Protein AF-0000000080329067 (afdb_homodimer)

pLDDT: mean 87.16, std 23.56, range [15.96, 98.93]

Solvent-accessible surface area (backbone atoms only — not comparable to full-atom values): 33516 Å² total; per-residue (Å²): 144,85,68,88,66,85,73,83,74,80,86,86,73,85,74,81,75,83,80,83,78,79,77,75,77,76,77,72,67,77,85,77,66,18,38,45,38,72,43,88,90,40,96,38,71,22,38,22,55,28,17,36,72,63,28,49,50,52,52,51,52,45,27,46,33,49,36,66,48,34,39,74,62,42,44,68,50,39,23,76,85,62,14,34,42,35,32,73,70,38,37,46,76,26,73,33,40,66,46,45,35,50,51,38,58,66,49,41,82,70,35,46,91,86,30,41,40,42,57,42,35,36,23,8,30,65,40,10,22,33,37,31,31,33,33,36,49,45,62,84,41,88,33,44,43,63,39,34,36,42,34,34,36,52,95,83,14,36,29,34,36,39,36,40,34,32,41,22,66,51,18,45,71,60,39,63,74,64,39,54,58,78,89,64,36,72,90,67,86,60,58,81,80,68,58,89,50,36,29,71,56,42,47,51,51,50,51,54,42,49,52,20,32,25,68,41,34,15,63,64,37,22,69,47,37,30,81,74,13,36,41,32,32,66,49,73,25,32,39,38,65,26,31,68,53,40,12,50,28,43,38,72,31,29,88,72,43,62,73,29,29,82,55,33,44,81,71,47,58,30,7,24,64,36,8,17,33,35,34,35,37,25,72,57,77,42,44,50,38,37,40,33,36,36,32,43,97,85,60,26,30,39,31,39,39,36,35,29,48,46,69,59,52,56,69,65,59,51,48,51,51,54,56,46,61,63,62,89,141,87,64,88,66,84,70,81,70,87,78,89,72,88,73,81,78,75,76,84,76,79,78,73,76,74,76,71,66,77,84,77,62,18,37,47,38,72,42,88,86,40,96,40,70,22,39,22,56,30,16,38,71,63,28,48,50,52,52,52,52,44,28,44,33,50,37,66,49,33,40,74,62,42,42,66,48,39,22,77,85,61,14,34,43,36,32,72,70,38,38,47,75,24,72,34,38,65,46,45,36,50,52,37,59,65,50,41,81,69,36,46,91,86,29,41,40,40,56,41,36,37,22,9,31,66,42,10,21,33,37,32,31,34,34,36,49,44,61,84,42,88,32,45,42,63,37,34,35,42,35,34,37,53,96,82,15,36,28,34,38,39,36,42,32,32,41,23,66,50,17,46,70,59,41,63,75,65,37,54,58,77,90,65,34,70,90,68,86,62,58,80,78,68,58,89,52,36,28,70,57,42,46,50,51,49,51,53,40,49,52,20,31,24,69,42,33,15,61,66,37,23,70,47,38,30,82,74,12,36,41,31,31,66,51,73,26,32,41,38,66,26,30,69,54,40,12,51,29,43,38,70,32,28,88,73,43,61,73,28,29,81,55,35,46,83,72,46,59,29,7,24,60,35,9,16,33,34,34,36,36,25,72,57,77,41,45,50,38,38,39,34,36,35,33,43,98,85,60,26,30,39,31,39,39,35,35,29,48,47,70,58,51,57,70,64,60,49,49,50,50,52,60,46,63,62,62,89

Structure (mmCIF, N/CA/C/O backbone):
data_AF-0000000080329067-model_v1
#
loop_
_entity.id
_entity.type
_entity.pdbx_description
1 polymer 'SnoaL-like domain-containing protein'
#
loop_
_atom_site.group_PDB
_atom_site.id
_atom_site.type_symbol
_atom_site.label_atom_id
_atom_site.label_alt_id
_atom_site.label_comp_id
_atom_site.label_asym_id
_atom_site.label_entity_id
_atom_site.label_seq_id
_atom_site.pdbx_PDB_ins_code
_atom_site.Cartn_x
_atom_site.Cartn_y
_atom_site.Cartn_z
_atom_site.occupancy
_atom_site.B_iso_or_equiv
_atom_site.auth_seq_id
_atom_site.auth_comp_id
_atom_site.auth_asym_id
_atom_site.auth_atom_id
_atom_site.pdbx_PDB_model_num
ATOM 1 N N . MET A 1 1 ? 22.169 -33.428 -78.594 1 17.37 1 MET A N 1
ATOM 2 C CA . MET A 1 1 ? 22.636 -32.328 -79.432 1 17.37 1 MET A CA 1
ATOM 3 C C . MET A 1 1 ? 22.24 -30.982 -78.834 1 17.37 1 MET A C 1
ATOM 5 O O . MET A 1 1 ? 21.07 -30.598 -78.88 1 17.37 1 MET A O 1
ATOM 9 N N . LEU A 1 2 ? 22.933 -30.459 -77.655 1 18.24 2 LEU A N 1
ATOM 10 C CA . LEU A 1 2 ? 23.012 -29.859 -76.327 1 18.24 2 LEU A CA 1
ATOM 11 C C . LEU A 1 2 ? 23.049 -28.338 -76.419 1 18.24 2 LEU A C 1
ATOM 13 O O . LEU A 1 2 ? 22.723 -27.645 -75.452 1 18.24 2 LEU A O 1
ATOM 17 N N . ARG A 1 3 ? 23.363 -27.703 -77.589 1 15.96 3 ARG A N 1
ATOM 18 C CA . ARG A 1 3 ? 24.445 -26.727 -77.516 1 15.96 3 ARG A CA 1
ATOM 19 C C . ARG A 1 3 ? 23.925 -25.366 -77.066 1 15.96 3 ARG A C 1
ATOM 21 O O . ARG A 1 3 ? 24.594 -24.659 -76.309 1 15.96 3 ARG A O 1
ATOM 28 N N . GLY A 1 4 ? 22.882 -24.909 -77.614 1 17.95 4 GLY A N 1
ATOM 29 C CA . GLY A 1 4 ? 23.086 -23.551 -78.091 1 17.95 4 GLY A CA 1
ATOM 30 C C . GLY A 1 4 ? 23.015 -22.513 -76.987 1 17.95 4 GLY A C 1
ATOM 31 O O . GLY A 1 4 ? 22.017 -22.431 -76.269 1 17.95 4 GLY A O 1
ATOM 32 N N . VAL A 1 5 ? 24.196 -22.023 -76.361 1 18.27 5 VAL A N 1
ATOM 33 C CA . VAL A 1 5 ? 24.868 -21.324 -75.271 1 18.27 5 VAL A CA 1
ATOM 34 C C . VAL A 1 5 ? 24.529 -19.836 -75.323 1 18.27 5 VAL A C 1
ATOM 36 O O . VAL A 1 5 ? 24.94 -19.068 -74.45 1 18.27 5 VAL A O 1
ATOM 39 N N . ALA A 1 6 ? 23.582 -19.466 -76.29 1 18.27 6 ALA A N 1
ATOM 40 C CA . ALA A 1 6 ? 23.974 -18.105 -76.648 1 18.27 6 ALA A CA 1
ATOM 41 C C . ALA A 1 6 ? 23.873 -17.171 -75.446 1 18.27 6 ALA A C 1
ATOM 43 O O . ALA A 1 6 ? 22.832 -17.105 -74.788 1 18.27 6 ALA A O 1
ATOM 44 N N . VAL A 1 7 ? 25.075 -16.652 -74.846 1 18.61 7 VAL A N 1
ATOM 45 C CA . VAL A 1 7 ? 25.769 -15.995 -73.744 1 18.61 7 VAL A CA 1
ATOM 46 C C . VAL A 1 7 ? 25.432 -14.506 -73.735 1 18.61 7 VAL A C 1
ATOM 48 O O . VAL A 1 7 ? 26.231 -13.679 -74.182 1 18.61 7 VAL A O 1
ATOM 51 N N . GLY A 1 8 ? 24.256 -14.161 -74.334 1 17.6 8 GLY A N 1
ATOM 52 C CA . GLY A 1 8 ? 24.378 -12.764 -74.722 1 17.6 8 GLY A CA 1
ATOM 53 C C . GLY A 1 8 ? 24.665 -11.843 -73.551 1 17.6 8 GLY A C 1
ATOM 54 O O . GLY A 1 8 ? 24.306 -12.148 -72.412 1 17.6 8 GLY A O 1
ATOM 55 N N . GLY A 1 9 ? 25.635 -10.855 -73.666 1 16.39 9 GLY A N 1
ATOM 56 C CA . GLY A 1 9 ? 26.606 -9.954 -73.066 1 16.39 9 GLY A CA 1
ATOM 57 C C . GLY A 1 9 ? 25.967 -8.835 -72.266 1 16.39 9 GLY A C 1
ATOM 58 O O . GLY A 1 9 ? 26.598 -8.262 -71.376 1 16.39 9 GLY A O 1
ATOM 59 N N . GLY A 1 10 ? 24.851 -8.306 -72.726 1 16.39 10 GLY A N 1
ATOM 60 C CA . GLY A 1 10 ? 25.073 -6.871 -72.807 1 16.39 10 GLY A CA 1
ATOM 61 C C . GLY A 1 10 ? 25.241 -6.216 -71.449 1 16.39 10 GLY A C 1
ATOM 62 O O . GLY A 1 10 ? 24.941 -6.824 -70.419 1 16.39 10 GLY 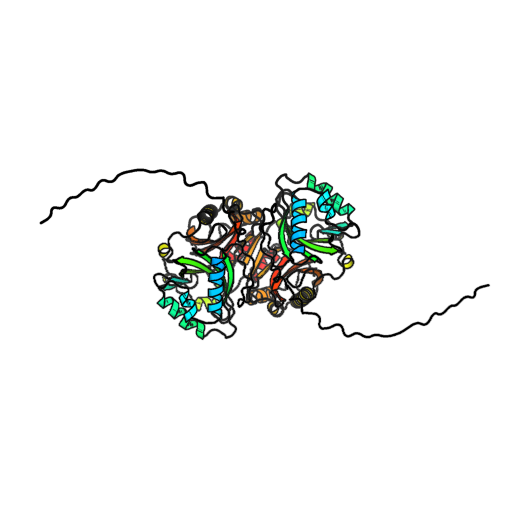A O 1
ATOM 63 N N . ALA A 1 11 ? 25.178 -4.86 -71.483 1 17.36 11 ALA A N 1
ATOM 64 C CA . ALA A 1 11 ? 25.817 -3.629 -71.025 1 17.36 11 ALA A CA 1
ATOM 65 C C . ALA A 1 11 ? 25.43 -3.313 -69.583 1 17.36 11 ALA A C 1
ATOM 67 O O . ALA A 1 11 ? 24.359 -3.714 -69.12 1 17.36 11 ALA A O 1
ATOM 68 N N . VAL A 1 12 ? 26.384 -2.713 -68.844 1 17.25 12 VAL A N 1
ATOM 69 C CA . VAL A 1 12 ? 26.952 -2.305 -67.564 1 17.25 12 VAL A CA 1
ATOM 70 C C . VAL A 1 12 ? 25.948 -1.44 -66.805 1 17.25 12 VAL A C 1
ATOM 72 O O . VAL A 1 12 ? 24.936 -1.015 -67.367 1 17.25 12 VAL A O 1
ATOM 75 N N . ALA A 1 13 ? 26.444 -0.242 -66.261 1 17.05 13 ALA A N 1
ATOM 76 C CA . ALA A 1 13 ? 26.821 0.227 -64.93 1 17.05 13 ALA A CA 1
ATOM 77 C C . ALA A 1 13 ? 25.85 1.294 -64.43 1 17.05 13 ALA A C 1
ATOM 79 O O . ALA A 1 13 ? 25.873 1.66 -63.252 1 17.05 13 ALA A O 1
ATOM 80 N N . ALA A 1 14 ? 24.949 1.93 -65.244 1 17.96 14 ALA A N 1
ATOM 81 C CA . ALA A 1 14 ? 25.028 3.335 -64.854 1 17.96 14 ALA A CA 1
ATOM 82 C C . ALA A 1 14 ? 24.488 3.543 -63.442 1 17.96 14 ALA A C 1
ATOM 84 O O . ALA A 1 14 ? 23.448 2.988 -63.08 1 17.96 14 ALA A O 1
ATOM 85 N N . ALA A 1 15 ? 25.291 4.192 -62.479 1 17.59 15 ALA A N 1
ATOM 86 C CA . ALA A 1 15 ? 25.407 4.527 -61.062 1 17.59 15 ALA A CA 1
ATOM 87 C C . ALA A 1 15 ? 24.321 5.513 -60.64 1 17.59 15 ALA A C 1
ATOM 89 O O . ALA A 1 15 ? 24.293 5.962 -59.492 1 17.59 15 ALA A O 1
ATOM 90 N N . ALA A 1 16 ? 23.283 5.897 -61.43 1 18.15 16 ALA A N 1
ATOM 91 C CA . ALA A 1 16 ? 23.031 7.292 -61.079 1 18.15 16 ALA A CA 1
ATOM 92 C C . ALA A 1 16 ? 22.614 7.423 -59.617 1 18.15 16 ALA A C 1
ATOM 94 O O . ALA A 1 16 ? 22.037 6.496 -59.044 1 18.15 16 ALA A O 1
ATOM 95 N N . LEU A 1 17 ? 22.854 8.67 -58.942 1 18.89 17 LEU A N 1
ATOM 96 C CA . LEU A 1 17 ? 23.033 9.46 -57.729 1 18.89 17 LEU A CA 1
ATOM 97 C C . LEU A 1 17 ? 21.691 9.74 -57.061 1 18.89 17 LEU A C 1
ATOM 99 O O . LEU A 1 17 ? 21.46 10.843 -56.559 1 18.89 17 LEU A O 1
ATOM 103 N N . LEU A 1 18 ? 20.62 8.913 -57.144 1 18.7 18 LEU A N 1
ATOM 104 C CA . LEU A 1 18 ? 19.453 9.704 -56.77 1 18.7 18 LEU A CA 1
ATOM 105 C C . LEU A 1 18 ? 19.578 10.215 -55.339 1 18.7 18 LEU A C 1
ATOM 107 O O . LEU A 1 18 ? 20.144 9.536 -54.48 1 18.7 18 LEU A O 1
ATOM 111 N N . PRO A 1 19 ? 19.177 11.551 -55.144 1 19.9 19 PRO A N 1
ATOM 112 C CA . PRO A 1 19 ? 19.362 12.49 -54.035 1 19.9 19 PRO A CA 1
ATOM 113 C C . PRO A 1 19 ? 18.762 11.982 -52.725 1 19.9 19 PRO A C 1
ATOM 115 O O . PRO A 1 19 ? 17.956 11.048 -52.733 1 19.9 19 PRO A O 1
ATOM 118 N N . ALA A 1 20 ? 18.996 12.831 -51.671 1 21.09 20 ALA A N 1
ATOM 119 C CA . ALA A 1 20 ? 18.968 12.922 -50.214 1 21.09 20 ALA A CA 1
ATOM 120 C C . ALA A 1 20 ? 17.553 12.721 -49.679 1 21.09 20 ALA A C 1
ATOM 122 O O . ALA A 1 20 ? 16.606 13.349 -50.159 1 21.09 20 ALA A O 1
ATOM 123 N N . GLY A 1 21 ? 17.293 11.639 -48.938 1 19.8 21 GLY A N 1
ATOM 124 C CA . GLY A 1 21 ? 16.133 11.103 -48.244 1 19.8 21 GLY A CA 1
ATOM 125 C C . GLY A 1 21 ? 15.553 12.063 -47.222 1 19.8 21 GLY A C 1
ATOM 126 O O . GLY A 1 21 ? 16.26 12.519 -46.321 1 19.8 21 GLY A O 1
ATOM 127 N N . ALA A 1 22 ? 14.666 12.938 -47.636 1 20.23 22 ALA A N 1
ATOM 128 C CA . ALA A 1 22 ? 14.002 13.812 -46.672 1 20.23 22 ALA A CA 1
ATOM 129 C C . ALA A 1 22 ? 13.557 13.03 -45.439 1 20.23 22 ALA A C 1
ATOM 131 O O . ALA A 1 22 ? 13.001 11.935 -45.558 1 20.23 22 ALA A O 1
ATOM 132 N N . ALA A 1 23 ? 14.039 13.486 -44.196 1 22.44 23 ALA A N 1
ATOM 133 C CA . ALA A 1 23 ? 13.972 13.113 -42.785 1 22.44 23 ALA A CA 1
ATOM 134 C C . ALA A 1 23 ? 12.524 13.021 -42.311 1 22.44 23 ALA A C 1
ATOM 136 O O . ALA A 1 23 ? 11.819 14.031 -42.251 1 22.44 23 ALA A O 1
ATOM 137 N N . HIS A 1 24 ? 11.804 12.019 -42.777 1 19.42 24 HIS A N 1
ATOM 138 C CA . HIS A 1 24 ? 10.486 11.914 -42.161 1 19.42 24 HIS A CA 1
ATOM 139 C C . HIS A 1 24 ? 10.578 12.021 -40.642 1 19.42 24 HIS A C 1
ATOM 141 O O . HIS A 1 24 ? 11.377 11.323 -40.014 1 19.42 24 HIS A O 1
ATOM 147 N N . ALA A 1 25 ? 10.089 13.141 -40.102 1 23.04 25 ALA A N 1
ATOM 148 C CA . ALA A 1 25 ? 9.908 13.52 -38.703 1 23.04 25 ALA A CA 1
ATOM 149 C C . ALA A 1 25 ? 9.254 12.392 -37.91 1 23.04 25 ALA A C 1
ATOM 151 O O . ALA A 1 25 ? 8.208 11.872 -38.305 1 23.04 25 ALA A O 1
ATOM 152 N N . ASP A 1 26 ? 10.077 11.597 -37.249 1 21.27 26 ASP A N 1
ATOM 153 C CA . ASP A 1 26 ? 9.824 10.503 -36.316 1 21.27 26 ASP A CA 1
ATOM 154 C C . ASP A 1 26 ? 8.682 10.847 -35.363 1 21.27 26 ASP A C 1
ATOM 156 O O . ASP A 1 26 ? 8.766 11.82 -34.61 1 21.27 26 ASP A O 1
ATOM 160 N N . ASP A 1 27 ? 7.452 10.678 -35.797 1 21.87 27 ASP A N 1
ATOM 161 C CA . ASP A 1 27 ? 6.252 10.734 -34.968 1 21.87 27 ASP A CA 1
ATOM 162 C C . ASP A 1 27 ? 6.439 9.942 -33.676 1 21.87 27 ASP A C 1
ATOM 164 O O . ASP A 1 27 ? 6.202 8.732 -33.644 1 21.87 27 ASP A O 1
ATOM 168 N N . ARG A 1 28 ? 7.59 10.023 -33.02 1 28.23 28 ARG A N 1
ATOM 169 C CA . ARG A 1 28 ? 7.762 9.451 -31.688 1 28.23 28 ARG A CA 1
ATOM 170 C C . ARG A 1 28 ? 6.517 9.665 -30.835 1 28.23 28 ARG A C 1
ATOM 172 O O . ARG A 1 28 ? 6.18 10.801 -30.493 1 28.23 28 ARG A O 1
ATOM 179 N N . GLY A 1 29 ? 5.47 8.882 -31.109 1 26.28 29 GLY A N 1
ATOM 180 C CA . GLY A 1 29 ? 4.28 8.87 -30.274 1 26.28 29 GLY A CA 1
ATOM 181 C C . GLY A 1 29 ? 4.592 8.919 -28.79 1 26.28 29 GLY A C 1
ATOM 182 O O . GLY A 1 29 ? 5.668 8.496 -28.362 1 26.28 29 GLY A O 1
ATOM 183 N N . PRO A 1 30 ? 3.939 9.73 -28.109 1 28.4 30 PRO A N 1
ATOM 184 C CA . PRO A 1 30 ? 4.244 10.045 -26.712 1 28.4 30 PRO A CA 1
ATOM 185 C C . PRO A 1 30 ? 4.43 8.796 -25.853 1 28.4 30 PRO A C 1
ATOM 187 O O . PRO A 1 30 ? 3.923 7.725 -26.196 1 28.4 30 PRO A O 1
ATOM 190 N N . ALA A 1 31 ? 5.516 8.594 -25.082 1 31.96 31 ALA A N 1
ATOM 191 C CA . ALA A 1 31 ? 5.876 7.641 -24.035 1 31.96 31 ALA A CA 1
ATOM 192 C C . ALA A 1 31 ? 4.642 7.183 -23.263 1 31.96 31 ALA A C 1
ATOM 194 O O . ALA A 1 31 ? 3.856 8.007 -22.79 1 31.96 31 ALA A O 1
ATOM 195 N N . GLY A 1 32 ? 3.952 5.958 -23.512 1 32.35 32 GLY A N 1
ATOM 196 C CA . GLY A 1 32 ? 2.85 5.144 -23.026 1 32.35 32 GLY A CA 1
ATOM 197 C C . GLY A 1 32 ? 2.755 5.111 -21.512 1 32.35 32 GLY A C 1
ATOM 198 O O . GLY A 1 32 ? 3.261 4.186 -20.873 1 32.35 32 GLY A O 1
ATOM 199 N N . GLY A 1 33 ? 2.838 6.11 -20.844 1 35.19 33 GLY A N 1
ATOM 200 C CA . GLY A 1 33 ? 2.64 6.043 -19.405 1 35.19 33 GLY A CA 1
ATOM 201 C C . GLY A 1 33 ? 1.333 5.38 -19.012 1 35.19 33 GLY A C 1
ATOM 202 O O . GLY A 1 33 ? 0.272 5.731 -19.533 1 35.19 33 GLY A O 1
ATOM 203 N N . GLY A 1 34 ? 1.253 4.14 -18.652 1 41.68 34 GLY A N 1
ATOM 204 C CA . GLY A 1 34 ? 0.152 3.344 -18.132 1 41.68 34 GLY A CA 1
ATOM 205 C C . GLY A 1 34 ? -0.693 4.088 -17.115 1 41.68 34 GLY A C 1
ATOM 206 O O . GLY A 1 34 ? -0.184 4.933 -16.376 1 41.68 34 GLY A O 1
ATOM 207 N N . THR A 1 35 ? -1.94 4.496 -17.41 1 51.06 35 THR A N 1
ATOM 208 C CA . THR A 1 35 ? -2.984 5.167 -16.644 1 51.06 35 THR A CA 1
ATOM 209 C C . THR A 1 35 ? -3.767 4.163 -15.802 1 51.06 35 THR A C 1
ATOM 211 O O . THR A 1 35 ? -3.766 2.966 -16.094 1 51.06 35 THR A O 1
ATOM 214 N N . VAL A 1 36 ? -3.955 4.424 -14.55 1 56.97 36 VAL A N 1
ATOM 215 C CA . VAL A 1 36 ? -5.029 3.757 -13.821 1 56.97 36 VAL A CA 1
ATOM 216 C C . VAL A 1 36 ? -6.329 3.849 -14.617 1 56.97 36 VAL A C 1
ATOM 218 O O . VAL A 1 36 ? -6.741 4.94 -15.02 1 56.97 36 VAL A O 1
ATOM 221 N N . ARG A 1 37 ? -6.799 2.722 -15.207 1 57.99 37 ARG A N 1
ATOM 222 C CA . ARG A 1 37 ? -7.933 2.672 -16.124 1 57.99 37 ARG A CA 1
ATOM 223 C C . ARG A 1 37 ? -9.084 1.869 -15.528 1 57.99 37 ARG A C 1
ATOM 225 O O . ARG A 1 37 ? -8.86 0.91 -14.786 1 57.99 37 ARG A O 1
ATOM 232 N N . GLN A 1 38 ? -10.15 2.489 -15.544 1 57.94 38 GLN A N 1
ATOM 233 C CA . GLN A 1 38 ? -11.308 1.615 -15.385 1 57.94 38 GLN A CA 1
ATOM 234 C C . GLN A 1 38 ? -11.584 0.829 -16.664 1 57.94 38 GLN A C 1
ATOM 236 O O . GLN A 1 38 ? -11.615 1.401 -17.755 1 57.94 38 GLN A O 1
ATOM 241 N N . VAL A 1 39 ? -11.371 -0.424 -16.587 1 52.31 39 VAL A N 1
ATOM 242 C CA . VAL A 1 39 ? -11.712 -1.284 -17.716 1 52.31 39 VAL A CA 1
ATOM 243 C C . VAL A 1 39 ? -13.207 -1.594 -17.696 1 52.31 39 VAL A C 1
ATOM 245 O O . VAL A 1 39 ? -13.734 -2.076 -16.69 1 52.31 39 VAL A O 1
ATOM 248 N N . PRO A 1 40 ? -13.843 -1.109 -18.671 1 53.44 40 PRO A N 1
ATOM 249 C CA . PRO A 1 40 ? -15.255 -1.495 -18.709 1 53.44 40 PRO A CA 1
ATOM 250 C C . PRO A 1 40 ? -15.47 -2.975 -18.403 1 53.44 40 PRO A C 1
ATOM 252 O O . PRO A 1 40 ? -14.733 -3.827 -18.905 1 53.44 40 PRO A O 1
ATOM 255 N N . GLY A 1 41 ? -16.392 -3.233 -17.565 1 55.57 41 GLY A N 1
ATOM 256 C CA . GLY A 1 41 ? -16.698 -4.596 -17.162 1 55.57 41 GLY A CA 1
ATOM 257 C C . GLY A 1 41 ? -15.861 -5.073 -15.99 1 55.57 41 GLY A C 1
ATOM 258 O O . GLY A 1 41 ? -16.1 -6.155 -15.45 1 55.57 41 GLY A O 1
ATOM 259 N N . VAL A 1 42 ? -14.78 -4.268 -15.818 1 57.23 42 VAL A N 1
ATOM 260 C CA . VAL A 1 42 ? -13.976 -4.557 -14.635 1 57.23 42 VAL A CA 1
ATOM 261 C C . VAL A 1 42 ? -14.327 -3.575 -13.519 1 57.23 42 VAL A C 1
ATOM 263 O O . VAL A 1 42 ? -14.272 -2.359 -13.714 1 57.23 4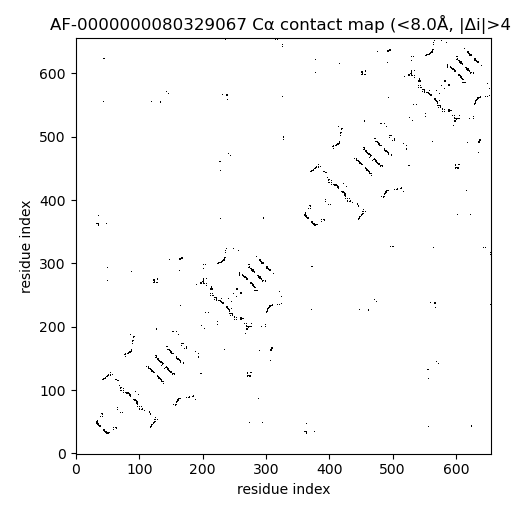2 VAL A O 1
ATOM 266 N N . HIS A 1 43 ? -14.915 -3.877 -12.594 1 61.88 43 HIS A N 1
ATOM 267 C CA . HIS A 1 43 ? -15.461 -3.062 -11.515 1 61.88 43 HIS A CA 1
ATOM 268 C C . HIS A 1 43 ? -14.352 -2.523 -10.617 1 61.88 43 HIS A C 1
ATOM 270 O O . HIS A 1 43 ? -14.619 -2.056 -9.507 1 61.88 43 HIS A O 1
ATOM 276 N N . THR A 1 44 ? -13.142 -2.734 -11.262 1 70 44 THR A N 1
ATOM 277 C CA . THR A 1 44 ? -12.051 -2.288 -10.403 1 70 44 THR A CA 1
ATOM 278 C C . THR A 1 44 ? -11.159 -1.29 -11.136 1 70 44 THR A C 1
ATOM 280 O O . THR A 1 44 ? -11.12 -1.272 -12.368 1 70 44 THR A O 1
ATOM 283 N N . VAL A 1 45 ? -10.635 -0.373 -10.38 1 75.76 45 VAL A N 1
ATOM 284 C CA . VAL A 1 45 ? -9.58 0.501 -10.884 1 75.76 45 VAL A CA 1
ATOM 285 C C . VAL A 1 45 ? -8.272 -0.278 -10.993 1 75.76 45 VAL A C 1
ATOM 287 O O . VAL A 1 45 ? -7.803 -0.858 -10.011 1 75.76 45 VAL A O 1
ATOM 290 N N . ILE A 1 46 ? -7.766 -0.348 -12.25 1 87.78 46 ILE A N 1
ATOM 291 C CA . ILE A 1 46 ? -6.568 -1.145 -12.49 1 87.78 46 ILE A CA 1
ATOM 292 C C . ILE A 1 46 ? -5.35 -0.229 -12.592 1 87.78 46 ILE A C 1
ATOM 294 O O . ILE A 1 46 ? -5.378 0.772 -13.312 1 87.78 46 ILE A O 1
ATOM 298 N N . ASP A 1 47 ? -4.365 -0.507 -11.838 1 91.44 47 ASP A N 1
ATOM 299 C CA . ASP A 1 47 ? -3.087 0.18 -11.989 1 91.44 47 ASP A CA 1
ATOM 300 C C . ASP A 1 47 ? -2.269 -0.426 -13.127 1 91.44 47 ASP A C 1
ATOM 302 O O . ASP A 1 47 ? -1.763 -1.544 -13.009 1 91.44 47 ASP A O 1
ATOM 306 N N . THR A 1 48 ? -2.048 0.278 -14.23 1 92.64 48 THR A N 1
ATOM 307 C CA . THR A 1 48 ? -1.28 -0.189 -15.379 1 92.64 48 THR A CA 1
ATOM 308 C C . THR A 1 48 ? -0.064 0.701 -15.615 1 92.64 48 THR A C 1
ATOM 310 O O . THR A 1 48 ? 0.501 0.713 -16.711 1 92.64 48 THR A O 1
ATOM 313 N N . SER A 1 49 ? 0.302 1.466 -14.602 1 90.46 49 SER A N 1
ATOM 314 C CA . SER A 1 49 ? 1.348 2.473 -14.744 1 90.46 49 SER A CA 1
ATOM 315 C C . SER A 1 49 ? 2.697 1.83 -15.049 1 90.46 49 SER A C 1
ATOM 317 O O . SER A 1 49 ? 3.601 2.488 -15.567 1 90.46 49 SER A O 1
ATOM 319 N N . HIS A 1 50 ? 2.829 0.585 -14.763 1 95.08 50 HIS A N 1
ATOM 320 C CA . HIS A 1 50 ? 4.095 -0.106 -14.981 1 95.08 50 HIS A CA 1
ATOM 321 C C . HIS A 1 50 ? 3.933 -1.249 -15.978 1 95.08 50 HIS A C 1
ATOM 323 O O . HIS A 1 50 ? 4.704 -2.212 -15.956 1 95.08 50 HIS A O 1
ATOM 329 N N . ALA A 1 51 ? 2.909 -1.162 -16.707 1 95.68 51 ALA A N 1
ATOM 330 C CA . ALA A 1 51 ? 2.649 -2.121 -17.777 1 95.68 51 ALA A CA 1
ATOM 331 C C . ALA A 1 51 ? 2.625 -1.431 -19.138 1 95.68 51 ALA A C 1
ATOM 333 O O . ALA A 1 51 ? 2.343 -0.234 -19.23 1 95.68 51 ALA A O 1
ATOM 334 N N . THR A 1 52 ? 2.954 -2.15 -20.231 1 95.23 52 THR A N 1
ATOM 335 C CA . THR A 1 52 ? 2.678 -1.651 -21.574 1 95.23 52 THR A CA 1
ATOM 336 C C . THR A 1 52 ? 1.182 -1.703 -21.873 1 95.23 52 THR A C 1
ATOM 338 O O . THR A 1 52 ? 0.45 -2.489 -21.269 1 95.23 52 THR A O 1
ATOM 341 N N . ASP A 1 53 ? 0.798 -0.93 -22.819 1 93.25 53 ASP A N 1
ATOM 342 C CA . ASP A 1 53 ? -0.6 -0.927 -23.238 1 93.25 53 ASP A CA 1
ATOM 343 C C . ASP A 1 53 ? -1.035 -2.312 -23.711 1 93.25 53 ASP A C 1
ATOM 345 O O . ASP A 1 53 ? -2.171 -2.728 -23.472 1 93.25 53 ASP A O 1
ATOM 349 N N . GLU A 1 54 ? -0.136 -2.962 -24.352 1 95.63 54 GLU A N 1
ATOM 350 C CA . GLU A 1 54 ? -0.453 -4.285 -24.882 1 95.63 54 GLU A CA 1
ATOM 351 C C . GLU A 1 54 ? -0.71 -5.283 -23.757 1 95.63 54 GLU A C 1
ATOM 353 O O . GLU A 1 54 ? -1.703 -6.013 -23.783 1 95.63 54 GLU A O 1
ATOM 358 N N . ALA A 1 55 ? 0.139 -5.3 -22.764 1 96.19 55 ALA A N 1
ATOM 359 C CA . ALA A 1 55 ? -0.066 -6.188 -21.623 1 96.19 55 ALA A CA 1
ATOM 360 C C . ALA A 1 55 ? -1.372 -5.864 -20.903 1 96.19 55 ALA A C 1
ATOM 362 O O . ALA A 1 55 ? -2.122 -6.768 -20.528 1 96.19 55 ALA A O 1
ATOM 363 N N . ALA A 1 56 ? -1.608 -4.579 -20.687 1 94.14 56 ALA A N 1
ATOM 364 C CA . ALA A 1 56 ? -2.843 -4.144 -20.038 1 94.14 56 ALA A CA 1
ATOM 365 C C . ALA A 1 56 ? -4.068 -4.638 -20.803 1 94.14 56 ALA A C 1
ATOM 367 O O . ALA A 1 56 ? -5.041 -5.096 -20.2 1 94.14 56 ALA A O 1
ATOM 368 N N . ARG A 1 57 ? -4.031 -4.571 -22.083 1 93.6 57 ARG A N 1
ATOM 369 C CA . ARG A 1 57 ? -5.146 -5.016 -22.913 1 93.6 57 ARG A CA 1
ATOM 370 C C . ARG A 1 57 ? -5.344 -6.524 -22.801 1 93.6 57 ARG A C 1
ATOM 372 O O . ARG A 1 57 ? -6.475 -6.999 -22.675 1 93.6 57 ARG A O 1
ATOM 379 N N . ILE A 1 58 ? -4.306 -7.256 -22.823 1 96.07 58 ILE A N 1
ATOM 380 C CA . ILE A 1 58 ? -4.385 -8.711 -22.751 1 96.07 58 ILE A CA 1
ATOM 381 C C . ILE A 1 58 ? -5.017 -9.129 -21.425 1 96.07 58 ILE A C 1
ATOM 383 O O . ILE A 1 58 ? -5.978 -9.901 -21.405 1 96.07 58 ILE A O 1
ATOM 387 N N . PHE A 1 59 ? -4.541 -8.598 -20.35 1 96.3 59 PHE A N 1
ATOM 388 C CA . PHE A 1 59 ? -5.041 -9.008 -19.043 1 96.3 59 PHE A CA 1
ATOM 389 C C . PHE A 1 59 ? -6.468 -8.516 -18.831 1 96.3 59 PHE A C 1
ATOM 391 O O . PHE A 1 59 ? -7.281 -9.203 -18.209 1 96.3 59 PHE A O 1
ATOM 398 N N . SER A 1 60 ? -6.745 -7.334 -19.299 1 93.67 60 SER A N 1
ATOM 399 C CA . SER A 1 60 ? -8.118 -6.85 -19.192 1 93.67 60 SER A CA 1
ATOM 400 C C . SER A 1 60 ? -9.09 -7.781 -19.908 1 93.67 60 SER A C 1
ATOM 402 O O . SER A 1 60 ? -10.152 -8.108 -19.374 1 93.67 60 SER A O 1
ATOM 404 N N . ALA A 1 61 ? -8.735 -8.184 -21.069 1 94.39 61 ALA A N 1
ATOM 405 C CA . ALA A 1 61 ? -9.576 -9.104 -21.83 1 94.39 61 ALA A CA 1
ATOM 406 C C . ALA A 1 61 ? -9.666 -10.462 -21.141 1 94.39 61 ALA A C 1
ATOM 408 O O . ALA A 1 61 ? -10.74 -11.064 -21.078 1 94.39 61 ALA A O 1
ATOM 409 N N . TYR A 1 62 ? -8.595 -10.946 -20.691 1 96.61 62 TYR A N 1
ATOM 410 C CA . TYR A 1 62 ? -8.546 -12.225 -19.99 1 96.61 62 TYR A CA 1
ATOM 411 C C . TYR A 1 62 ? -9.495 -12.23 -18.798 1 96.61 62 TYR A C 1
ATOM 413 O O . TYR A 1 62 ? -10.314 -13.14 -18.652 1 96.61 62 TYR A O 1
ATOM 421 N N . PHE A 1 63 ? -9.429 -11.232 -17.958 1 95.7 63 PHE A N 1
ATOM 422 C CA . PHE A 1 63 ? -10.197 -11.227 -16.719 1 95.7 63 PHE A CA 1
ATOM 423 C C . PHE A 1 63 ? -11.661 -10.904 -16.991 1 95.7 63 PHE A C 1
ATOM 425 O O . PHE A 1 63 ? -12.549 -11.372 -16.275 1 95.7 63 PHE A O 1
ATOM 432 N N . ARG A 1 64 ? -11.901 -10.105 -18.019 1 93.69 64 ARG A N 1
ATOM 433 C CA . ARG A 1 64 ? -13.287 -9.94 -18.443 1 93.69 64 ARG A CA 1
ATOM 434 C C . ARG A 1 64 ? -13.904 -11.28 -18.831 1 93.69 64 ARG A C 1
ATOM 436 O O . ARG A 1 64 ? -15.025 -11.593 -18.424 1 93.69 64 ARG A O 1
ATOM 443 N N . THR A 1 65 ? -13.186 -12.023 -19.624 1 95.65 65 THR A N 1
ATOM 444 C CA . THR A 1 65 ? -13.645 -13.336 -20.061 1 95.65 65 THR A CA 1
ATOM 445 C C . THR A 1 65 ? -13.798 -14.279 -18.871 1 95.65 65 THR A C 1
ATOM 447 O O . THR A 1 65 ? -14.766 -15.039 -18.795 1 95.65 65 THR A O 1
ATOM 450 N N . LYS A 1 66 ? -12.847 -14.238 -17.979 1 95.11 66 LYS A N 1
ATOM 451 C CA . LYS A 1 66 ? -12.897 -15.056 -16.771 1 95.11 66 LYS A CA 1
ATOM 452 C C . LYS A 1 66 ? -14.117 -14.709 -15.923 1 95.11 66 LYS A C 1
ATOM 454 O O . LYS A 1 66 ? -14.844 -15.6 -15.477 1 95.11 66 LYS A O 1
ATOM 459 N N . SER A 1 67 ? -14.4 -13.477 -15.677 1 93.07 67 SER A N 1
ATOM 460 C CA . SER A 1 67 ? -15.519 -13.022 -14.859 1 93.07 67 SER A CA 1
ATOM 461 C C . SER A 1 67 ? -16.855 -13.352 -15.517 1 93.07 67 SER A C 1
ATOM 463 O O . SER A 1 67 ? -17.873 -13.486 -14.834 1 93.07 67 SER A O 1
ATOM 465 N N . ALA A 1 68 ? -16.837 -13.467 -16.818 1 93.2 68 ALA A N 1
ATOM 466 C CA . ALA A 1 68 ? -18.027 -13.875 -17.559 1 93.2 68 ALA A CA 1
ATOM 467 C C . ALA A 1 68 ? -18.225 -15.387 -17.49 1 93.2 68 ALA A C 1
ATOM 469 O O . ALA A 1 68 ? -19.19 -15.919 -18.045 1 93.2 68 ALA A O 1
ATOM 470 N N . LYS A 1 69 ? -17.339 -16.089 -16.921 1 94.94 69 LYS A N 1
ATOM 471 C CA . LYS A 1 69 ? -17.381 -17.538 -16.75 1 94.94 69 LYS A CA 1
ATOM 472 C C . LYS A 1 69 ? -17.359 -18.252 -18.098 1 94.94 69 LYS A C 1
ATOM 474 O O . LYS A 1 69 ? -18.038 -19.265 -18.281 1 94.94 69 LYS A O 1
ATOM 479 N N . ASP A 1 70 ? -16.698 -17.627 -19.016 1 96.24 70 ASP A N 1
ATOM 480 C CA . ASP A 1 70 ? -16.528 -18.193 -20.35 1 96.24 70 ASP A CA 1
ATOM 481 C C . ASP A 1 70 ? -15.283 -19.074 -20.418 1 96.24 70 ASP A C 1
ATOM 483 O O . ASP A 1 70 ? -14.245 -18.653 -20.932 1 96.24 70 ASP A O 1
ATOM 487 N N . TYR A 1 71 ? -15.438 -20.324 -19.971 1 95.56 71 TYR A N 1
ATOM 488 C CA . TYR A 1 71 ? -14.274 -21.194 -19.853 1 95.56 71 TYR A CA 1
ATOM 489 C C . TYR A 1 71 ? -13.736 -21.574 -21.228 1 95.56 71 TYR A C 1
ATOM 491 O O . TYR A 1 71 ? -12.539 -21.828 -21.385 1 95.56 71 TYR A O 1
ATOM 499 N N . GLU A 1 72 ? -14.54 -21.57 -22.337 1 97.19 72 GLU A N 1
ATOM 500 C CA . GLU A 1 72 ? -14.028 -21.763 -23.69 1 97.19 72 GLU A CA 1
ATOM 501 C C . GLU A 1 72 ? -13.173 -20.578 -24.131 1 97.19 72 GLU A C 1
ATOM 503 O O . GLU A 1 72 ? -12.085 -20.761 -24.68 1 97.19 72 GLU A O 1
ATOM 508 N N . GLY A 1 73 ? -13.704 -19.412 -23.871 1 97.6 73 GLY A N 1
ATOM 509 C CA . GLY A 1 73 ? -13.007 -18.196 -24.257 1 97.6 73 GLY A CA 1
ATOM 510 C C . GLY A 1 73 ? -11.683 -18.013 -23.539 1 97.6 73 GLY A C 1
ATOM 511 O O . GLY A 1 73 ? -10.684 -17.636 -24.154 1 97.6 73 GLY A O 1
ATOM 512 N N . ILE A 1 74 ? -11.683 -18.248 -22.235 1 96.99 74 ILE A N 1
ATOM 513 C CA . ILE A 1 74 ? -10.485 -17.974 -21.45 1 96.99 74 ILE A CA 1
ATOM 514 C C . ILE A 1 74 ? -9.353 -18.897 -21.896 1 96.99 74 ILE A C 1
ATOM 516 O O . ILE A 1 74 ? -8.183 -18.508 -21.878 1 96.99 74 ILE A O 1
ATOM 520 N N . SER A 1 75 ? -9.667 -20.072 -22.308 1 95.96 75 SER A N 1
ATOM 521 C CA . SER A 1 75 ? -8.665 -21.041 -22.74 1 95.96 75 SER A CA 1
ATOM 522 C C . SER A 1 75 ? -7.942 -20.567 -23.996 1 95.96 75 SER A C 1
ATOM 524 O O . SER A 1 75 ? -6.817 -20.99 -24.268 1 95.96 75 SER A O 1
ATOM 526 N N . THR A 1 76 ? -8.59 -19.714 -24.767 1 96.73 76 THR A N 1
ATOM 527 C CA . THR A 1 76 ? -7.999 -19.247 -26.017 1 96.73 76 THR A CA 1
ATOM 528 C C . THR A 1 76 ? -6.832 -18.303 -25.743 1 96.73 76 THR A C 1
ATOM 530 O O . THR A 1 76 ? -6.042 -18.007 -26.643 1 96.73 76 THR A O 1
ATOM 533 N N . PHE A 1 77 ? -6.702 -17.807 -24.571 1 98.37 77 PHE A N 1
ATOM 534 C CA . PHE A 1 77 ? -5.585 -16.939 -24.218 1 98.37 77 PHE A CA 1
ATOM 535 C C . PHE A 1 77 ? -4.308 -17.75 -24.029 1 98.37 77 PHE A C 1
ATOM 537 O O . PHE A 1 77 ? -3.21 -17.19 -23.996 1 98.37 77 PHE A O 1
ATOM 544 N N . PHE A 1 78 ? -4.418 -19.073 -23.878 1 98.53 78 PHE A N 1
ATOM 545 C CA . PHE A 1 78 ? -3.274 -19.933 -23.598 1 98.53 78 PHE A CA 1
ATOM 546 C C . PHE A 1 78 ? -2.739 -20.557 -24.881 1 98.53 78 PHE A C 1
ATOM 548 O O . PHE A 1 78 ? -3.506 -20.86 -25.797 1 98.53 78 PHE A O 1
ATOM 555 N N . SER A 1 79 ? -1.438 -20.719 -24.872 1 97.3 79 SER A N 1
ATOM 556 C CA . SER A 1 79 ? -0.787 -21.379 -25.999 1 97.3 79 SER A CA 1
ATOM 557 C C . SER A 1 79 ? -1.215 -22.839 -26.107 1 97.3 79 SER A C 1
ATOM 559 O O . SER A 1 79 ? -1.076 -23.605 -25.15 1 97.3 79 SER A O 1
ATOM 561 N N . LYS A 1 80 ? -1.638 -23.255 -27.257 1 95.79 80 LYS A N 1
ATOM 562 C CA . LYS A 1 80 ? -2.008 -24.652 -27.463 1 95.79 80 LYS A CA 1
ATOM 563 C C . LYS A 1 80 ? -0.774 -25.549 -27.487 1 95.79 80 LYS A C 1
ATOM 565 O O . LYS A 1 80 ? -0.861 -26.742 -27.186 1 95.79 80 LYS A O 1
ATOM 570 N N . GLN A 1 81 ? 0.359 -25.008 -27.743 1 92.58 81 GLN A N 1
ATOM 571 C CA . GLN A 1 81 ? 1.586 -25.772 -27.945 1 92.58 81 GLN A CA 1
ATOM 572 C C . GLN A 1 81 ? 2.322 -25.989 -26.626 1 92.58 81 GLN A C 1
ATOM 574 O O . GLN A 1 81 ? 2.879 -27.063 -26.391 1 92.58 81 GLN A O 1
ATOM 579 N N . ASN A 1 82 ? 2.41 -25.039 -25.731 1 91.36 82 ASN A N 1
ATOM 580 C CA . ASN A 1 82 ? 3.319 -25.171 -24.597 1 91.36 82 ASN A CA 1
ATOM 581 C C . ASN A 1 82 ? 2.788 -24.442 -23.366 1 91.36 82 ASN A C 1
ATOM 583 O O . ASN A 1 82 ? 3.567 -23.945 -22.55 1 91.36 82 ASN A O 1
ATOM 587 N N . ALA A 1 83 ? 1.542 -24.405 -23.11 1 97.28 83 ALA A N 1
ATOM 588 C CA . ALA A 1 83 ? 1.04 -23.679 -21.947 1 97.28 83 ALA A CA 1
ATOM 589 C C . ALA A 1 83 ? 1.14 -24.53 -20.684 1 97.28 83 ALA A C 1
ATOM 591 O O . ALA A 1 83 ? 0.906 -25.74 -20.723 1 97.28 83 ALA A O 1
ATOM 592 N N . ASN A 1 84 ? 1.54 -23.984 -19.591 1 98.1 84 ASN A N 1
ATOM 593 C CA . ASN A 1 84 ? 1.557 -24.563 -18.252 1 98.1 84 ASN A CA 1
ATOM 594 C C . ASN A 1 84 ? 0.989 -23.597 -17.216 1 98.1 84 ASN A C 1
ATOM 596 O O . ASN A 1 84 ? 1.264 -22.397 -17.265 1 98.1 84 ASN A O 1
ATOM 600 N N . TYR A 1 85 ? 0.115 -24.087 -16.406 1 98.23 85 TYR A N 1
ATOM 601 C CA . TYR A 1 85 ? -0.499 -23.341 -15.314 1 98.23 85 TYR A CA 1
ATOM 602 C C . TYR A 1 85 ? -0.252 -24.028 -13.976 1 98.23 85 TYR A C 1
ATOM 604 O O . TYR A 1 85 ? -0.63 -25.187 -13.787 1 98.23 85 TYR A O 1
ATOM 612 N N . LEU A 1 86 ? 0.408 -23.317 -13.059 1 98.51 86 LEU A N 1
ATOM 613 C CA . LEU A 1 86 ? 0.749 -23.909 -11.77 1 98.51 86 LEU A CA 1
ATOM 614 C C . LEU A 1 86 ? 0.314 -23.002 -10.624 1 98.51 86 LEU A C 1
ATOM 616 O O . LEU A 1 86 ? 0.209 -21.785 -10.795 1 98.51 86 LEU A O 1
ATOM 620 N N . ASP A 1 87 ? -0.004 -23.544 -9.494 1 98.06 87 ASP A N 1
ATOM 621 C CA . ASP A 1 87 ? -0.292 -22.84 -8.248 1 98.06 87 ASP A CA 1
ATOM 622 C C . ASP A 1 87 ? 0.796 -23.098 -7.208 1 98.06 87 ASP A C 1
ATOM 624 O O . ASP A 1 87 ? 0.946 -24.222 -6.725 1 98.06 87 ASP A O 1
ATOM 628 N N . ALA A 1 88 ? 1.455 -22.084 -6.758 1 98.1 88 ALA A N 1
ATOM 629 C CA . ALA A 1 88 ? 2.647 -22.216 -5.923 1 98.1 88 ALA A CA 1
ATOM 630 C C . ALA A 1 88 ? 2.27 -22.464 -4.465 1 98.1 88 ALA A C 1
ATOM 632 O O . ALA A 1 88 ? 3.128 -22.792 -3.643 1 98.1 88 ALA A O 1
ATOM 633 N N . ILE A 1 89 ? 1.005 -22.278 -4.124 1 97.83 89 ILE A N 1
ATOM 634 C CA . ILE A 1 89 ? 0.548 -22.424 -2.747 1 97.83 89 ILE A CA 1
ATOM 635 C C . ILE A 1 89 ? -0.103 -23.793 -2.562 1 97.83 89 ILE A C 1
ATOM 637 O O . ILE A 1 89 ? 0.181 -24.496 -1.59 1 97.83 89 ILE A O 1
ATOM 641 N N . LEU A 1 90 ? -0.839 -24.237 -3.554 1 97.3 90 LEU A N 1
ATOM 642 C CA . LEU A 1 90 ? -1.543 -25.513 -3.48 1 97.3 90 LEU A CA 1
ATOM 643 C C . LEU A 1 90 ? -0.667 -26.647 -4.001 1 97.3 90 LEU A C 1
ATOM 645 O O . LEU A 1 90 ? -0.93 -27.819 -3.72 1 97.3 90 LEU A O 1
ATOM 649 N N . GLY A 1 91 ? 0.307 -26.32 -4.848 1 97.71 91 GLY A N 1
ATOM 650 C CA . GLY A 1 91 ? 1.134 -27.33 -5.487 1 97.71 91 GLY A CA 1
ATOM 651 C C . GLY A 1 91 ? 0.462 -27.986 -6.678 1 97.71 91 GLY A C 1
ATOM 652 O O . GLY A 1 91 ? 0.834 -29.092 -7.076 1 97.71 91 GLY A O 1
ATOM 653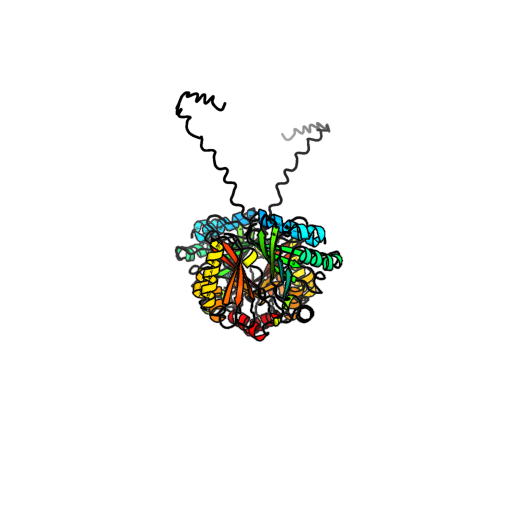 N N . TRP A 1 92 ? -0.55 -27.342 -7.216 1 97.33 92 TRP A N 1
ATOM 654 C CA . TRP A 1 92 ? -1.3 -27.887 -8.343 1 97.33 92 TRP A CA 1
ATOM 655 C C . TRP A 1 92 ? -0.595 -27.589 -9.662 1 97.33 92 TRP A C 1
ATOM 657 O O . TRP A 1 92 ? -0.366 -26.426 -10.001 1 97.33 92 TRP A O 1
ATOM 667 N N . PRO A 1 93 ? -0.28 -28.599 -10.42 1 96.96 93 PRO A N 1
ATOM 668 C CA . PRO A 1 93 ? 0.213 -28.394 -11.784 1 96.96 93 PRO A CA 1
ATOM 669 C C . PRO A 1 93 ? -0.822 -28.757 -12.847 1 96.96 93 PRO A C 1
ATOM 671 O O . PRO A 1 93 ? -1.508 -29.775 -12.724 1 96.96 93 PRO A O 1
ATOM 674 N N . PHE A 1 94 ? -0.976 -27.961 -13.807 1 97.63 94 PHE A N 1
ATOM 675 C CA . PHE A 1 94 ? -1.738 -28.25 -15.016 1 97.63 94 PHE A CA 1
ATOM 676 C C . PHE A 1 94 ? -0.871 -28.073 -16.257 1 97.63 94 PHE A C 1
ATOM 678 O O . PHE A 1 94 ? -0.701 -26.956 -16.749 1 97.63 94 PHE A O 1
ATOM 685 N N . TYR A 1 95 ? -0.435 -29.256 -16.723 1 97.13 95 TYR A N 1
ATOM 686 C CA . TYR A 1 95 ? 0.481 -29.258 -17.858 1 97.13 95 TYR A CA 1
ATOM 687 C C . TYR A 1 95 ? -0.278 -29.398 -19.172 1 97.13 95 TYR A C 1
ATOM 689 O O . TYR A 1 95 ? -1.007 -30.372 -19.374 1 97.13 95 TYR A O 1
ATOM 697 N N . GLY A 1 96 ? -0.074 -28.421 -20.026 1 97.32 96 GLY A N 1
ATOM 698 C CA . GLY A 1 96 ? -0.662 -28.469 -21.355 1 97.32 96 GLY A CA 1
ATOM 699 C C . GLY A 1 96 ? -2.011 -27.779 -21.436 1 97.32 96 GLY A C 1
ATOM 700 O O . GLY A 1 96 ? -2.69 -27.612 -20.421 1 97.32 96 GLY A O 1
ATOM 701 N N . TRP A 1 97 ? -2.346 -27.461 -22.629 1 97.6 97 TRP A N 1
ATOM 702 C CA . TRP A 1 97 ? -3.546 -26.68 -22.907 1 97.6 97 TRP A CA 1
ATOM 703 C C . TRP A 1 97 ? -4.798 -27.423 -22.453 1 97.6 97 TRP A C 1
ATOM 705 O O . TRP A 1 97 ? -5.702 -26.827 -21.863 1 97.6 97 TRP A O 1
ATOM 715 N N . GLN A 1 98 ? -4.892 -28.686 -22.672 1 97.88 98 GLN A N 1
ATOM 716 C CA . GLN A 1 98 ? -6.094 -29.448 -22.351 1 97.88 98 GLN A CA 1
ATOM 717 C C . GLN A 1 98 ? -6.34 -29.478 -20.845 1 97.88 98 GLN A C 1
ATOM 719 O O . GLN A 1 98 ? -7.481 -29.355 -20.395 1 97.88 98 GLN A O 1
ATOM 724 N N . ALA A 1 99 ? -5.263 -29.713 -20.092 1 97.85 99 ALA A N 1
ATOM 725 C CA . ALA A 1 99 ? -5.4 -29.734 -18.638 1 97.85 99 ALA A CA 1
ATOM 726 C C . ALA A 1 99 ? -5.916 -28.396 -18.116 1 97.85 99 ALA A C 1
ATOM 728 O O . ALA A 1 99 ? -6.736 -28.356 -17.196 1 97.85 99 ALA A O 1
ATOM 729 N N . ILE A 1 100 ? -5.474 -27.353 -18.691 1 98.16 100 ILE A N 1
ATOM 730 C CA . ILE A 1 100 ? -5.887 -26.011 -18.295 1 98.16 100 ILE A CA 1
ATOM 731 C C . ILE A 1 100 ? -7.349 -25.787 -18.677 1 98.16 100 ILE A C 1
ATOM 733 O O . ILE A 1 100 ? -8.139 -25.29 -17.871 1 98.16 100 ILE A O 1
ATOM 737 N N . HIS A 1 101 ? -7.675 -26.151 -19.888 1 97.82 101 HIS A N 1
ATOM 738 C CA . HIS A 1 101 ? -9.062 -26.07 -20.331 1 97.82 101 HIS A CA 1
ATOM 739 C C . HIS A 1 101 ? -9.986 -26.842 -19.395 1 97.82 101 HIS A C 1
ATOM 741 O O . HIS A 1 101 ? -11.035 -26.334 -18.994 1 97.82 101 HIS A O 1
ATOM 747 N N . ASP A 1 102 ? -9.631 -28.031 -19.032 1 97.7 102 ASP A N 1
ATOM 748 C CA . ASP A 1 102 ? -10.453 -28.888 -18.183 1 97.7 102 ASP A CA 1
ATOM 749 C C . ASP A 1 102 ? -10.617 -28.285 -16.789 1 97.7 102 ASP A C 1
ATOM 751 O O . ASP A 1 102 ? -11.676 -28.414 -16.172 1 97.7 102 ASP A O 1
ATOM 755 N N . LEU A 1 103 ? -9.533 -27.695 -16.308 1 96.26 103 LEU A N 1
ATOM 756 C CA . LEU A 1 103 ? -9.588 -26.999 -15.027 1 96.26 103 LEU A CA 1
ATOM 757 C C . LEU A 1 103 ? -10.679 -25.934 -15.033 1 96.26 103 LEU A C 1
ATOM 759 O O . LEU A 1 103 ? -11.535 -25.911 -14.147 1 96.26 103 LEU A O 1
ATOM 763 N N . PHE A 1 104 ? -10.687 -25.069 -15.993 1 96.55 104 PHE A N 1
ATOM 764 C CA . PHE A 1 104 ? -11.663 -23.989 -16.066 1 96.55 104 PHE A CA 1
ATOM 765 C C . PHE A 1 104 ? -13.067 -24.542 -16.28 1 96.55 104 PHE A C 1
ATOM 767 O O . PHE A 1 104 ? -14.028 -24.061 -15.677 1 96.55 104 PHE A O 1
ATOM 774 N N . ALA A 1 105 ? -13.186 -25.558 -17.107 1 96.83 105 ALA A N 1
ATOM 775 C CA . ALA A 1 105 ? -14.477 -26.178 -17.393 1 96.83 105 ALA A CA 1
ATOM 776 C C . ALA A 1 105 ? -15.076 -26.803 -16.136 1 96.83 105 ALA A C 1
ATOM 778 O O . ALA A 1 105 ? -16.299 -26.862 -15.987 1 96.83 105 ALA A O 1
ATOM 779 N N . GLN A 1 106 ? -14.268 -27.25 -15.315 1 95.15 106 GLN A N 1
ATOM 780 C CA . GLN A 1 106 ? -14.711 -27.896 -14.084 1 95.15 106 GLN A CA 1
ATOM 781 C C . GLN A 1 106 ? -15.213 -26.869 -13.073 1 95.15 106 GLN A C 1
ATOM 783 O O . GLN A 1 106 ? -16.232 -27.086 -12.413 1 95.15 106 GLN A O 1
ATOM 788 N N . TYR A 1 107 ? -14.571 -25.735 -12.905 1 93.42 107 TYR A N 1
ATOM 789 C CA . TYR A 1 107 ? -14.803 -24.847 -11.771 1 93.42 107 TYR A CA 1
ATOM 790 C C . TYR A 1 107 ? -15.715 -23.69 -12.162 1 93.42 107 TYR A C 1
ATOM 792 O O . TYR A 1 107 ? -16.607 -23.31 -11.401 1 93.42 107 TYR A O 1
ATOM 800 N N . MET A 1 108 ? -15.601 -23.177 -13.302 1 94.95 108 MET A N 1
ATOM 801 C CA . MET A 1 108 ? -16.207 -21.894 -13.645 1 94.95 108 MET A CA 1
ATOM 802 C C . MET A 1 108 ? -17.728 -22.004 -13.688 1 94.95 108 MET A C 1
ATOM 804 O O . MET A 1 108 ? -18.433 -21.098 -13.241 1 94.95 108 MET A O 1
ATOM 808 N N . PRO A 1 109 ? -18.289 -23.12 -14.153 1 94.1 109 PRO A N 1
ATOM 809 C CA . PRO A 1 109 ? -19.75 -23.221 -14.16 1 94.1 109 PRO A CA 1
ATOM 810 C C . PRO A 1 109 ? -20.348 -23.22 -12.755 1 94.1 109 PRO A C 1
ATOM 812 O O . PRO A 1 109 ? -21.548 -22.982 -12.592 1 94.1 109 PRO A O 1
ATOM 815 N N . ARG A 1 110 ? -19.548 -23.455 -11.77 1 93.46 110 ARG A N 1
ATOM 816 C CA . ARG A 1 110 ? -20.027 -23.56 -10.395 1 93.46 110 ARG A CA 1
ATOM 817 C C . ARG A 1 110 ? -19.872 -22.234 -9.658 1 93.46 110 ARG A C 1
ATOM 819 O O . ARG A 1 110 ? -20.303 -22.101 -8.511 1 93.46 110 ARG A O 1
ATOM 826 N N . TRP A 1 111 ? -19.269 -21.263 -10.256 1 94.93 111 TRP A N 1
ATOM 827 C CA . TRP A 1 111 ? -19.048 -19.972 -9.614 1 94.93 111 TRP A CA 1
ATOM 828 C C . TRP A 1 111 ? -20.367 -19.235 -9.404 1 94.93 111 TRP A C 1
ATOM 830 O O . TRP A 1 111 ? -21.298 -19.378 -10.199 1 94.93 111 TRP A O 1
ATOM 840 N N . PRO A 1 112 ? -20.393 -18.449 -8.304 1 93.16 112 PRO A N 1
ATOM 841 C CA . PRO A 1 112 ? -21.589 -17.627 -8.104 1 93.16 112 PRO A CA 1
ATOM 842 C C . PRO A 1 112 ? -21.838 -16.658 -9.257 1 93.16 112 PRO A C 1
ATOM 844 O O . PRO A 1 112 ? -20.889 -16.17 -9.875 1 93.16 112 PRO A O 1
ATOM 847 N N . LYS A 1 113 ? -23.093 -16.324 -9.419 1 91.47 113 LYS A N 1
ATOM 848 C CA . LYS A 1 113 ? -23.516 -15.46 -10.518 1 91.47 113 LYS A CA 1
ATOM 849 C C . LYS A 1 113 ? -22.787 -14.12 -10.475 1 91.47 113 LYS A C 1
ATOM 851 O O . LYS A 1 113 ? -22.35 -13.611 -11.509 1 91.47 113 LYS A O 1
ATOM 856 N N . ASP A 1 114 ? -22.574 -13.578 -9.285 1 88.43 114 ASP A N 1
ATOM 857 C CA . ASP A 1 114 ? -21.988 -12.248 -9.153 1 88.43 114 ASP A CA 1
ATOM 858 C C . ASP A 1 114 ? -20.496 -12.333 -8.836 1 88.43 114 ASP A C 1
ATOM 860 O O . ASP A 1 114 ? -19.86 -11.32 -8.542 1 88.43 114 ASP A O 1
ATOM 864 N N . GLY A 1 115 ? -19.991 -13.575 -8.871 1 91.16 115 GLY A N 1
ATOM 865 C CA . GLY A 1 115 ? -18.568 -13.743 -8.623 1 91.16 115 GLY A CA 1
ATOM 866 C C . GLY A 1 115 ? -17.699 -13.219 -9.75 1 91.16 115 GLY A C 1
ATOM 867 O O . GLY A 1 115 ? -18.029 -13.389 -10.926 1 91.16 115 GLY A O 1
ATOM 868 N N . THR A 1 116 ? -16.642 -12.516 -9.342 1 92.18 116 THR A N 1
ATOM 869 C CA . THR A 1 116 ? -15.76 -11.952 -10.358 1 92.18 116 THR A CA 1
ATOM 870 C C . THR A 1 116 ? -14.296 -12.171 -9.986 1 92.18 116 THR A C 1
ATOM 872 O O . THR A 1 116 ? -13.972 -12.369 -8.813 1 92.18 116 THR A O 1
ATOM 875 N N . SER A 1 117 ? -13.494 -12.246 -11.006 1 93.95 117 SER A N 1
ATOM 876 C CA . SER A 1 117 ? -12.039 -12.159 -10.935 1 93.95 117 SER A CA 1
ATOM 877 C C . SER A 1 117 ? -11.523 -10.913 -11.648 1 93.95 117 SER A C 1
ATOM 879 O O . SER A 1 117 ? -11.734 -10.748 -12.851 1 93.95 117 SER A O 1
ATOM 881 N N . SER A 1 118 ? -10.818 -10.051 -10.907 1 92.88 118 SER A N 1
ATOM 882 C CA . SER A 1 118 ? -10.468 -8.754 -11.477 1 92.88 118 SER A CA 1
ATOM 883 C C . SER A 1 118 ? -8.991 -8.438 -11.268 1 92.88 118 SER A C 1
ATOM 885 O O . SER A 1 118 ? -8.469 -8.589 -10.161 1 92.88 118 SER A O 1
ATOM 887 N N . PRO A 1 119 ? -8.331 -7.987 -12.381 1 95.3 119 PRO A N 1
ATOM 888 C CA . PRO A 1 119 ? -6.974 -7.477 -12.175 1 95.3 119 PRO A CA 1
ATOM 889 C C . PRO A 1 119 ? -6.952 -6.145 -11.427 1 95.3 119 PRO A C 1
ATOM 891 O O . PRO A 1 119 ? -7.861 -5.328 -11.588 1 95.3 119 PRO A O 1
ATOM 894 N N . VAL A 1 120 ? -5.928 -5.933 -10.617 1 94.84 120 VAL A N 1
ATOM 895 C CA . VAL A 1 120 ? -5.872 -4.679 -9.874 1 94.84 120 VAL A CA 1
ATOM 896 C C . VAL A 1 120 ? -4.555 -3.964 -10.165 1 94.84 120 VAL A C 1
ATOM 898 O O . VAL A 1 120 ? -4.453 -2.746 -10.002 1 94.84 120 VAL A O 1
ATOM 901 N N . ARG A 1 121 ? -3.572 -4.652 -10.565 1 95.81 121 ARG A N 1
ATOM 902 C CA . ARG A 1 121 ? -2.263 -4.088 -10.877 1 95.81 121 ARG A CA 1
ATOM 903 C C . ARG A 1 121 ? -1.509 -4.97 -11.867 1 95.81 121 ARG A C 1
ATOM 905 O O . ARG A 1 121 ? -1.46 -6.191 -11.706 1 95.81 121 ARG A O 1
ATOM 912 N N . ILE A 1 122 ? -0.968 -4.358 -12.883 1 97.44 122 ILE A N 1
ATOM 913 C CA . ILE A 1 122 ? -0.244 -5.084 -13.92 1 97.44 122 ILE A CA 1
ATOM 914 C C . ILE A 1 122 ? 1.156 -4.495 -14.08 1 97.44 122 ILE A C 1
ATOM 916 O O . ILE A 1 122 ? 1.319 -3.275 -14.154 1 97.44 122 ILE A O 1
ATOM 920 N N . LEU A 1 123 ? 2.13 -5.378 -14.088 1 98.36 123 LEU A N 1
ATOM 921 C CA . LEU A 1 123 ? 3.526 -4.997 -14.274 1 98.36 123 LEU A CA 1
ATOM 922 C C . LEU A 1 123 ? 4.153 -5.775 -15.426 1 98.36 123 LEU A C 1
ATOM 924 O O . LEU A 1 123 ? 4.141 -7.008 -15.427 1 98.36 123 LEU A O 1
ATOM 928 N N . GLY A 1 124 ? 4.746 -5.034 -16.34 1 98.46 124 GLY A N 1
ATOM 929 C CA . GLY A 1 124 ? 5.472 -5.737 -17.386 1 98.46 124 GLY A CA 1
ATOM 930 C C . GLY A 1 124 ? 4.927 -5.47 -18.775 1 98.46 124 GLY A C 1
ATOM 931 O O . GLY A 1 124 ? 4.408 -4.385 -19.046 1 98.46 124 GLY A O 1
ATOM 932 N N . ASP A 1 125 ? 5.231 -6.373 -19.719 1 98.15 125 ASP A N 1
ATOM 933 C CA . ASP A 1 125 ? 4.836 -6.19 -21.112 1 98.15 125 ASP A CA 1
ATOM 934 C C . ASP A 1 125 ? 4.284 -7.486 -21.702 1 98.15 125 ASP A C 1
ATOM 936 O O . ASP A 1 125 ? 3.924 -8.405 -20.964 1 98.15 125 ASP A O 1
ATOM 940 N N . ALA A 1 126 ? 4.138 -7.546 -22.99 1 97.43 126 ALA A N 1
ATOM 941 C CA . ALA A 1 126 ? 3.461 -8.653 -23.661 1 97.43 126 ALA A CA 1
ATOM 942 C C . ALA A 1 126 ? 4.411 -9.827 -23.877 1 97.43 126 ALA A C 1
ATOM 944 O O . ALA A 1 126 ? 4.074 -10.786 -24.574 1 97.43 126 ALA A O 1
ATOM 945 N N . THR A 1 127 ? 5.62 -9.805 -23.285 1 98.17 127 THR A N 1
ATOM 946 C CA . THR A 1 127 ? 6.515 -10.956 -23.296 1 98.17 127 THR A CA 1
ATOM 947 C C . THR A 1 127 ? 6.48 -11.681 -21.953 1 98.17 127 THR A C 1
ATOM 949 O O . THR A 1 127 ? 6.546 -12.911 -21.904 1 98.17 127 THR A O 1
ATOM 952 N N . SER A 1 128 ? 6.433 -10.919 -20.936 1 98.77 128 SER A N 1
ATOM 953 C CA . SER A 1 128 ? 6.254 -11.458 -19.592 1 98.77 128 SER A CA 1
ATOM 954 C C . SER A 1 128 ? 5.799 -10.376 -18.619 1 98.77 128 SER A C 1
ATOM 956 O O . SER A 1 128 ? 6.065 -9.191 -18.831 1 98.77 128 SER A O 1
ATOM 958 N N . ALA A 1 129 ? 5.074 -10.814 -17.587 1 98.81 129 ALA A N 1
ATOM 959 C CA . ALA A 1 129 ? 4.44 -9.839 -16.704 1 98.81 129 ALA A CA 1
ATOM 960 C C . ALA A 1 129 ? 4.012 -10.485 -15.389 1 98.81 129 ALA A C 1
ATOM 962 O O . ALA A 1 129 ? 4.036 -11.711 -15.257 1 98.81 129 ALA A O 1
ATOM 963 N N . VAL A 1 130 ? 3.757 -9.657 -14.428 1 98.89 130 VAL A N 1
ATOM 964 C CA . VAL A 1 130 ? 3.03 -10.032 -13.22 1 98.89 130 VAL A CA 1
ATOM 965 C C . VAL A 1 130 ? 1.677 -9.326 -13.189 1 98.89 130 VAL A C 1
ATOM 967 O O . VAL A 1 130 ? 1.586 -8.132 -13.484 1 98.89 130 VAL A O 1
ATOM 970 N N . VAL A 1 131 ? 0.661 -10.065 -12.884 1 98.5 131 VAL A N 1
ATOM 971 C CA . VAL A 1 131 ? -0.655 -9.461 -12.703 1 98.5 131 VAL A CA 1
ATOM 972 C C . VAL A 1 131 ? -1.184 -9.783 -11.307 1 98.5 131 VAL A C 1
ATOM 974 O O . VAL A 1 131 ? -1.267 -10.951 -10.922 1 98.5 131 VAL A O 1
ATOM 977 N N . PHE A 1 132 ? -1.472 -8.728 -10.532 1 98.05 132 PHE A N 1
ATOM 978 C CA . PHE A 1 132 ? -2.22 -8.883 -9.29 1 98.05 132 PHE A CA 1
ATOM 979 C C . PHE A 1 132 ? -3.721 -8.885 -9.558 1 98.05 132 PHE A C 1
ATOM 981 O O . PHE A 1 132 ? -4.215 -8.088 -10.359 1 98.05 132 PHE A O 1
ATOM 988 N N . PHE A 1 133 ? -4.431 -9.78 -8.862 1 96.25 133 PHE A N 1
ATOM 989 C CA . PHE A 1 133 ? -5.87 -9.844 -9.088 1 96.25 133 PHE A CA 1
ATOM 990 C C . PHE A 1 133 ? -6.594 -10.33 -7.839 1 96.25 133 PHE A C 1
ATOM 992 O O . PHE A 1 133 ? -5.966 -10.852 -6.915 1 96.25 133 PHE A O 1
ATOM 999 N N . THR A 1 134 ? -7.849 -10.041 -7.805 1 94.53 134 THR A N 1
ATOM 1000 C CA . THR A 1 134 ? -8.709 -10.47 -6.707 1 94.53 134 THR A CA 1
ATOM 1001 C C . THR A 1 134 ? -9.821 -11.382 -7.216 1 94.53 134 THR A C 1
ATOM 1003 O O . THR A 1 134 ? -10.305 -11.214 -8.338 1 94.53 134 THR A O 1
ATOM 1006 N N . ASN A 1 135 ? -10.131 -12.343 -6.458 1 94.25 135 ASN A N 1
ATOM 1007 C CA . ASN A 1 135 ? -11.305 -13.193 -6.628 1 94.25 135 ASN A CA 1
ATOM 1008 C C . ASN A 1 135 ? -12.328 -12.966 -5.519 1 94.25 135 ASN A C 1
ATOM 1010 O O . ASN A 1 135 ? -11.99 -13.021 -4.336 1 94.25 135 ASN A O 1
ATOM 1014 N N . THR A 1 136 ? -13.516 -12.701 -5.881 1 92.05 136 THR A N 1
ATOM 1015 C CA . THR A 1 136 ? -14.562 -12.512 -4.882 1 92.05 136 THR A CA 1
ATOM 1016 C C . THR A 1 136 ? -14.92 -13.838 -4.216 1 92.05 136 THR A C 1
ATOM 1018 O O . THR A 1 136 ? -14.526 -14.904 -4.693 1 92.05 136 THR A O 1
ATOM 1021 N N . THR A 1 137 ? -15.626 -13.689 -3.187 1 89.3 137 THR A N 1
ATOM 1022 C CA . THR A 1 137 ? -16.061 -14.853 -2.424 1 89.3 137 THR A CA 1
ATOM 1023 C C . THR A 1 137 ? -16.856 -15.812 -3.307 1 89.3 137 THR A C 1
ATOM 1025 O O . THR A 1 137 ? -17.668 -15.38 -4.127 1 89.3 137 THR A O 1
ATOM 1028 N N . GLY A 1 138 ? -16.622 -17.106 -3.069 1 88.73 138 GLY A N 1
ATOM 1029 C CA . GLY A 1 138 ? -17.408 -18.125 -3.748 1 88.73 138 GLY A CA 1
ATOM 1030 C C . GLY A 1 138 ? -16.709 -18.707 -4.962 1 88.73 138 GLY A C 1
ATOM 1031 O O . GLY A 1 138 ? -17.065 -19.79 -5.43 1 88.73 138 GLY A O 1
ATOM 1032 N N . LEU A 1 139 ? -15.732 -17.991 -5.503 1 91.15 139 LEU A N 1
ATOM 1033 C CA . LEU A 1 139 ? -15.04 -18.526 -6.669 1 91.15 139 LEU A CA 1
ATOM 1034 C C . LEU A 1 139 ? -14.179 -19.726 -6.287 1 91.15 139 LEU A C 1
ATOM 1036 O O . LEU A 1 139 ? -14.206 -20.756 -6.965 1 91.15 139 LEU A O 1
ATOM 1040 N N . PHE A 1 140 ? -13.375 -19.579 -5.269 1 88.61 140 PHE A N 1
ATOM 1041 C CA . PHE A 1 140 ? -12.476 -20.646 -4.846 1 88.61 140 PHE A CA 1
ATOM 1042 C C . PHE A 1 140 ? -12.635 -20.931 -3.358 1 88.61 140 PHE A C 1
ATOM 1044 O O . PHE A 1 140 ? -11.654 -21.211 -2.666 1 88.61 140 PHE A O 1
ATOM 1051 N N . GLY A 1 141 ? -13.833 -20.876 -2.928 1 82.35 141 GLY A N 1
ATOM 1052 C CA . GLY A 1 141 ? -14.108 -21.085 -1.516 1 82.35 141 GLY A CA 1
ATOM 1053 C C . GLY A 1 141 ? -14.811 -19.91 -0.865 1 82.35 141 GLY A C 1
ATOM 1054 O O . GLY A 1 141 ? -15.26 -18.99 -1.552 1 82.35 141 GLY A O 1
ATOM 1055 N N . PRO A 1 142 ? -14.874 -19.956 0.386 1 82.31 142 PRO A N 1
ATOM 1056 C CA . PRO A 1 142 ? -15.707 -18.977 1.087 1 82.31 142 PRO A CA 1
ATOM 1057 C C . PRO A 1 142 ? -15.004 -17.636 1.285 1 82.31 142 PRO A C 1
ATOM 1059 O O . PRO A 1 142 ? -15.611 -16.683 1.78 1 82.31 142 PRO A O 1
ATOM 1062 N N . SER A 1 143 ? -13.821 -17.591 0.908 1 86.57 143 SER A N 1
ATOM 1063 C CA . SER A 1 143 ? -13.083 -16.357 1.153 1 86.57 143 SER A CA 1
ATOM 1064 C C . SER A 1 143 ? -12.728 -15.655 -0.154 1 86.57 143 SER A C 1
ATOM 1066 O O . SER A 1 143 ? -12.635 -16.296 -1.203 1 86.57 143 SER A O 1
ATOM 1068 N N . GLU A 1 144 ? -12.646 -14.341 -0.036 1 90.65 144 GLU A N 1
ATOM 1069 C CA . GLU A 1 144 ? -11.972 -13.605 -1.101 1 90.65 144 GLU A CA 1
ATOM 1070 C C . GLU A 1 144 ? -10.495 -13.978 -1.181 1 90.65 144 GLU A C 1
ATOM 1072 O O . GLU A 1 144 ? -9.936 -14.529 -0.23 1 90.65 144 GLU A O 1
ATOM 1077 N N . MET A 1 145 ? -9.934 -13.726 -2.351 1 93.14 145 MET A N 1
ATOM 1078 C CA . MET A 1 145 ? -8.52 -14.04 -2.533 1 93.14 145 MET A CA 1
ATOM 1079 C C . MET A 1 145 ? -7.81 -12.929 -3.299 1 93.14 145 MET A C 1
ATOM 1081 O O . MET A 1 145 ? -8.349 -12.398 -4.272 1 93.14 145 MET A O 1
ATOM 1085 N N . ARG A 1 146 ? -6.684 -12.558 -2.804 1 95.15 146 ARG A N 1
ATOM 1086 C CA . ARG A 1 146 ? -5.741 -11.708 -3.524 1 95.15 146 ARG A CA 1
ATOM 1087 C C . ARG A 1 146 ? -4.525 -12.505 -3.981 1 95.15 146 ARG A C 1
ATOM 1089 O O . ARG A 1 146 ? -3.814 -13.088 -3.16 1 95.15 146 ARG A O 1
ATOM 1096 N N . ALA A 1 147 ? -4.278 -12.492 -5.274 1 97.43 147 ALA A N 1
ATOM 1097 C CA . ALA A 1 147 ? -3.206 -13.323 -5.817 1 97.43 147 ALA A CA 1
ATOM 1098 C C . ALA A 1 147 ? -2.366 -12.544 -6.825 1 97.43 147 ALA A C 1
ATOM 1100 O O . ALA A 1 147 ? -2.742 -11.445 -7.239 1 97.43 147 ALA A O 1
ATOM 1101 N N . ALA A 1 148 ? -1.217 -13.065 -7.082 1 98.71 148 ALA A N 1
ATOM 1102 C CA . ALA A 1 148 ? -0.341 -12.593 -8.151 1 98.71 148 ALA A CA 1
ATOM 1103 C C . ALA A 1 148 ? -0.021 -13.716 -9.134 1 98.71 148 ALA A C 1
ATOM 1105 O O . ALA A 1 148 ? 0.371 -14.813 -8.727 1 98.71 148 ALA A O 1
ATOM 1106 N N . GLY A 1 149 ? -0.251 -13.448 -10.368 1 98.83 149 GLY A N 1
ATOM 1107 C CA . GLY A 1 149 ? 0.137 -14.366 -11.428 1 98.83 149 GLY A CA 1
ATOM 1108 C C . GLY A 1 149 ? 1.401 -13.942 -12.151 1 98.83 149 GLY A C 1
ATOM 1109 O O . GLY A 1 149 ? 1.517 -12.796 -12.59 1 98.83 149 GLY A O 1
ATOM 1110 N N . VAL A 1 150 ? 2.351 -14.835 -12.201 1 98.9 150 VAL A N 1
ATOM 1111 C CA . VAL A 1 150 ? 3.562 -14.633 -12.988 1 98.9 150 VAL A CA 1
ATOM 1112 C C . VAL A 1 150 ? 3.402 -15.282 -14.361 1 98.9 150 VAL A C 1
ATOM 1114 O O . VAL A 1 150 ? 3.203 -16.495 -14.461 1 98.9 150 VAL A O 1
ATOM 1117 N N . VAL A 1 151 ? 3.597 -14.478 -15.392 1 98.85 151 VAL A N 1
ATOM 1118 C CA . VAL A 1 151 ? 3.123 -14.939 -16.693 1 98.85 151 VAL A CA 1
ATOM 1119 C C . VAL A 1 151 ? 4.209 -14.726 -17.745 1 98.85 151 VAL A C 1
ATOM 1121 O O . VAL A 1 151 ? 4.84 -13.668 -17.788 1 98.85 151 VAL A O 1
ATOM 1124 N N . ASN A 1 152 ? 4.432 -15.69 -18.563 1 98.79 152 ASN A N 1
ATOM 1125 C CA . ASN A 1 152 ? 5.191 -15.59 -19.805 1 98.79 152 ASN A CA 1
ATOM 1126 C C . ASN A 1 152 ? 4.299 -15.801 -21.025 1 98.79 152 ASN A C 1
ATOM 1128 O O . ASN A 1 152 ? 3.422 -16.666 -21.015 1 98.79 152 ASN A O 1
ATOM 1132 N N . PHE A 1 153 ? 4.613 -15.015 -21.981 1 98.05 153 PHE A N 1
ATOM 1133 C CA . PHE A 1 153 ? 3.904 -15.129 -23.25 1 98.05 153 PHE A CA 1
ATOM 1134 C C . PHE A 1 153 ? 4.82 -15.68 -24.336 1 98.05 153 PHE A C 1
ATOM 1136 O O . PHE A 1 153 ? 6.023 -15.409 -24.337 1 98.05 153 PHE A O 1
ATOM 1143 N N . GLN A 1 154 ? 4.259 -16.392 -25.195 1 95.25 154 GLN A N 1
ATOM 1144 C CA . GLN A 1 154 ? 4.882 -16.815 -26.445 1 95.25 154 GLN A CA 1
ATOM 1145 C C . GLN A 1 154 ? 3.927 -16.643 -27.622 1 95.25 154 GLN A C 1
ATOM 1147 O O . GLN A 1 154 ? 2.846 -17.237 -27.644 1 95.25 154 GLN A O 1
ATOM 1152 N N . ARG A 1 155 ? 4.339 -15.79 -28.595 1 92.11 155 ARG A N 1
ATOM 1153 C CA . ARG A 1 155 ? 3.54 -15.49 -29.778 1 92.11 155 ARG A CA 1
ATOM 1154 C C . ARG A 1 155 ? 2.158 -14.974 -29.389 1 92.11 155 ARG A C 1
ATOM 1156 O O . ARG A 1 155 ? 1.144 -15.462 -29.89 1 92.11 155 ARG A O 1
ATOM 1163 N N . GLY A 1 156 ? 2.143 -14.184 -28.349 1 92.52 156 GLY A N 1
ATOM 1164 C CA . GLY A 1 156 ? 0.928 -13.484 -27.962 1 92.52 156 GLY A CA 1
ATOM 1165 C C . GLY A 1 156 ? 0.019 -14.314 -27.075 1 92.52 156 GLY A C 1
ATOM 1166 O O . GLY A 1 156 ? -1.057 -13.859 -26.682 1 92.52 156 GLY A O 1
ATOM 1167 N N . LYS A 1 157 ? 0.418 -15.527 -26.748 1 97.78 157 LYS A N 1
ATOM 1168 C CA . LYS A 1 157 ? -0.372 -16.42 -25.905 1 97.78 157 LYS A CA 1
ATOM 1169 C C . LYS A 1 157 ? 0.353 -16.725 -24.597 1 97.78 157 LYS A C 1
ATOM 1171 O O . LYS A 1 157 ? 1.584 -16.702 -24.544 1 97.78 157 LYS A O 1
ATOM 1176 N N . ILE A 1 158 ? -0.425 -17.043 -23.616 1 98.65 158 ILE A N 1
ATOM 1177 C CA . ILE A 1 158 ? 0.156 -17.41 -22.329 1 98.65 158 ILE A CA 1
ATOM 1178 C C . ILE A 1 158 ? 0.8 -18.792 -22.429 1 98.65 158 ILE A C 1
ATOM 1180 O O . ILE A 1 158 ? 0.127 -19.776 -22.744 1 98.65 158 ILE A O 1
ATOM 1184 N N . ALA A 1 159 ? 2.063 -18.845 -22.126 1 98.64 159 ALA A N 1
ATOM 1185 C CA . ALA A 1 159 ? 2.807 -20.101 -22.187 1 98.64 159 ALA A CA 1
ATOM 1186 C C . ALA A 1 159 ? 3.097 -20.635 -20.788 1 98.64 159 ALA A C 1
ATOM 1188 O O . ALA A 1 159 ? 3.307 -21.837 -20.607 1 98.64 159 ALA A O 1
ATOM 1189 N N . ARG A 1 160 ? 3.118 -19.791 -19.816 1 98.67 160 ARG A N 1
ATOM 1190 C CA . ARG A 1 160 ? 3.372 -20.161 -18.427 1 98.67 160 ARG A CA 1
ATOM 1191 C C . ARG A 1 160 ? 2.671 -19.204 -17.468 1 98.67 160 ARG A C 1
ATOM 1193 O O . ARG A 1 160 ? 2.744 -17.985 -17.636 1 98.67 160 ARG A O 1
ATOM 1200 N N . TRP A 1 161 ? 1.975 -19.757 -16.544 1 98.77 161 TRP A N 1
ATOM 1201 C CA . TRP A 1 161 ? 1.325 -19.005 -15.475 1 98.77 161 TRP A CA 1
ATOM 1202 C C . TRP A 1 161 ? 1.542 -19.681 -14.125 1 98.77 161 TRP A C 1
ATOM 1204 O O . TRP A 1 161 ? 1.228 -20.862 -13.957 1 98.77 161 TRP A O 1
ATOM 1214 N N . VAL A 1 162 ? 2.099 -18.939 -13.135 1 98.81 162 VAL A N 1
ATOM 1215 C CA . VAL A 1 162 ? 2.244 -19.45 -11.776 1 98.81 162 VAL A CA 1
ATOM 1216 C C . VAL A 1 162 ? 1.589 -18.487 -10.789 1 98.81 162 VAL A C 1
ATOM 1218 O O . VAL A 1 162 ? 1.917 -17.299 -10.76 1 98.81 162 VAL A O 1
ATOM 1221 N N . ASP A 1 163 ? 0.713 -18.96 -9.946 1 98.55 163 ASP A N 1
ATOM 1222 C CA . ASP A 1 163 ? 0.012 -18.148 -8.956 1 98.55 163 ASP A CA 1
ATOM 1223 C C . ASP A 1 163 ? 0.751 -18.151 -7.62 1 98.55 163 ASP A C 1
ATOM 1225 O O . ASP A 1 163 ? 1.146 -19.209 -7.126 1 98.55 163 ASP A O 1
ATOM 1229 N N . TYR A 1 164 ? 0.892 -17.008 -7.048 1 98.69 164 TYR A N 1
ATOM 1230 C CA . TYR A 1 164 ? 1.372 -16.809 -5.685 1 98.69 164 TYR A CA 1
ATOM 1231 C C . TYR A 1 164 ? 0.344 -16.058 -4.848 1 98.69 164 TYR A C 1
ATOM 1233 O O . TYR A 1 164 ? -0.235 -15.07 -5.305 1 98.69 164 TYR A O 1
ATOM 1241 N N . TRP A 1 165 ? 0.13 -16.478 -3.687 1 97.54 165 TRP A N 1
ATOM 1242 C CA . TRP A 1 165 ? -0.79 -15.827 -2.761 1 97.54 165 TRP A CA 1
ATOM 1243 C C . TRP A 1 165 ? -0.548 -16.3 -1.331 1 97.54 165 TRP A C 1
ATOM 1245 O O . TRP A 1 165 ? 0.289 -17.173 -1.093 1 97.54 165 TRP A O 1
ATOM 1255 N N . ASP A 1 166 ? -1.105 -15.635 -0.331 1 97.18 166 ASP A N 1
ATOM 1256 C CA . ASP A 1 166 ? -0.997 -15.971 1.085 1 97.18 166 ASP A CA 1
ATOM 1257 C C . ASP A 1 166 ? -2.089 -16.954 1.502 1 97.18 166 ASP A C 1
ATOM 1259 O O . ASP A 1 166 ? -3.266 -16.593 1.559 1 97.18 166 ASP A O 1
ATOM 1263 N N . GLY A 1 167 ? -1.69 -18.116 1.878 1 96.32 167 GLY A N 1
ATOM 1264 C CA . GLY A 1 167 ? -2.637 -19.142 2.282 1 96.32 167 GLY A CA 1
ATOM 1265 C C . GLY A 1 167 ? -3.492 -18.733 3.466 1 96.32 167 GLY A C 1
ATOM 1266 O O . GLY A 1 167 ? -4.632 -19.183 3.601 1 96.32 167 GLY A O 1
ATOM 1267 N N . ARG A 1 168 ? -2.995 -17.877 4.307 1 95.88 168 ARG A N 1
ATOM 1268 C CA . ARG A 1 168 ? -3.757 -17.435 5.471 1 95.88 168 ARG A CA 1
ATOM 1269 C C . ARG A 1 168 ? -4.949 -16.58 5.052 1 95.88 168 ARG A C 1
ATOM 1271 O O . ARG A 1 168 ? -5.997 -16.609 5.699 1 95.88 168 ARG A O 1
ATOM 1278 N N . HIS A 1 169 ? -4.778 -15.847 4.042 1 93.44 169 HIS A N 1
ATOM 1279 C CA . HIS A 1 169 ? -5.862 -15.02 3.524 1 93.44 169 HIS A CA 1
ATOM 1280 C C . HIS A 1 169 ? -7.028 -15.877 3.046 1 93.44 169 HIS A C 1
ATOM 1282 O O . HIS A 1 169 ? -8.187 -15.466 3.143 1 93.44 169 HIS A O 1
ATOM 1288 N N . PHE A 1 170 ? -6.735 -17.025 2.525 1 91.68 170 PHE A N 1
ATOM 1289 C CA . PHE A 1 170 ? -7.713 -17.983 2.021 1 91.68 170 PHE A CA 1
ATOM 1290 C C . PHE A 1 170 ? -8.373 -18.738 3.169 1 91.68 170 PHE A C 1
ATOM 1292 O O . PHE A 1 170 ? -9.484 -19.251 3.024 1 91.68 170 PHE A O 1
ATOM 1299 N N . GLY A 1 171 ? -7.791 -18.742 4.322 1 91.19 171 GLY A N 1
ATOM 1300 C CA . GLY A 1 171 ? -8.212 -19.548 5.457 1 91.19 171 GLY A CA 1
ATOM 1301 C C . GLY A 1 171 ? -7.442 -20.849 5.583 1 91.19 171 GLY A C 1
ATOM 1302 O O . GLY A 1 171 ? -7.456 -21.676 4.669 1 91.19 171 GLY A O 1
ATOM 1303 N N . THR A 1 172 ? -6.878 -21.043 6.718 1 92.3 172 THR A N 1
ATOM 1304 C CA . THR A 1 172 ? -5.947 -22.149 6.912 1 92.3 172 THR A CA 1
ATOM 1305 C C . THR A 1 172 ? -6.66 -23.489 6.757 1 92.3 172 THR A C 1
ATOM 1307 O O . THR A 1 172 ? -6.12 -24.42 6.154 1 92.3 172 THR A O 1
ATOM 1310 N N . ASP A 1 173 ? -7.891 -23.554 7.228 1 91.43 173 ASP A N 1
ATOM 1311 C CA . ASP A 1 173 ? -8.651 -24.794 7.099 1 91.43 173 ASP A CA 1
ATOM 1312 C C . ASP A 1 173 ? -8.989 -25.082 5.638 1 91.43 173 ASP A C 1
ATOM 1314 O O . ASP A 1 173 ? -8.881 -26.222 5.183 1 91.43 173 ASP A O 1
ATOM 1318 N N . ASN A 1 174 ? -9.385 -24.073 4.951 1 91.05 174 ASN A N 1
ATOM 1319 C CA . ASN A 1 174 ? -9.701 -24.224 3.535 1 91.05 174 ASN A CA 1
ATOM 1320 C C . ASN A 1 174 ? -8.476 -24.645 2.728 1 91.05 174 ASN A C 1
ATOM 1322 O O . ASN A 1 174 ? -8.577 -25.476 1.825 1 91.05 174 ASN A O 1
ATOM 1326 N N . LEU A 1 175 ? -7.391 -24.057 3.052 1 93.8 175 LEU A N 1
ATOM 1327 C CA . LEU A 1 175 ? -6.147 -24.366 2.355 1 93.8 175 LEU A CA 1
ATOM 1328 C C . LEU A 1 175 ? -5.735 -25.814 2.595 1 93.8 175 LEU A C 1
ATOM 1330 O O . LEU A 1 175 ? -5.35 -26.518 1.658 1 93.8 175 LEU A O 1
ATOM 1334 N N . ASP A 1 176 ? -5.784 -26.223 3.816 1 93.11 176 ASP A N 1
ATOM 1335 C CA . ASP A 1 176 ? -5.371 -27.574 4.183 1 93.11 176 ASP A CA 1
ATOM 1336 C C . ASP A 1 176 ? -6.183 -28.622 3.426 1 93.11 176 ASP A C 1
ATOM 1338 O O . ASP A 1 176 ? -5.667 -29.69 3.089 1 93.11 176 ASP A O 1
ATOM 1342 N N . ALA A 1 177 ? -7.356 -28.313 3.136 1 92.56 177 ALA A N 1
ATOM 1343 C CA . ALA A 1 177 ? -8.246 -29.244 2.447 1 92.56 177 ALA A CA 1
ATOM 1344 C C . ALA A 1 177 ? -7.851 -29.399 0.982 1 92.56 177 ALA A C 1
ATOM 1346 O O . ALA A 1 177 ? -8.167 -30.411 0.351 1 92.56 177 ALA A O 1
ATOM 1347 N N . GLU A 1 178 ? -7.132 -28.454 0.476 1 93.47 178 GLU A N 1
ATOM 1348 C CA . GLU A 1 178 ? -6.903 -28.433 -0.965 1 93.47 178 GLU A CA 1
ATOM 1349 C C . GLU A 1 178 ? -5.424 -28.622 -1.292 1 93.47 178 GLU A C 1
ATOM 1351 O O . GLU A 1 178 ? -5.075 -29.043 -2.397 1 93.47 178 GLU A O 1
ATOM 1356 N N . ARG A 1 179 ? -4.576 -28.323 -0.409 1 96.95 179 ARG A N 1
ATOM 1357 C CA . ARG A 1 179 ? -3.136 -28.289 -0.648 1 96.95 179 ARG A CA 1
ATOM 1358 C C . ARG A 1 179 ? -2.566 -29.699 -0.761 1 96.95 179 ARG A C 1
ATOM 1360 O O . ARG A 1 179 ? -2.885 -30.57 0.05 1 96.95 179 ARG A O 1
ATOM 1367 N N . LEU A 1 180 ? -1.668 -29.951 -1.72 1 97.31 180 LEU A N 1
ATOM 1368 C CA . LEU A 1 180 ? -0.934 -31.208 -1.824 1 97.31 180 LEU A CA 1
ATOM 1369 C C . LEU A 1 180 ? 0.11 -31.32 -0.718 1 97.31 180 LEU A C 1
ATOM 1371 O O . LEU A 1 180 ? 0.648 -30.309 -0.262 1 97.31 180 LEU A O 1
ATOM 1375 N N . PRO A 1 181 ? 0.413 -32.561 -0.374 1 95.97 181 PRO A N 1
ATOM 1376 C CA . PRO A 1 181 ? 1.586 -32.74 0.485 1 95.97 181 PRO A CA 1
ATOM 1377 C C . PRO A 1 181 ? 2.865 -32.188 -0.14 1 95.97 181 PRO A C 1
ATOM 1379 O O . PRO A 1 181 ? 3.045 -32.266 -1.357 1 95.97 181 PRO A O 1
ATOM 1382 N N . ALA A 1 182 ? 3.741 -31.698 0.702 1 92.81 182 ALA A N 1
ATOM 1383 C CA . ALA A 1 182 ? 4.939 -30.99 0.255 1 92.81 182 ALA A CA 1
ATOM 1384 C C . ALA A 1 182 ? 5.76 -31.85 -0.701 1 92.81 182 ALA A C 1
ATOM 1386 O O . ALA A 1 182 ? 6.352 -31.338 -1.654 1 92.81 182 ALA A O 1
ATOM 1387 N N . ASP A 1 183 ? 5.813 -33.093 -0.486 1 94.41 183 ASP A N 1
ATOM 1388 C CA . ASP A 1 183 ? 6.645 -33.989 -1.284 1 94.41 183 ASP A CA 1
ATOM 1389 C C . ASP A 1 183 ? 6.013 -34.254 -2.649 1 94.41 183 ASP A C 1
ATOM 1391 O O . ASP A 1 183 ? 6.636 -34.866 -3.519 1 94.41 183 ASP A O 1
ATOM 1395 N N . GLN A 1 184 ? 4.782 -33.774 -2.808 1 96.35 184 GLN A N 1
ATOM 1396 C CA . GLN A 1 184 ? 4.095 -33.952 -4.083 1 96.35 184 GLN A CA 1
ATOM 1397 C C . GLN A 1 184 ? 4.097 -32.66 -4.894 1 96.35 184 GLN A C 1
ATOM 1399 O O . GLN A 1 184 ? 3.568 -32.618 -6.007 1 96.35 184 GLN A O 1
ATOM 1404 N N . PHE A 1 185 ? 4.668 -31.647 -4.325 1 96.91 185 PHE A N 1
ATOM 1405 C CA . PHE A 1 185 ? 4.776 -30.4 -5.073 1 96.91 185 PHE A CA 1
ATOM 1406 C C . PHE A 1 185 ? 5.692 -30.57 -6.28 1 96.91 185 PHE A C 1
ATOM 1408 O O . PHE A 1 185 ? 6.658 -31.334 -6.229 1 96.91 185 PHE A O 1
ATOM 1415 N N . PRO A 1 186 ? 5.404 -29.765 -7.301 1 95.1 186 PRO A N 1
ATOM 1416 C CA . PRO A 1 186 ? 6.347 -29.738 -8.422 1 95.1 186 PRO A CA 1
ATOM 1417 C C . PRO A 1 186 ? 7.752 -29.313 -8.002 1 95.1 186 PRO A C 1
ATOM 1419 O O . PRO A 1 186 ? 7.906 -28.452 -7.131 1 95.1 186 PRO A O 1
ATOM 1422 N N . THR A 1 187 ? 8.695 -29.872 -8.619 1 90.49 187 THR A N 1
ATOM 1423 C CA . THR A 1 187 ? 10.074 -29.455 -8.392 1 90.49 187 THR A CA 1
ATOM 1424 C C . THR A 1 187 ? 10.545 -28.517 -9.5 1 90.49 187 THR A C 1
ATOM 1426 O O . THR A 1 187 ? 11.567 -27.843 -9.358 1 90.49 187 THR A O 1
ATOM 1429 N N . ASP A 1 188 ? 9.815 -28.583 -10.58 1 91.91 188 ASP A N 1
ATOM 1430 C CA . ASP A 1 188 ? 10.037 -27.702 -11.722 1 91.91 188 ASP A CA 1
ATOM 1431 C C . ASP A 1 188 ? 8.818 -26.819 -11.98 1 91.91 188 ASP A C 1
ATOM 1433 O O . ASP A 1 188 ? 7.699 -27.319 -12.113 1 91.91 188 ASP A O 1
ATOM 1437 N N . TRP A 1 189 ? 9.039 -25.642 -12.042 1 95.83 189 TRP A N 1
ATOM 1438 C CA . TRP A 1 189 ? 7.928 -24.707 -12.186 1 95.83 189 TRP A CA 1
ATOM 1439 C C . TRP A 1 189 ? 7.855 -24.163 -13.609 1 95.83 189 TRP A C 1
ATOM 1441 O O . TRP A 1 189 ? 7.34 -23.065 -13.835 1 95.83 189 TRP A O 1
ATOM 1451 N N . MET A 1 190 ? 8.495 -24.809 -14.545 1 96.45 190 MET A N 1
ATOM 1452 C CA . MET A 1 190 ? 8.362 -24.714 -15.996 1 96.45 190 MET A CA 1
ATOM 1453 C C . MET A 1 190 ? 8.999 -23.43 -16.518 1 96.45 190 MET A C 1
ATOM 1455 O O . MET A 1 190 ? 8.662 -22.964 -17.608 1 96.45 190 MET A O 1
ATOM 1459 N N . GLU A 1 191 ? 9.85 -22.793 -15.735 1 94.32 191 GLU A N 1
ATOM 1460 C CA . GLU A 1 191 ? 10.524 -21.593 -16.222 1 94.32 191 GLU A CA 1
ATOM 1461 C C . GLU A 1 191 ? 11.458 -21.917 -17.384 1 94.32 191 GLU A C 1
ATOM 1463 O O . GLU A 1 191 ? 11.685 -21.078 -18.258 1 94.32 191 GLU A O 1
ATOM 1468 N N . SER A 1 192 ? 11.934 -23.127 -17.469 1 92.08 192 SER A N 1
ATOM 1469 C CA . SER A 1 192 ? 12.853 -23.516 -18.532 1 92.08 192 SER A CA 1
ATOM 1470 C C . SER A 1 192 ? 12.146 -23.57 -19.882 1 92.08 192 SER A C 1
ATOM 1472 O O . SER A 1 192 ? 12.793 -23.515 -20.93 1 92.08 192 SER A O 1
ATOM 1474 N N . THR A 1 193 ? 10.863 -23.669 -19.901 1 94.58 193 THR A N 1
ATOM 1475 C CA . THR A 1 193 ? 10.11 -23.836 -21.14 1 94.58 193 THR A CA 1
ATOM 1476 C C . THR A 1 193 ? 9.89 -22.49 -21.824 1 94.58 193 THR A C 1
ATOM 1478 O O . THR A 1 193 ? 9.512 -22.438 -22.996 1 94.58 193 THR A O 1
ATOM 1481 N N . VAL A 1 194 ? 10.063 -21.405 -21.116 1 95.91 194 VAL A N 1
ATOM 1482 C CA . VAL A 1 194 ? 9.723 -20.101 -21.677 1 95.91 194 VAL A CA 1
ATOM 1483 C C . VAL A 1 194 ? 10.995 -19.285 -21.896 1 95.91 194 VAL A C 1
ATOM 1485 O O . VAL A 1 194 ? 10.981 -18.284 -22.616 1 95.91 194 VAL A O 1
ATOM 1488 N N . GLY A 1 195 ? 12.137 -19.73 -21.381 1 92.05 195 GLY A N 1
ATOM 1489 C CA . GLY A 1 195 ? 13.387 -19.009 -21.559 1 92.05 195 GLY A CA 1
ATOM 1490 C C . GLY A 1 195 ? 13.403 -17.66 -20.864 1 92.05 195 GLY A C 1
ATOM 1491 O O . GLY A 1 195 ? 12.587 -17.404 -19.976 1 92.05 195 GLY A O 1
ATOM 1492 N N . GLU A 1 196 ? 14.401 -16.844 -21.241 1 94.41 196 GLU A N 1
ATOM 1493 C CA . GLU A 1 196 ? 14.568 -15.517 -20.657 1 94.41 196 GLU A CA 1
ATOM 1494 C C . GLU A 1 196 ? 13.791 -14.466 -21.445 1 94.41 196 GLU A C 1
ATOM 1496 O O . GLU A 1 196 ? 14.157 -14.132 -22.573 1 94.41 196 GLU A O 1
ATOM 1501 N N . THR A 1 197 ? 12.772 -13.921 -20.878 1 96.21 197 THR A N 1
ATOM 1502 C CA . THR A 1 197 ? 11.89 -12.999 -21.586 1 96.21 197 THR A CA 1
ATOM 1503 C C . THR A 1 197 ? 11.88 -11.632 -20.909 1 96.21 197 THR A C 1
ATOM 1505 O O . THR A 1 197 ? 11.339 -10.668 -21.454 1 96.21 197 THR A O 1
ATOM 1508 N N . ALA A 1 198 ? 12.439 -11.478 -19.738 1 98.2 198 ALA A N 1
ATOM 1509 C CA . ALA A 1 198 ? 12.429 -10.224 -18.989 1 98.2 198 ALA A CA 1
ATOM 1510 C C . ALA A 1 198 ? 13.392 -9.211 -19.602 1 98.2 198 ALA A C 1
ATOM 1512 O O . ALA A 1 198 ? 14.411 -9.588 -20.185 1 98.2 198 ALA A O 1
ATOM 1513 N N . SER A 1 199 ? 13.061 -7.929 -19.479 1 98.21 199 SER A N 1
ATOM 1514 C CA . SER A 1 199 ? 13.98 -6.888 -19.929 1 98.21 199 SER A CA 1
ATOM 1515 C C . SER A 1 199 ? 15.297 -6.944 -19.161 1 98.21 199 SER A C 1
ATOM 1517 O O . SER A 1 199 ? 15.324 -7.335 -17.992 1 98.21 199 SER A O 1
ATOM 1519 N N . PRO A 1 200 ? 16.345 -6.517 -19.782 1 98.01 200 PRO A N 1
ATOM 1520 C CA . PRO A 1 200 ? 17.628 -6.493 -19.075 1 98.01 200 PRO A CA 1
ATOM 1521 C C . PRO A 1 200 ? 17.599 -5.613 -17.828 1 98.01 200 PRO A C 1
ATOM 1523 O O . PRO A 1 200 ? 18.301 -5.894 -16.853 1 98.01 200 PRO A O 1
ATOM 1526 N N . VAL A 1 201 ? 16.794 -4.603 -17.822 1 98.14 201 VAL A N 1
ATOM 1527 C CA . VAL A 1 201 ? 16.739 -3.671 -16.7 1 98.14 201 VAL A CA 1
ATOM 1528 C C . VAL A 1 201 ? 16.179 -4.378 -15.468 1 98.14 201 VAL A C 1
ATOM 1530 O O . VAL A 1 201 ? 16.799 -4.365 -14.402 1 98.14 201 VAL A O 1
ATOM 1533 N N . ILE A 1 202 ? 15.056 -4.996 -15.598 1 98.54 202 ILE A N 1
ATOM 1534 C CA . ILE A 1 202 ? 14.43 -5.653 -14.456 1 98.54 202 ILE A CA 1
ATOM 1535 C C . ILE A 1 202 ? 15.288 -6.831 -14.003 1 98.54 202 ILE A C 1
ATOM 1537 O O . ILE A 1 202 ? 15.35 -7.141 -12.811 1 98.54 202 ILE A O 1
ATOM 1541 N N . ARG A 1 203 ? 15.94 -7.513 -14.902 1 98.61 203 ARG A N 1
ATOM 1542 C CA . ARG A 1 203 ? 16.839 -8.603 -14.538 1 98.61 203 ARG A CA 1
ATOM 1543 C C . ARG A 1 203 ? 17.99 -8.098 -13.674 1 98.61 203 ARG A C 1
ATOM 1545 O O . ARG A 1 203 ? 18.314 -8.701 -12.649 1 98.61 203 ARG A O 1
ATOM 1552 N N . LYS A 1 204 ? 18.533 -7.026 -14.095 1 98.53 204 LYS A N 1
ATOM 1553 C CA . LYS A 1 204 ? 19.662 -6.457 -13.365 1 98.53 204 LYS A CA 1
ATOM 1554 C C . LYS A 1 204 ? 19.254 -6.051 -11.951 1 98.53 204 LYS A C 1
ATOM 1556 O O . LYS A 1 204 ? 19.94 -6.382 -10.982 1 98.53 204 LYS A O 1
ATOM 1561 N N . VAL A 1 205 ? 18.189 -5.363 -11.817 1 98.66 205 VAL A N 1
ATOM 1562 C CA . VAL A 1 205 ? 17.724 -4.906 -10.512 1 98.66 205 VAL A CA 1
ATOM 1563 C C . VAL A 1 205 ? 17.372 -6.107 -9.638 1 98.66 205 VAL A C 1
ATOM 1565 O O . VAL A 1 205 ? 17.668 -6.12 -8.441 1 98.66 205 VAL A O 1
ATOM 1568 N N . SER A 1 206 ? 16.74 -7.124 -10.219 1 98.74 206 SER A N 1
ATOM 1569 C CA . SER A 1 206 ? 16.382 -8.336 -9.489 1 98.74 206 SER A CA 1
ATOM 1570 C C . SER A 1 206 ? 17.62 -9.034 -8.936 1 98.74 206 SER A C 1
ATOM 1572 O O . SER A 1 206 ? 17.635 -9.46 -7.779 1 98.74 206 SER A O 1
ATOM 1574 N N . GLU A 1 207 ? 18.593 -9.122 -9.736 1 98.47 207 GLU A N 1
ATOM 1575 C CA . GLU A 1 207 ? 19.829 -9.78 -9.322 1 98.47 207 GLU A CA 1
ATOM 1576 C C . GLU A 1 207 ? 20.52 -9.003 -8.205 1 98.47 207 GLU A C 1
ATOM 1578 O O . GLU A 1 207 ? 21.001 -9.594 -7.236 1 98.47 207 GLU A O 1
ATOM 1583 N N . GLN A 1 208 ? 20.584 -7.705 -8.339 1 98.72 208 GLN A N 1
ATOM 1584 C CA . GLN A 1 208 ? 21.218 -6.863 -7.33 1 98.72 208 GLN A CA 1
ATOM 1585 C C . GLN A 1 208 ? 20.471 -6.94 -6.001 1 98.72 208 GLN A C 1
ATOM 1587 O O . GLN A 1 208 ? 21.09 -7.056 -4.941 1 98.72 208 GLN A O 1
ATOM 1592 N N . LEU A 1 209 ? 19.172 -6.88 -6.098 1 98.85 209 LEU A N 1
ATOM 1593 C CA . LEU A 1 209 ? 18.368 -6.96 -4.884 1 98.85 209 LEU A CA 1
ATOM 1594 C C . LEU A 1 209 ? 18.529 -8.321 -4.214 1 98.85 209 LEU A C 1
ATOM 1596 O O . LEU A 1 209 ? 18.724 -8.4 -2.999 1 98.85 209 LEU A O 1
ATOM 1600 N N . SER A 1 210 ? 18.431 -9.353 -5.01 1 98.67 210 SER A N 1
ATOM 1601 C CA . SER A 1 210 ? 18.568 -10.703 -4.473 1 98.67 210 SER A CA 1
ATOM 1602 C C . SER A 1 210 ? 19.922 -10.896 -3.799 1 98.67 210 SER A C 1
ATOM 1604 O O . SER A 1 210 ? 20.01 -11.516 -2.737 1 98.67 210 SER A O 1
ATOM 1606 N N . ALA A 1 211 ? 20.931 -10.393 -4.385 1 98.53 211 ALA A N 1
ATOM 1607 C CA . ALA A 1 211 ? 22.269 -10.513 -3.813 1 98.53 211 ALA A CA 1
ATOM 1608 C C . ALA A 1 211 ? 22.356 -9.797 -2.467 1 98.53 211 ALA A C 1
ATOM 1610 O O . ALA A 1 211 ? 22.947 -10.317 -1.518 1 98.53 211 ALA A O 1
ATOM 1611 N N . ALA A 1 212 ? 21.826 -8.613 -2.404 1 98.64 212 ALA A N 1
ATOM 1612 C CA . ALA A 1 212 ? 21.83 -7.86 -1.153 1 98.64 212 ALA A CA 1
ATOM 1613 C C . ALA A 1 212 ? 21.052 -8.596 -0.066 1 98.64 212 ALA A C 1
ATOM 1615 O O . ALA A 1 212 ? 21.498 -8.675 1.08 1 98.64 212 ALA A O 1
ATOM 1616 N N . LEU A 1 213 ? 19.914 -9.152 -0.406 1 98.41 213 LEU A N 1
ATOM 1617 C CA . LEU A 1 213 ? 19.073 -9.865 0.55 1 98.41 213 LEU A CA 1
ATOM 1618 C C . LEU A 1 213 ? 19.739 -11.161 0.999 1 98.41 213 LEU A C 1
ATOM 1620 O O . LEU A 1 213 ? 19.661 -11.529 2.173 1 98.41 213 LEU A O 1
ATOM 1624 N N . GLN A 1 214 ? 20.33 -11.783 0.073 1 97.61 214 GLN A N 1
ATOM 1625 C CA . GLN A 1 214 ? 21.057 -13.006 0.399 1 97.61 214 GLN A CA 1
ATOM 1626 C C . GLN A 1 214 ? 22.145 -12.739 1.435 1 97.61 214 GLN A C 1
ATOM 1628 O O . GLN A 1 214 ? 22.387 -13.567 2.316 1 97.61 214 GLN A O 1
ATOM 1633 N N . ALA A 1 215 ? 22.757 -11.608 1.346 1 96.96 215 ALA A N 1
ATOM 1634 C CA . ALA A 1 215 ? 23.864 -11.247 2.227 1 96.96 215 ALA A CA 1
ATOM 1635 C C . ALA A 1 215 ? 23.355 -10.583 3.503 1 96.96 215 ALA A C 1
ATOM 1637 O O . ALA A 1 215 ? 24.138 -10.28 4.407 1 96.96 215 ALA A O 1
ATOM 1638 N N . GLY A 1 216 ? 22.085 -10.357 3.602 1 95.55 216 GLY A N 1
ATOM 1639 C CA . GLY A 1 216 ? 21.525 -9.674 4.758 1 95.55 216 GLY A CA 1
ATOM 1640 C C . GLY A 1 216 ? 21.93 -8.214 4.842 1 95.55 216 GLY A C 1
ATOM 1641 O O . GLY A 1 216 ? 22.056 -7.662 5.937 1 95.55 216 GLY A O 1
ATOM 1642 N N . GLU A 1 217 ? 22.215 -7.62 3.714 1 97.13 217 GLU A N 1
ATOM 1643 C CA . GLU A 1 217 ? 22.701 -6.245 3.652 1 97.13 217 GLU A CA 1
ATOM 1644 C C . GLU A 1 217 ? 21.573 -5.276 3.311 1 97.13 217 GLU A C 1
ATOM 1646 O O . GLU A 1 217 ? 21.407 -4.891 2.151 1 97.13 217 GLU A O 1
ATOM 1651 N N . GLY A 1 218 ? 20.89 -4.834 4.32 1 97.52 218 GLY A N 1
ATOM 1652 C CA . GLY A 1 218 ? 19.749 -3.952 4.136 1 97.52 218 GLY A CA 1
ATOM 1653 C C . GLY A 1 218 ? 20.121 -2.616 3.519 1 97.52 218 GLY A C 1
ATOM 1654 O O . GLY A 1 218 ? 19.375 -2.075 2.7 1 97.52 218 GLY A O 1
ATOM 1655 N N . GLU A 1 219 ? 21.214 -2.06 3.868 1 96.38 219 GLU A N 1
ATOM 1656 C CA . GLU A 1 219 ? 21.641 -0.777 3.317 1 96.38 219 GLU A CA 1
ATOM 1657 C C . GLU A 1 219 ? 21.945 -0.891 1.826 1 96.38 219 GLU A C 1
ATOM 1659 O O . GLU A 1 219 ? 21.641 0.02 1.054 1 96.38 219 GLU A O 1
ATOM 1664 N N . ARG A 1 220 ? 22.615 -1.993 1.468 1 98.03 220 ARG A N 1
ATOM 1665 C CA . ARG A 1 220 ? 22.875 -2.233 0.052 1 98.03 220 ARG A CA 1
ATOM 1666 C C . ARG A 1 220 ? 21.571 -2.376 -0.727 1 98.03 220 ARG A C 1
ATOM 1668 O O . ARG A 1 220 ? 21.453 -1.874 -1.847 1 98.03 220 ARG A O 1
ATOM 1675 N N . ALA A 1 221 ? 20.615 -3.051 -0.182 1 98.49 221 ALA A N 1
ATOM 1676 C CA . ALA A 1 221 ? 19.299 -3.146 -0.81 1 98.49 221 ALA A CA 1
ATOM 1677 C C . ALA A 1 221 ? 18.645 -1.772 -0.924 1 98.49 221 ALA A C 1
ATOM 1679 O O . ALA A 1 221 ? 18.103 -1.421 -1.974 1 98.49 221 ALA A O 1
ATOM 1680 N N . ALA A 1 222 ? 18.724 -1.021 0.136 1 97.36 222 ALA A N 1
ATOM 1681 C CA . ALA A 1 222 ? 18.09 0.294 0.201 1 97.36 222 ALA A CA 1
ATOM 1682 C C . ALA A 1 222 ? 18.608 1.208 -0.905 1 97.36 222 ALA A C 1
ATOM 1684 O O . ALA A 1 222 ? 17.868 2.047 -1.424 1 97.36 222 ALA A O 1
ATOM 1685 N N . ALA A 1 223 ? 19.821 1.052 -1.276 1 97.61 223 ALA A N 1
ATOM 1686 C CA . ALA A 1 223 ? 20.453 1.891 -2.291 1 97.61 223 ALA A CA 1
ATOM 1687 C C . ALA A 1 223 ? 19.789 1.7 -3.651 1 97.61 223 ALA A C 1
ATOM 1689 O O . ALA A 1 223 ? 19.958 2.525 -4.553 1 97.61 223 ALA A O 1
ATOM 1690 N N . LEU A 1 224 ? 19.046 0.65 -3.846 1 98.46 224 LEU A N 1
ATOM 1691 C CA . LEU A 1 224 ? 18.364 0.374 -5.105 1 98.46 224 LEU A CA 1
ATOM 1692 C C . LEU A 1 224 ? 17.022 1.095 -5.166 1 98.46 224 LEU A C 1
ATOM 1694 O O . LEU A 1 224 ? 16.392 1.156 -6.224 1 98.46 224 LEU A O 1
ATOM 1698 N N . PHE A 1 225 ? 16.568 1.692 -4.043 1 97.19 225 PHE A N 1
ATOM 1699 C CA . PHE A 1 225 ? 15.22 2.237 -3.934 1 97.19 225 PHE A CA 1
ATOM 1700 C C . PHE A 1 225 ? 15.215 3.733 -4.225 1 97.19 225 PHE A C 1
ATOM 1702 O O . PHE A 1 225 ? 16.19 4.43 -3.935 1 97.19 225 PHE A O 1
ATOM 1709 N N . ALA A 1 226 ? 14.123 4.18 -4.798 1 94.02 226 ALA A N 1
ATOM 1710 C CA . ALA A 1 226 ? 13.851 5.607 -4.943 1 94.02 226 ALA A CA 1
ATOM 1711 C C . ALA A 1 226 ? 13.554 6.249 -3.591 1 94.02 226 ALA A C 1
ATOM 1713 O O . ALA A 1 226 ? 13.257 5.553 -2.617 1 94.02 226 ALA A O 1
ATOM 1714 N N . SER A 1 227 ? 13.586 7.56 -3.511 1 90.02 227 SER A N 1
ATOM 1715 C CA . SER A 1 227 ? 13.427 8.295 -2.26 1 90.02 227 SER A CA 1
ATOM 1716 C C . SER A 1 227 ? 12.015 8.144 -1.705 1 90.02 227 SER A C 1
ATOM 1718 O O . SER A 1 227 ? 11.797 8.289 -0.501 1 90.02 227 SER A O 1
ATOM 1720 N N . ASP A 1 228 ? 11.058 7.814 -2.583 1 91.43 228 ASP A N 1
ATOM 1721 C CA . ASP A 1 228 ? 9.666 7.682 -2.162 1 91.43 228 ASP A CA 1
ATOM 1722 C C . ASP A 1 228 ? 9.23 6.219 -2.156 1 91.43 228 ASP A C 1
ATOM 1724 O O . ASP A 1 228 ? 8.039 5.92 -2.267 1 91.43 228 ASP A O 1
ATOM 1728 N N . ALA A 1 229 ? 10.131 5.362 -1.989 1 95.8 229 ALA A N 1
ATOM 1729 C CA . ALA A 1 229 ? 9.892 3.933 -2.181 1 95.8 229 ALA A CA 1
ATOM 1730 C C . ALA A 1 229 ? 8.989 3.376 -1.084 1 95.8 229 ALA A C 1
ATOM 1732 O O . ALA A 1 229 ? 8.971 3.893 0.036 1 95.8 229 ALA A O 1
ATOM 1733 N N . VAL A 1 230 ? 8.275 2.307 -1.469 1 96.89 230 VAL A N 1
ATOM 1734 C CA . VAL A 1 230 ? 7.403 1.543 -0.583 1 96.89 230 VAL A CA 1
ATOM 1735 C C . VAL A 1 230 ? 7.792 0.067 -0.623 1 96.89 230 VAL A C 1
ATOM 1737 O O . VAL A 1 230 ? 7.981 -0.503 -1.7 1 96.89 230 VAL A O 1
ATOM 1740 N N . PHE A 1 231 ? 8.031 -0.505 0.515 1 98.43 231 PHE A N 1
ATOM 1741 C CA . PHE A 1 231 ? 8.146 -1.953 0.644 1 98.43 231 PHE A CA 1
ATOM 1742 C C . PHE A 1 231 ? 6.893 -2.541 1.282 1 98.43 231 PHE A C 1
ATOM 1744 O O . PHE A 1 231 ? 6.477 -2.11 2.36 1 98.43 231 PHE A O 1
ATOM 1751 N N . GLU A 1 232 ? 6.318 -3.511 0.595 1 98.41 232 GLU A N 1
ATOM 1752 C CA . GLU A 1 232 ? 5.125 -4.202 1.076 1 98.41 232 GLU A CA 1
ATOM 1753 C C . GLU A 1 232 ? 5.363 -5.705 1.182 1 98.41 232 GLU A C 1
ATOM 1755 O O . GLU A 1 232 ? 5.82 -6.336 0.226 1 98.41 232 GLU A O 1
ATOM 1760 N N . ASP A 1 233 ? 5.129 -6.214 2.318 1 98.64 233 ASP A N 1
ATOM 1761 C CA . ASP A 1 233 ? 4.989 -7.659 2.466 1 98.64 233 ASP A CA 1
ATOM 1762 C C . ASP A 1 233 ? 3.523 -8.055 2.629 1 98.64 233 ASP A C 1
ATOM 1764 O O . ASP A 1 233 ? 2.961 -7.941 3.72 1 98.64 233 ASP A O 1
ATOM 1768 N N . MET A 1 234 ? 2.92 -8.475 1.533 1 97.84 234 MET A N 1
ATOM 1769 C CA . MET A 1 234 ? 1.489 -8.767 1.511 1 97.84 234 MET A CA 1
ATOM 1770 C C . MET A 1 234 ? 1.142 -9.86 2.516 1 97.84 234 MET A C 1
ATOM 1772 O O . MET A 1 234 ? 0.111 -9.787 3.188 1 97.84 234 MET A O 1
ATOM 1776 N N . THR A 1 235 ? 2.011 -10.799 2.652 1 97.92 235 THR A N 1
ATOM 1777 C CA . THR A 1 235 ? 1.76 -11.928 3.542 1 97.92 235 THR A CA 1
ATOM 1778 C C . THR A 1 235 ? 1.846 -11.493 5.003 1 97.92 235 THR A C 1
ATOM 1780 O O . THR A 1 235 ? 0.985 -11.846 5.812 1 97.92 235 THR A O 1
ATOM 1783 N N . ALA A 1 236 ? 2.81 -10.684 5.314 1 98.07 236 ALA A N 1
ATOM 1784 C CA . ALA A 1 236 ? 3.024 -10.261 6.695 1 98.07 236 ALA A CA 1
ATOM 1785 C C . ALA A 1 236 ? 2.156 -9.054 7.04 1 98.07 236 ALA A C 1
ATOM 1787 O O . ALA A 1 236 ? 2.153 -8.59 8.183 1 98.07 236 ALA A O 1
ATOM 1788 N N . HIS A 1 237 ? 1.438 -8.522 6.106 1 98.13 237 HIS A N 1
ATOM 1789 C CA . HIS A 1 237 ? 0.589 -7.347 6.265 1 98.13 237 HIS A CA 1
ATOM 1790 C C . HIS A 1 237 ? 1.408 -6.128 6.677 1 98.13 237 HIS A C 1
ATOM 1792 O O . HIS A 1 237 ? 0.982 -5.349 7.533 1 98.13 237 HIS A O 1
ATOM 1798 N N . LEU A 1 238 ? 2.612 -5.978 6.108 1 98.57 238 LEU A N 1
ATOM 1799 C CA . LEU A 1 238 ? 3.494 -4.876 6.478 1 98.57 238 LEU A CA 1
ATOM 1800 C C . LEU A 1 238 ? 3.695 -3.923 5.305 1 98.57 238 LEU A C 1
ATOM 1802 O O . LEU A 1 238 ? 3.777 -4.357 4.154 1 98.57 238 LEU A O 1
ATOM 1806 N N . GLN A 1 239 ? 3.792 -2.732 5.62 1 98.33 239 GLN A N 1
ATOM 1807 C CA . GLN A 1 239 ? 4.191 -1.688 4.682 1 98.33 239 GLN A CA 1
ATOM 1808 C C . GLN A 1 239 ? 5.205 -0.739 5.315 1 98.33 239 GLN A C 1
ATOM 1810 O O . GLN A 1 239 ? 4.943 -0.154 6.368 1 98.33 239 GLN A O 1
ATOM 1815 N N . ILE A 1 240 ? 6.321 -0.585 4.698 1 97.67 240 ILE A N 1
ATOM 1816 C CA . ILE A 1 240 ? 7.404 0.272 5.167 1 97.67 240 ILE A CA 1
ATOM 1817 C C . ILE A 1 240 ? 7.713 1.336 4.115 1 97.67 240 ILE A C 1
ATOM 1819 O O . ILE A 1 240 ? 7.842 1.025 2.929 1 97.67 240 ILE A O 1
ATOM 1823 N N . LEU A 1 241 ? 7.868 2.558 4.543 1 95.9 241 LEU A N 1
ATOM 1824 C CA . LEU A 1 241 ? 7.994 3.685 3.625 1 95.9 241 LEU A CA 1
ATOM 1825 C C . LEU A 1 241 ? 9.367 4.337 3.752 1 95.9 241 LEU A C 1
ATOM 1827 O O . LEU A 1 241 ? 9.815 4.642 4.859 1 95.9 241 LEU A O 1
ATOM 1831 N N . GLY A 1 242 ? 10.026 4.578 2.55 1 94.78 242 GLY A N 1
ATOM 1832 C CA . GLY A 1 242 ? 11.293 5.293 2.515 1 94.78 242 GLY A CA 1
ATOM 1833 C C . GLY A 1 242 ? 12.498 4.375 2.601 1 94.78 242 GLY A C 1
ATOM 1834 O O . GLY A 1 242 ? 12.489 3.4 3.355 1 94.78 242 GLY A O 1
ATOM 1835 N N . PRO A 1 243 ? 13.566 4.678 1.865 1 95.52 243 PRO A N 1
ATOM 1836 C CA . PRO A 1 243 ? 14.72 3.779 1.784 1 95.52 243 PRO A CA 1
ATOM 1837 C C . PRO A 1 243 ? 15.399 3.568 3.135 1 95.52 243 PRO A C 1
ATOM 1839 O O . PRO A 1 243 ? 15.875 2.467 3.425 1 95.52 243 PRO A O 1
ATOM 1842 N N . ARG A 1 244 ? 15.457 4.563 3.933 1 94.46 244 ARG A N 1
ATOM 1843 C CA . ARG A 1 244 ? 16.096 4.414 5.236 1 94.46 244 ARG A CA 1
ATOM 1844 C C . ARG A 1 244 ? 15.37 3.377 6.087 1 94.46 244 ARG A C 1
ATOM 1846 O O . ARG A 1 244 ? 15.996 2.468 6.634 1 94.46 244 ARG A O 1
ATOM 1853 N N . SER A 1 245 ? 14.077 3.517 6.193 1 95.99 245 SER A N 1
ATOM 1854 C CA . SER A 1 245 ? 13.277 2.591 6.987 1 95.99 245 SER A CA 1
ATOM 1855 C C . SER A 1 245 ? 13.284 1.192 6.379 1 95.99 245 SER A C 1
ATOM 1857 O O . SER A 1 245 ? 13.341 0.196 7.102 1 95.99 245 SER A O 1
ATOM 1859 N N . ILE A 1 246 ? 13.227 1.151 5.058 1 97.93 246 ILE A N 1
ATOM 1860 C CA . ILE A 1 246 ? 13.251 -0.137 4.374 1 97.93 246 ILE A CA 1
ATOM 1861 C C . ILE A 1 246 ? 14.574 -0.846 4.653 1 97.93 246 ILE A C 1
ATOM 1863 O O . ILE A 1 246 ? 14.591 -2.026 5.009 1 97.93 246 ILE A O 1
ATOM 1867 N N . GLY A 1 247 ? 15.68 -0.124 4.49 1 98 247 GLY A N 1
ATOM 1868 C CA . GLY A 1 247 ? 16.985 -0.706 4.761 1 98 247 GLY A CA 1
ATOM 1869 C C . GLY A 1 247 ? 17.134 -1.199 6.188 1 98 247 GLY A C 1
ATOM 1870 O O . GLY A 1 247 ? 17.657 -2.291 6.422 1 98 247 GLY A O 1
ATOM 1871 N N . ALA A 1 248 ? 16.66 -0.399 7.138 1 97.04 248 ALA A N 1
ATOM 1872 C CA . ALA A 1 248 ? 16.721 -0.79 8.544 1 97.04 248 ALA A CA 1
ATOM 1873 C C . ALA A 1 248 ? 15.919 -2.064 8.794 1 97.04 248 ALA A C 1
ATOM 1875 O O . ALA A 1 248 ? 16.392 -2.978 9.474 1 97.04 248 ALA A O 1
ATOM 1876 N N . TYR A 1 249 ? 14.77 -2.139 8.264 1 98.26 249 TYR A N 1
ATOM 1877 C CA . TYR A 1 249 ? 13.92 -3.313 8.435 1 98.26 249 TYR A CA 1
ATOM 1878 C C . TYR A 1 249 ? 14.567 -4.548 7.82 1 98.26 249 TYR A C 1
ATOM 1880 O O . TYR A 1 249 ? 14.644 -5.6 8.459 1 98.26 249 TYR A O 1
ATOM 1888 N N . LEU A 1 250 ? 15.052 -4.391 6.551 1 98.52 250 LEU A N 1
ATOM 1889 C CA . LEU A 1 250 ? 15.641 -5.528 5.851 1 98.52 250 LEU A CA 1
ATOM 1890 C C . LEU A 1 250 ? 16.894 -6.018 6.568 1 98.52 250 LEU A C 1
ATOM 1892 O O . LEU A 1 250 ? 17.203 -7.212 6.541 1 98.52 250 LEU A O 1
ATOM 1896 N N . THR A 1 251 ? 17.567 -5.098 7.265 1 98.12 251 THR A N 1
ATOM 1897 C CA . THR A 1 251 ? 18.735 -5.483 8.049 1 98.12 251 THR A CA 1
ATOM 1898 C C . THR A 1 251 ? 18.315 -6.198 9.33 1 98.12 251 THR A C 1
ATOM 1900 O O . THR A 1 251 ? 18.761 -7.315 9.6 1 98.12 251 THR A O 1
ATOM 1903 N N . THR A 1 252 ? 17.392 -5.648 10.046 1 97.84 252 THR A N 1
ATOM 1904 C CA . THR A 1 252 ? 17.088 -6.135 11.387 1 97.84 252 THR A CA 1
ATOM 1905 C C . THR A 1 252 ? 16.218 -7.386 11.324 1 97.84 252 THR A C 1
ATOM 1907 O O . THR A 1 252 ? 16.245 -8.214 12.236 1 97.84 252 THR A O 1
ATOM 1910 N N . ALA A 1 253 ? 15.485 -7.519 10.234 1 97.92 253 ALA A N 1
ATOM 1911 C CA . ALA A 1 253 ? 14.581 -8.661 10.116 1 97.92 253 ALA A CA 1
ATOM 1912 C C . ALA A 1 253 ? 15.199 -9.764 9.262 1 97.92 253 ALA A C 1
ATOM 1914 O O . ALA A 1 253 ? 14.561 -10.786 9 1 97.92 253 ALA A O 1
ATOM 1915 N N . SER A 1 254 ? 16.415 -9.678 8.868 1 97.36 254 SER A N 1
ATOM 1916 C CA . SER A 1 254 ? 17.043 -10.571 7.899 1 97.36 254 SER A CA 1
ATOM 1917 C C . SER A 1 254 ? 17.025 -12.016 8.386 1 97.36 254 SER A C 1
ATOM 1919 O O . SER A 1 254 ? 17 -12.948 7.58 1 97.36 254 SER A O 1
ATOM 1921 N N . ASP A 1 255 ? 16.95 -12.252 9.664 1 96.25 255 ASP A N 1
ATOM 1922 C CA . ASP A 1 255 ? 17.037 -13.598 10.221 1 96.25 255 ASP A CA 1
ATOM 1923 C C . ASP A 1 255 ? 15.681 -14.3 10.175 1 96.25 255 ASP A C 1
ATOM 1925 O O . ASP A 1 255 ? 15.603 -15.521 10.32 1 96.25 255 ASP A O 1
ATOM 1929 N N . VAL A 1 256 ? 14.618 -13.558 9.888 1 97.19 256 VAL A N 1
ATOM 1930 C CA . VAL A 1 256 ? 13.305 -14.191 9.96 1 97.19 256 VAL A CA 1
ATOM 1931 C C . VAL A 1 256 ? 12.598 -14.072 8.612 1 97.19 256 VAL A C 1
ATOM 1933 O O . VAL A 1 256 ? 11.598 -14.751 8.366 1 97.19 256 VAL A O 1
ATOM 1936 N N . LEU A 1 257 ? 13.078 -13.239 7.706 1 98.01 257 LEU A N 1
ATOM 1937 C CA . LEU A 1 257 ? 12.472 -13.096 6.386 1 98.01 257 LEU A CA 1
ATOM 1938 C C . LEU A 1 257 ? 12.748 -14.325 5.526 1 98.01 257 LEU A C 1
ATOM 1940 O O . LEU A 1 257 ? 13.899 -14.742 5.383 1 98.01 257 LEU A O 1
ATOM 1944 N N . PRO A 1 258 ? 11.734 -14.849 4.867 1 97.9 258 PRO A N 1
ATOM 1945 C CA . PRO A 1 258 ? 11.934 -16.099 4.131 1 97.9 258 PRO A CA 1
ATOM 1946 C C . PRO A 1 258 ? 12.753 -15.908 2.856 1 97.9 258 PRO A C 1
ATOM 1948 O O . PRO A 1 258 ? 13.212 -16.887 2.261 1 97.9 258 PRO A O 1
ATOM 1951 N N . TYR A 1 259 ? 12.919 -14.783 2.446 1 97.9 259 TYR A N 1
ATOM 1952 C CA . TYR A 1 259 ? 13.574 -14.5 1.174 1 97.9 259 TYR A CA 1
ATOM 1953 C C . TYR A 1 259 ? 14.948 -13.877 1.395 1 97.9 259 TYR A C 1
ATOM 1955 O O . TYR A 1 259 ? 15.483 -13.208 0.508 1 97.9 259 TYR A O 1
ATOM 1963 N N . THR A 1 260 ? 15.478 -13.996 2.565 1 97.47 260 THR A N 1
ATOM 1964 C CA . THR A 1 260 ? 16.829 -13.543 2.876 1 97.47 260 THR A CA 1
ATOM 1965 C C . THR A 1 260 ? 17.717 -14.72 3.269 1 97.47 260 THR A C 1
ATOM 1967 O O . THR A 1 260 ? 17.219 -15.802 3.586 1 97.47 260 THR A O 1
ATOM 1970 N N . GLY A 1 261 ? 19.017 -14.525 3.119 1 96.56 261 GLY A N 1
ATOM 1971 C CA . GLY A 1 261 ? 19.991 -15.505 3.573 1 96.56 261 GLY A CA 1
ATOM 1972 C C . GLY A 1 261 ? 20.596 -16.313 2.441 1 96.56 261 GLY A C 1
ATOM 1973 O O . GLY A 1 261 ? 20.07 -16.321 1.326 1 96.56 261 GLY A O 1
ATOM 1974 N N . LYS A 1 262 ? 21.576 -17.143 2.619 1 93.2 262 LYS A N 1
ATOM 1975 C CA . LYS A 1 262 ? 22.402 -17.834 1.632 1 93.2 262 LYS A CA 1
ATOM 1976 C C . LYS A 1 262 ? 21.598 -18.897 0.89 1 93.2 262 LYS A C 1
ATOM 1978 O O . LYS A 1 262 ? 21.925 -19.249 -0.246 1 93.2 262 LYS A O 1
ATOM 1983 N N . GLY A 1 263 ? 20.574 -19.28 1.371 1 95.17 263 GLY A N 1
ATOM 1984 C CA . GLY A 1 263 ? 19.784 -20.318 0.727 1 95.17 263 GLY A CA 1
ATOM 1985 C C . GLY A 1 263 ? 18.749 -19.769 -0.236 1 95.17 263 GLY A C 1
ATOM 1986 O O . GLY A 1 263 ? 17.979 -20.529 -0.827 1 95.17 263 GLY A O 1
ATOM 1987 N N . THR A 1 264 ? 18.799 -18.47 -0.457 1 97.42 264 THR A N 1
ATOM 1988 C CA . THR A 1 264 ? 17.819 -17.856 -1.346 1 97.42 264 THR A CA 1
ATOM 1989 C C . THR A 1 264 ? 18.436 -17.563 -2.71 1 97.42 264 THR A C 1
ATOM 1991 O O . THR A 1 264 ? 19.633 -17.287 -2.81 1 97.42 264 THR A O 1
ATOM 1994 N N . ARG A 1 265 ? 17.618 -17.686 -3.788 1 96.5 265 ARG A N 1
ATOM 1995 C CA . ARG A 1 265 ? 18.079 -17.382 -5.138 1 96.5 265 ARG A CA 1
ATOM 1996 C C . ARG A 1 265 ? 16.923 -16.927 -6.023 1 96.5 265 ARG A C 1
ATOM 1998 O O . ARG A 1 265 ? 15.765 -17.26 -5.76 1 96.5 265 ARG A O 1
ATOM 2005 N N . VAL A 1 266 ? 17.34 -16.26 -7.058 1 98.12 266 VAL A N 1
ATOM 2006 C CA . VAL A 1 266 ? 16.382 -15.93 -8.109 1 98.12 266 VAL A CA 1
ATOM 2007 C C . VAL A 1 266 ? 16.097 -17.169 -8.955 1 98.12 266 VAL A C 1
ATOM 2009 O O . VAL A 1 266 ? 17.017 -17.782 -9.501 1 98.12 266 VAL A O 1
ATOM 2012 N N . ARG A 1 267 ? 14.885 -17.556 -9.041 1 97.63 267 ARG A N 1
ATOM 2013 C CA . ARG A 1 267 ? 14.517 -18.701 -9.868 1 97.63 267 ARG A CA 1
ATOM 2014 C C . ARG A 1 267 ? 14.17 -18.263 -11.287 1 97.63 267 ARG A C 1
ATOM 2016 O O . ARG A 1 267 ? 14.571 -18.91 -12.257 1 97.63 267 ARG A O 1
ATOM 2023 N N . HIS A 1 268 ? 13.369 -17.17 -11.401 1 98.52 268 HIS A N 1
ATOM 2024 C CA . HIS A 1 268 ? 12.838 -16.735 -12.688 1 98.52 268 HIS A CA 1
ATOM 2025 C C . HIS A 1 268 ? 12.442 -15.262 -12.652 1 98.52 268 HIS A C 1
ATOM 2027 O O . HIS A 1 268 ? 11.816 -14.807 -11.692 1 98.52 268 HIS A O 1
ATOM 2033 N N . VAL A 1 269 ? 12.848 -14.46 -13.638 1 98.82 269 VAL A N 1
ATOM 2034 C CA . VAL A 1 269 ? 12.548 -13.034 -13.709 1 98.82 269 VAL A CA 1
ATOM 2035 C C . VAL A 1 269 ? 11.587 -12.765 -14.865 1 98.82 269 VAL A C 1
ATOM 2037 O O . VAL A 1 269 ? 11.705 -13.371 -15.933 1 98.82 269 VAL A O 1
ATOM 2040 N N . VAL A 1 270 ? 10.594 -11.912 -14.653 1 98.89 270 VAL A N 1
ATOM 2041 C CA . VAL A 1 270 ? 9.67 -11.472 -15.693 1 98.89 270 VAL A CA 1
ATOM 2042 C C . VAL A 1 270 ? 9.533 -9.952 -15.653 1 98.89 270 VAL A C 1
ATOM 2044 O O . VAL A 1 270 ? 9.76 -9.329 -14.613 1 98.89 270 VAL A O 1
ATOM 2047 N N . GLY A 1 271 ? 9.131 -9.373 -16.767 1 98.78 271 GLY A N 1
ATOM 2048 C CA . GLY A 1 271 ? 8.74 -7.972 -16.758 1 98.78 271 GLY A CA 1
ATOM 2049 C C . GLY A 1 271 ? 9.529 -7.126 -17.739 1 98.78 271 GLY A C 1
ATOM 2050 O O . GLY A 1 271 ? 10.324 -7.651 -18.521 1 98.78 271 GLY A O 1
ATOM 2051 N N . SER A 1 272 ? 9.288 -5.826 -17.774 1 98.3 272 SER A N 1
ATOM 2052 C CA . SER A 1 272 ? 9.881 -4.817 -18.644 1 98.3 272 SER A CA 1
ATOM 2053 C C . SER A 1 2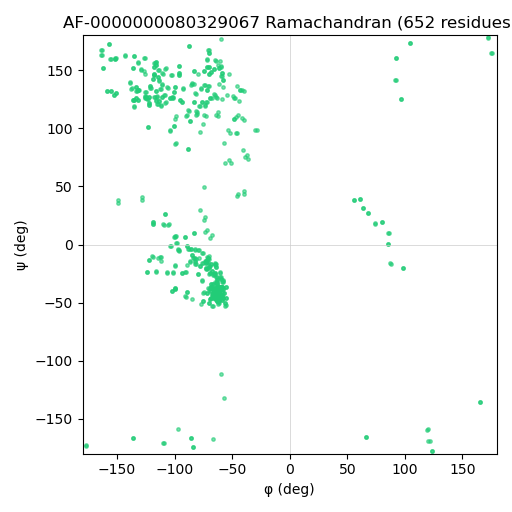72 ? 10.809 -3.891 -17.865 1 98.3 272 SER A C 1
ATOM 2055 O O . SER A 1 272 ? 11.117 -4.149 -16.7 1 98.3 272 SER A O 1
ATOM 2057 N N . ALA A 1 273 ? 11.208 -2.87 -18.559 1 96.69 273 ALA A N 1
ATOM 2058 C CA . ALA A 1 273 ? 12.088 -1.887 -17.932 1 96.69 273 ALA A CA 1
ATOM 2059 C C . ALA A 1 273 ? 11.334 -1.056 -16.898 1 96.69 273 ALA A C 1
ATOM 2061 O O . ALA A 1 273 ? 11.948 -0.379 -16.07 1 96.69 273 ALA A O 1
ATOM 2062 N N . ARG A 1 274 ? 10.014 -1.144 -16.87 1 94.41 274 ARG A N 1
ATOM 2063 C CA . ARG A 1 274 ? 9.22 -0.299 -15.983 1 94.41 274 ARG A CA 1
ATOM 2064 C C . ARG A 1 274 ? 8.781 -1.069 -14.742 1 94.41 274 ARG A C 1
ATOM 2066 O O . ARG A 1 274 ? 8.414 -0.468 -13.73 1 94.41 274 ARG A O 1
ATOM 2073 N N . GLY A 1 275 ? 8.733 -2.35 -14.908 1 97.32 275 GLY A N 1
ATOM 2074 C CA . GLY A 1 275 ? 8.261 -3.15 -13.79 1 97.32 275 GLY A CA 1
ATOM 2075 C C . GLY A 1 275 ? 8.143 -4.626 -14.121 1 97.32 275 GLY A C 1
ATOM 2076 O O . GLY A 1 275 ? 8.177 -5.01 -15.292 1 97.32 275 GLY A O 1
ATOM 2077 N N . GLY A 1 276 ? 8.038 -5.424 -13.193 1 98.5 276 GLY A N 1
ATOM 2078 C CA . GLY A 1 276 ? 7.978 -6.876 -13.223 1 98.5 276 GLY A CA 1
ATOM 2079 C C . GLY A 1 276 ? 8.203 -7.511 -11.864 1 98.5 276 GLY A C 1
ATOM 2080 O O . GLY A 1 276 ? 7.565 -7.129 -10.881 1 98.5 276 GLY A O 1
ATOM 2081 N N . GLY A 1 277 ? 9.016 -8.551 -11.871 1 98.31 277 GLY A N 1
ATOM 2082 C CA . GLY A 1 277 ? 9.333 -9.223 -10.621 1 98.31 277 GLY A CA 1
ATOM 2083 C C . GLY A 1 277 ? 10.127 -10.501 -10.814 1 98.31 277 GLY A C 1
ATOM 2084 O O . GLY A 1 277 ? 10.513 -10.834 -11.937 1 98.31 277 GLY A O 1
ATOM 2085 N N . TYR A 1 278 ? 10.464 -11.113 -9.675 1 98.83 278 TYR A N 1
ATOM 2086 C CA . TYR A 1 278 ? 11.158 -12.392 -9.773 1 98.83 278 TYR A CA 1
ATOM 2087 C C . TYR A 1 278 ? 10.624 -13.382 -8.744 1 98.83 278 TYR A C 1
ATOM 2089 O O . TYR A 1 278 ? 10.274 -12.997 -7.626 1 98.83 278 TYR A O 1
ATOM 2097 N N . GLU A 1 279 ? 10.502 -14.601 -9.229 1 98.77 279 GLU A N 1
ATOM 2098 C CA . GLU A 1 279 ? 10.268 -15.748 -8.357 1 98.77 279 GLU A CA 1
ATOM 2099 C C . GLU A 1 279 ? 11.55 -16.173 -7.647 1 98.77 279 GLU A C 1
ATOM 2101 O O . GLU A 1 279 ? 12.612 -16.251 -8.267 1 98.77 279 GLU A O 1
ATOM 2106 N N . TRP A 1 280 ? 11.415 -16.4 -6.36 1 98.5 280 TRP A N 1
ATOM 2107 C CA . TRP A 1 280 ? 12.601 -16.845 -5.634 1 98.5 280 TRP A CA 1
ATOM 2108 C C . TRP A 1 280 ? 12.394 -18.243 -5.059 1 98.5 280 TRP A C 1
ATOM 2110 O O . TRP A 1 280 ? 11.259 -18.704 -4.924 1 98.5 280 TRP A O 1
ATOM 2120 N N . ALA A 1 281 ? 13.461 -18.917 -4.821 1 97.86 281 ALA A N 1
ATOM 2121 C CA . ALA A 1 281 ? 13.553 -20.175 -4.085 1 97.86 281 ALA A CA 1
ATOM 2122 C C . ALA A 1 281 ? 14.417 -20.018 -2.837 1 97.86 281 ALA A C 1
ATOM 2124 O O . ALA A 1 281 ? 15.349 -19.21 -2.817 1 97.86 281 ALA A O 1
ATOM 2125 N N . ALA A 1 282 ? 14.076 -20.732 -1.849 1 97.41 282 ALA A N 1
ATOM 2126 C CA . ALA A 1 282 ? 14.802 -20.66 -0.583 1 97.41 282 ALA A CA 1
ATOM 2127 C C . ALA A 1 282 ? 14.897 -22.035 0.073 1 97.41 282 ALA A C 1
ATOM 2129 O O . ALA A 1 282 ? 14.125 -22.94 -0.252 1 97.41 282 ALA A O 1
ATOM 2130 N N . ALA A 1 283 ? 15.825 -22.175 1.028 1 94.84 283 ALA A N 1
ATOM 2131 C CA . ALA A 1 283 ? 16.053 -23.437 1.728 1 94.84 283 ALA A CA 1
ATOM 2132 C C . ALA A 1 283 ? 15.314 -23.465 3.063 1 94.84 283 ALA A C 1
ATOM 2134 O O . ALA A 1 283 ? 15.243 -24.508 3.718 1 94.84 283 ALA A O 1
ATOM 2135 N N . GLY A 1 284 ? 14.689 -22.472 3.463 1 93.62 284 GLY A N 1
ATOM 2136 C CA . GLY A 1 284 ? 13.998 -22.391 4.74 1 93.62 284 GLY A CA 1
ATOM 2137 C C . GLY A 1 284 ? 12.583 -22.936 4.689 1 93.62 284 GLY A C 1
ATOM 2138 O O . GLY A 1 284 ? 12.221 -23.652 3.753 1 93.62 284 GLY A O 1
ATOM 2139 N N . PRO A 1 285 ? 11.832 -22.666 5.668 1 95.07 285 PRO A N 1
ATOM 2140 C CA . PRO A 1 285 ? 10.478 -23.215 5.777 1 95.07 285 PRO A CA 1
ATOM 2141 C C . PRO A 1 285 ? 9.563 -22.756 4.644 1 95.07 285 PRO A C 1
ATOM 2143 O O . PRO A 1 285 ? 8.608 -23.455 4.296 1 95.07 285 PRO A O 1
ATOM 2146 N N . VAL A 1 286 ? 9.819 -21.623 4.185 1 97.92 286 VAL A N 1
ATOM 2147 C CA . VAL A 1 286 ? 9.096 -21.116 3.024 1 97.92 286 VAL A CA 1
ATOM 2148 C C . VAL A 1 286 ? 9.95 -21.283 1.769 1 97.92 286 VAL A C 1
ATOM 2150 O O . VAL A 1 286 ? 10.796 -20.438 1.469 1 97.92 286 VAL A O 1
ATOM 2153 N N . PRO A 1 287 ? 9.702 -22.235 0.97 1 97.42 287 PRO A N 1
ATOM 2154 C CA . PRO A 1 287 ? 10.655 -22.615 -0.076 1 97.42 287 PRO A CA 1
ATOM 2155 C C . PRO A 1 287 ? 10.547 -21.735 -1.32 1 97.42 287 PRO A C 1
ATOM 2157 O O . PRO A 1 287 ? 11.426 -21.773 -2.185 1 97.42 287 PRO A O 1
ATOM 2160 N N . ARG A 1 288 ? 9.461 -20.969 -1.436 1 98.16 288 ARG A N 1
ATOM 2161 C CA . ARG A 1 288 ? 9.299 -20.17 -2.646 1 98.16 288 ARG A CA 1
ATOM 2162 C C . ARG A 1 288 ? 8.401 -18.965 -2.391 1 98.16 288 ARG A C 1
ATOM 2164 O O . ARG A 1 288 ? 7.599 -18.969 -1.455 1 98.16 288 ARG A O 1
ATOM 2171 N N . GLY A 1 289 ? 8.511 -18.006 -3.229 1 98.73 289 GLY A N 1
ATOM 2172 C CA . GLY A 1 289 ? 7.701 -16.798 -3.208 1 98.73 289 GLY A CA 1
ATOM 2173 C C . GLY A 1 289 ? 7.998 -15.86 -4.363 1 98.73 289 GLY A C 1
ATOM 2174 O O . GLY A 1 289 ? 8.654 -16.248 -5.332 1 98.73 289 GLY A O 1
ATOM 2175 N N . LEU A 1 290 ? 7.395 -14.715 -4.289 1 98.91 290 LEU A N 1
ATOM 2176 C CA . LEU A 1 290 ? 7.455 -13.73 -5.363 1 98.91 290 LEU A CA 1
ATOM 2177 C C . LEU A 1 290 ? 7.814 -12.352 -4.818 1 98.91 290 LEU A C 1
ATOM 2179 O O . LEU A 1 290 ? 7.293 -11.934 -3.782 1 98.91 290 LEU A O 1
ATOM 2183 N N . HIS A 1 291 ? 8.761 -11.685 -5.465 1 98.93 291 HIS A N 1
ATOM 2184 C CA . HIS A 1 291 ? 8.958 -10.244 -5.354 1 98.93 291 HIS A CA 1
ATOM 2185 C C . HIS A 1 291 ? 8.545 -9.531 -6.637 1 98.93 291 HIS A C 1
ATOM 2187 O O . HIS A 1 291 ? 8.958 -9.922 -7.731 1 98.93 291 HIS A O 1
ATOM 2193 N N . THR A 1 292 ? 7.74 -8.543 -6.466 1 98.9 292 THR A N 1
ATOM 2194 C CA . THR A 1 292 ? 7.488 -7.677 -7.613 1 98.9 292 THR A CA 1
ATOM 2195 C C . THR A 1 292 ? 8.16 -6.32 -7.423 1 98.9 292 THR A C 1
ATOM 2197 O O . THR A 1 292 ? 8.347 -5.867 -6.292 1 98.9 292 THR A O 1
ATOM 2200 N N . LEU A 1 293 ? 8.512 -5.703 -8.538 1 98.75 293 LEU A N 1
ATOM 2201 C CA . LEU A 1 293 ? 9.249 -4.444 -8.555 1 98.75 293 LEU A CA 1
ATOM 2202 C C . LEU A 1 293 ? 8.6 -3.447 -9.509 1 98.75 293 LEU A C 1
ATOM 2204 O O . LEU A 1 293 ? 8.352 -3.766 -10.674 1 98.75 293 LEU A O 1
ATOM 2208 N N . GLU A 1 294 ? 8.285 -2.339 -9.035 1 97.45 294 GLU A N 1
ATOM 2209 C CA . GLU A 1 294 ? 7.986 -1.17 -9.856 1 97.45 294 GLU A CA 1
ATOM 2210 C C . GLU A 1 294 ? 9.181 -0.223 -9.924 1 97.45 294 GLU A C 1
ATOM 2212 O O . GLU A 1 294 ? 9.777 0.107 -8.897 1 97.45 294 GLU A O 1
ATOM 2217 N N . LEU A 1 295 ? 9.52 0.184 -11.122 1 96.06 295 LEU A N 1
ATOM 2218 C CA . LEU A 1 295 ? 10.731 0.976 -11.309 1 96.06 295 LEU A CA 1
ATOM 2219 C C . LEU A 1 295 ? 10.396 2.358 -11.862 1 96.06 295 LEU A C 1
ATOM 2221 O O . LEU A 1 295 ? 9.456 2.506 -12.646 1 96.06 295 LEU A O 1
ATOM 2225 N N . ASP A 1 296 ? 11.172 3.336 -11.444 1 91.61 296 ASP A N 1
ATOM 2226 C CA . ASP A 1 296 ? 11.083 4.636 -12.101 1 91.61 296 ASP A CA 1
ATOM 2227 C C . ASP A 1 296 ? 11.951 4.678 -13.356 1 91.61 296 ASP A C 1
ATOM 2229 O O . ASP A 1 296 ? 12.512 3.658 -13.764 1 91.61 296 ASP A O 1
ATOM 2233 N N . ALA A 1 297 ? 12.038 5.832 -13.959 1 88.52 297 ALA A N 1
ATOM 2234 C CA . ALA A 1 297 ? 12.701 5.972 -15.253 1 88.52 297 ALA A CA 1
ATOM 2235 C C . ALA A 1 297 ? 14.204 5.737 -15.127 1 88.52 297 ALA A C 1
ATOM 2237 O O . ALA A 1 297 ? 14.881 5.464 -16.121 1 88.52 297 ALA A O 1
ATOM 2238 N N . GLN A 1 298 ? 14.747 5.789 -13.897 1 89.97 298 GLN A N 1
ATOM 2239 C CA . GLN A 1 298 ? 16.175 5.59 -13.671 1 89.97 298 GLN A CA 1
ATOM 2240 C C . GLN A 1 298 ? 16.468 4.161 -13.224 1 89.97 298 GLN A C 1
ATOM 2242 O O . GLN A 1 298 ? 17.609 3.829 -12.896 1 89.97 298 GLN A O 1
ATOM 2247 N N . GLY A 1 299 ? 15.414 3.353 -13.15 1 93.44 299 GLY A N 1
ATOM 2248 C CA . GLY A 1 299 ? 15.596 1.96 -12.772 1 93.44 299 GLY A CA 1
ATOM 2249 C C . GLY A 1 299 ? 15.609 1.747 -11.27 1 93.44 299 GLY A C 1
ATOM 2250 O O . GLY A 1 299 ? 16 0.68 -10.792 1 93.44 299 GLY A O 1
ATOM 2251 N N . ARG A 1 300 ? 15.253 2.787 -10.521 1 95.94 300 ARG A N 1
ATOM 2252 C CA . ARG A 1 300 ? 15.158 2.636 -9.073 1 95.94 300 ARG A CA 1
ATOM 2253 C C . ARG A 1 300 ? 13.81 2.048 -8.67 1 95.94 300 ARG A C 1
ATOM 2255 O O . ARG A 1 300 ? 12.79 2.333 -9.302 1 95.94 300 ARG A O 1
ATOM 2262 N N . ILE A 1 301 ? 13.859 1.311 -7.571 1 97.77 301 ILE A N 1
ATOM 2263 C CA . ILE A 1 301 ? 12.65 0.643 -7.102 1 97.77 301 ILE A CA 1
ATOM 2264 C C . ILE A 1 301 ? 11.749 1.648 -6.387 1 97.77 301 ILE A C 1
ATOM 2266 O O . ILE A 1 301 ? 12.132 2.213 -5.359 1 97.77 301 ILE A O 1
ATOM 2270 N N . THR A 1 302 ? 10.585 1.822 -6.906 1 96.22 302 THR A N 1
ATOM 2271 C CA . THR A 1 302 ? 9.611 2.676 -6.234 1 96.22 302 THR A CA 1
ATOM 2272 C C . THR A 1 302 ? 8.697 1.85 -5.334 1 96.22 302 THR A C 1
ATOM 2274 O O . THR A 1 302 ? 8.14 2.368 -4.363 1 96.22 302 THR A O 1
ATOM 2277 N N . ARG A 1 303 ? 8.572 0.566 -5.663 1 97.74 303 ARG A N 1
ATOM 2278 C CA . ARG A 1 303 ? 7.76 -0.335 -4.851 1 97.74 303 ARG A CA 1
ATOM 2279 C C . ARG A 1 303 ? 8.263 -1.771 -4.958 1 97.74 303 ARG A C 1
ATOM 2281 O O . ARG A 1 303 ? 8.522 -2.263 -6.058 1 97.74 303 ARG A O 1
ATOM 2288 N N . LEU A 1 304 ? 8.483 -2.389 -3.902 1 98.82 304 LEU A N 1
ATOM 2289 C CA . LEU A 1 304 ? 8.734 -3.821 -3.787 1 98.82 304 LEU A CA 1
ATOM 2290 C C . LEU A 1 304 ? 7.602 -4.512 -3.033 1 98.82 304 LEU A C 1
ATOM 2292 O O . LEU A 1 304 ? 7.262 -4.116 -1.916 1 98.82 304 LEU A O 1
ATOM 2296 N N . THR A 1 305 ? 6.988 -5.508 -3.64 1 98.84 305 THR A N 1
ATOM 2297 C CA . THR A 1 305 ? 5.946 -6.298 -2.996 1 98.84 305 THR A CA 1
ATOM 2298 C C . THR A 1 305 ? 6.385 -7.752 -2.843 1 98.84 305 THR A C 1
ATOM 2300 O O . THR A 1 305 ? 6.771 -8.395 -3.822 1 98.84 305 THR A O 1
ATOM 2303 N N . ALA A 1 306 ? 6.364 -8.239 -1.642 1 98.88 306 ALA A N 1
ATOM 2304 C CA . ALA A 1 306 ? 6.646 -9.646 -1.368 1 98.88 306 ALA A CA 1
ATOM 2305 C C . ALA A 1 306 ? 5.355 -10.437 -1.177 1 98.88 306 ALA A C 1
ATOM 2307 O O . ALA A 1 306 ? 4.438 -9.983 -0.488 1 98.88 306 ALA A O 1
ATOM 2308 N N . VAL A 1 307 ? 5.27 -11.613 -1.783 1 98.81 307 VAL A N 1
ATOM 2309 C CA . VAL A 1 307 ? 4.139 -12.526 -1.649 1 98.81 307 VAL A CA 1
ATOM 2310 C C . VAL A 1 307 ? 4.647 -13.942 -1.387 1 98.81 307 VAL A C 1
ATOM 2312 O O . VAL A 1 307 ? 5.473 -14.462 -2.142 1 98.81 307 VAL A O 1
ATOM 2315 N N . TRP A 1 308 ? 4.206 -14.53 -0.383 1 98.63 308 TRP A N 1
ATOM 2316 C CA . TRP A 1 308 ? 4.586 -15.888 -0.01 1 98.63 308 TRP A CA 1
ATOM 2317 C C . TRP A 1 308 ? 3.526 -16.525 0.882 1 98.63 308 TRP A C 1
ATOM 2319 O O . TRP A 1 308 ? 2.534 -15.883 1.234 1 98.63 308 TRP A O 1
ATOM 2329 N N . ASP A 1 309 ? 3.641 -17.795 1.183 1 98.17 309 ASP A N 1
ATOM 2330 C CA . ASP A 1 309 ? 2.644 -18.547 1.938 1 98.17 309 ASP A CA 1
ATOM 2331 C C . ASP A 1 309 ? 2.876 -18.411 3.441 1 98.17 309 ASP A C 1
ATOM 2333 O O . ASP A 1 309 ? 3.692 -19.134 4.017 1 98.17 309 ASP A O 1
ATOM 2337 N N . GLY A 1 310 ? 2.044 -17.656 4.067 1 97.89 310 GLY A N 1
ATOM 2338 C CA . GLY A 1 310 ? 2.193 -17.379 5.487 1 97.89 310 GLY A CA 1
ATOM 2339 C C . GLY A 1 310 ? 1.844 -18.566 6.365 1 97.89 310 GLY A C 1
ATOM 2340 O O . GLY A 1 310 ? 2.165 -18.579 7.556 1 97.89 310 GLY A O 1
ATOM 2341 N N . THR A 1 311 ? 1.155 -19.574 5.834 1 97.59 311 THR A N 1
ATOM 2342 C CA . THR A 1 311 ? 0.78 -20.733 6.637 1 97.59 311 THR A CA 1
ATOM 2343 C C . THR A 1 311 ? 2.006 -21.576 6.976 1 97.59 311 THR A C 1
ATOM 2345 O O . THR A 1 311 ? 1.941 -22.459 7.834 1 97.59 311 THR A O 1
ATOM 2348 N N . LEU A 1 312 ? 3.088 -21.321 6.349 1 97.56 312 LEU A N 1
ATOM 2349 C CA . LEU A 1 312 ? 4.298 -22.117 6.526 1 97.56 312 LEU A CA 1
ATOM 2350 C C . LEU A 1 312 ? 5.147 -21.568 7.667 1 97.56 312 LEU A C 1
ATOM 2352 O O . LEU A 1 312 ? 6.2 -22.125 7.987 1 97.56 312 LEU A O 1
ATOM 2356 N N . VAL A 1 313 ? 4.719 -20.491 8.282 1 97.4 313 VAL A N 1
ATOM 2357 C CA . VAL A 1 313 ? 5.381 -19.958 9.468 1 97.4 313 VAL A CA 1
ATOM 2358 C C . VAL A 1 313 ? 4.367 -19.8 10.598 1 97.4 313 VAL A C 1
ATOM 2360 O O . VAL A 1 313 ? 3.16 -19.73 10.353 1 97.4 313 VAL A O 1
ATOM 2363 N N . ASP A 1 314 ? 4.868 -19.716 11.824 1 97.1 314 ASP A N 1
ATOM 2364 C CA . ASP A 1 314 ? 3.981 -19.531 12.968 1 97.1 314 ASP A CA 1
ATOM 2365 C C . ASP A 1 314 ? 3.71 -18.049 13.219 1 97.1 314 ASP A C 1
ATOM 2367 O O . ASP A 1 314 ? 4.313 -17.185 12.58 1 97.1 314 ASP A O 1
ATOM 2371 N N . ASP A 1 315 ? 2.789 -17.812 14.094 1 97.71 315 ASP A N 1
ATOM 2372 C CA . ASP A 1 315 ? 2.42 -16.441 14.433 1 97.71 315 ASP A CA 1
ATOM 2373 C C . ASP A 1 315 ? 3.612 -15.678 15.006 1 97.71 315 ASP A C 1
ATOM 2375 O O . ASP A 1 315 ? 3.759 -14.477 14.769 1 97.71 315 ASP A O 1
ATOM 2379 N N . GLU A 1 316 ? 4.414 -16.328 15.751 1 97.91 316 GLU A N 1
ATOM 2380 C CA . GLU A 1 316 ? 5.549 -15.672 16.392 1 97.91 316 GLU A CA 1
ATOM 2381 C C . GLU A 1 316 ? 6.52 -15.112 15.356 1 97.91 316 GLU A C 1
ATOM 2383 O O . GLU A 1 316 ? 7.108 -14.048 15.56 1 97.91 316 GLU A O 1
ATOM 2388 N N . THR A 1 317 ? 6.742 -15.86 14.285 1 98.2 317 THR A N 1
ATOM 2389 C CA . THR A 1 317 ? 7.585 -15.363 13.203 1 98.2 317 THR A CA 1
ATOM 2390 C C . THR A 1 317 ? 7.016 -14.072 12.624 1 98.2 317 THR A C 1
ATOM 2392 O O . THR A 1 317 ? 7.742 -13.091 12.447 1 98.2 317 THR A O 1
ATOM 2395 N N . LEU A 1 318 ? 5.725 -14.038 12.388 1 98.38 318 LEU A N 1
ATOM 2396 C CA . LEU A 1 318 ? 5.07 -12.844 11.866 1 98.38 318 LEU A CA 1
ATOM 2397 C C . LEU A 1 318 ? 5.143 -11.7 12.871 1 98.38 318 LEU A C 1
ATOM 2399 O O . LEU A 1 318 ? 5.364 -10.547 12.492 1 98.38 318 LEU A O 1
ATOM 2403 N N . MET A 1 319 ? 5.022 -12.016 14.152 1 98.45 319 MET A N 1
ATOM 2404 C CA . MET A 1 319 ? 5.097 -10.995 15.194 1 98.45 319 MET A CA 1
ATOM 2405 C C . MET A 1 319 ? 6.509 -10.43 15.303 1 98.45 319 MET A C 1
ATOM 2407 O O . MET A 1 319 ? 6.688 -9.243 15.578 1 98.45 319 MET A O 1
ATOM 2411 N N . THR A 1 320 ? 7.469 -11.282 15.124 1 98.66 320 THR A N 1
ATOM 2412 C CA . THR A 1 320 ? 8.846 -10.8 15.123 1 98.66 320 THR A CA 1
ATOM 2413 C C . THR A 1 320 ? 9.081 -9.841 13.959 1 98.66 320 THR A C 1
ATOM 2415 O O . THR A 1 320 ? 9.741 -8.812 14.12 1 98.66 320 THR A O 1
ATOM 2418 N N . MET A 1 321 ? 8.575 -10.163 12.808 1 98.57 321 MET A N 1
ATOM 2419 C CA . MET A 1 321 ? 8.664 -9.265 11.66 1 98.57 321 MET A CA 1
ATOM 2420 C C . MET A 1 321 ? 8.031 -7.914 11.976 1 98.57 321 MET A C 1
ATOM 2422 O O . MET A 1 321 ? 8.622 -6.868 11.702 1 98.57 321 MET A O 1
ATOM 2426 N N . ALA A 1 322 ? 6.853 -7.938 12.571 1 98.56 322 ALA A N 1
ATOM 2427 C CA . ALA A 1 322 ? 6.151 -6.709 12.93 1 98.56 322 ALA A CA 1
ATOM 2428 C C . ALA A 1 322 ? 6.951 -5.895 13.942 1 98.56 322 ALA A C 1
ATOM 2430 O O . ALA A 1 322 ? 7.026 -4.668 13.842 1 98.56 322 ALA A O 1
ATOM 2431 N N . ARG A 1 323 ? 7.536 -6.556 14.878 1 98.39 323 ARG A N 1
ATOM 2432 C CA . ARG A 1 323 ? 8.326 -5.877 15.9 1 98.39 323 ARG A CA 1
ATOM 2433 C C . ARG A 1 323 ? 9.506 -5.139 15.278 1 98.39 323 ARG A C 1
ATOM 2435 O O . ARG A 1 323 ? 9.817 -4.012 15.67 1 98.39 323 ARG A O 1
ATOM 2442 N N . ARG A 1 324 ? 10.111 -5.787 14.291 1 98.31 324 ARG A N 1
ATOM 2443 C CA . ARG A 1 324 ? 11.29 -5.211 13.652 1 98.31 324 ARG A CA 1
ATOM 2444 C C . ARG A 1 324 ? 10.911 -4.025 12.772 1 98.31 324 ARG A C 1
ATOM 2446 O O . ARG A 1 324 ? 11.774 -3.241 12.372 1 98.31 324 ARG A O 1
ATOM 2453 N N . ALA A 1 325 ? 9.617 -3.884 12.48 1 97.83 325 ALA A N 1
ATOM 2454 C CA . ALA A 1 325 ? 9.146 -2.778 11.651 1 97.83 325 ALA A CA 1
ATOM 2455 C C . ALA A 1 325 ? 8.877 -1.535 12.495 1 97.83 325 ALA A C 1
ATOM 2457 O O . ALA A 1 325 ? 8.693 -0.44 11.958 1 97.83 325 ALA A O 1
ATOM 2458 N N . ILE A 1 326 ? 8.795 -1.614 13.823 1 97.32 326 ILE A N 1
ATOM 2459 C CA . ILE A 1 326 ? 8.539 -0.47 14.69 1 97.32 326 ILE A CA 1
ATOM 2460 C C . ILE A 1 326 ? 9.75 0.46 14.691 1 97.32 326 ILE A C 1
ATOM 2462 O O . ILE A 1 326 ? 10.874 0.025 14.956 1 97.32 326 ILE A O 1
ATOM 2466 N N . GLU A 1 327 ? 9.522 1.681 14.395 1 94.18 327 GLU A N 1
ATOM 2467 C CA . GLU A 1 327 ? 10.591 2.673 14.328 1 94.18 327 GLU A CA 1
ATOM 2468 C C . GLU A 1 327 ? 10.704 3.452 15.636 1 94.18 327 GLU A C 1
ATOM 2470 O O . GLU A 1 327 ? 9.727 3.573 16.378 1 94.18 327 GLU A O 1
ATOM 2475 N N . HIS A 1 328 ? 11.954 3.972 15.909 1 91.56 328 HIS A N 1
ATOM 2476 C CA . HIS A 1 328 ? 12.212 4.72 17.135 1 91.56 328 HIS A CA 1
ATOM 2477 C C . HIS A 1 328 ? 13.024 5.979 16.851 1 91.56 328 HIS A C 1
ATOM 2479 O O . HIS A 1 328 ? 13.821 6.01 15.911 1 91.56 328 HIS A O 1
ATOM 2485 N N . MET B 1 1 ? -38.812 74.012 -11.615 1 17.52 1 MET B N 1
ATOM 2486 C CA . MET B 1 1 ? -39.708 73.854 -12.758 1 17.52 1 MET B CA 1
ATOM 2487 C C . MET B 1 1 ? -39.76 72.399 -13.211 1 17.52 1 MET B C 1
ATOM 2489 O O . MET B 1 1 ? -38.817 71.903 -13.831 1 17.52 1 MET B O 1
ATOM 2493 N N . LEU B 1 2 ? -40.348 71.448 -12.383 1 19.06 2 LEU B N 1
ATOM 2494 C CA . LEU B 1 2 ? -40.326 70.092 -11.844 1 19.06 2 LEU B CA 1
ATOM 2495 C C . LEU B 1 2 ? -40.892 69.098 -12.852 1 19.06 2 LEU B C 1
ATOM 2497 O O . LEU B 1 2 ? -40.858 67.887 -12.621 1 19.06 2 LEU B O 1
ATOM 2501 N N . ARG B 1 3 ? -41.554 69.656 -13.966 1 16.05 3 ARG B N 1
ATOM 2502 C CA . ARG B 1 3 ? -42.787 69.007 -14.401 1 16.05 3 ARG B CA 1
ATOM 2503 C C . ARG B 1 3 ? -42.489 67.725 -15.171 1 16.05 3 ARG B C 1
ATOM 2505 O O . ARG B 1 3 ? -43.209 66.733 -15.038 1 16.05 3 ARG B O 1
ATOM 2512 N N . GLY B 1 4 ? -41.663 67.858 -16.094 1 18.1 4 GLY B N 1
ATOM 2513 C CA . GLY B 1 4 ? -42.189 67.281 -17.321 1 18.1 4 GLY B CA 1
ATOM 2514 C C . GLY B 1 4 ? -42.153 65.765 -17.331 1 18.1 4 GLY B C 1
ATOM 2515 O O . GLY B 1 4 ? -41.105 65.162 -17.093 1 18.1 4 GLY B O 1
ATOM 2516 N N . VAL B 1 5 ? -43.274 65.085 -17.13 1 17.87 5 VAL B N 1
ATOM 2517 C CA . VAL B 1 5 ? -43.893 63.82 -16.749 1 17.87 5 VAL B CA 1
ATOM 2518 C C . VAL B 1 5 ? -43.699 62.794 -17.864 1 17.87 5 VAL B C 1
ATOM 2520 O O . VAL B 1 5 ? -43.919 61.598 -17.66 1 17.87 5 VAL B O 1
ATOM 2523 N N . ALA B 1 6 ? -43.201 63.338 -19.067 1 18.35 6 ALA B N 1
ATOM 2524 C CA . ALA B 1 6 ? -43.91 62.588 -20.1 1 18.35 6 ALA B CA 1
ATOM 2525 C C . ALA B 1 6 ? -43.533 61.11 -20.06 1 18.35 6 ALA B C 1
ATOM 2527 O O . ALA B 1 6 ? -42.35 60.763 -20.083 1 18.35 6 ALA B O 1
ATOM 2528 N N . VAL B 1 7 ? -44.482 60.213 -19.669 1 18.18 7 VAL B N 1
ATOM 2529 C CA . VAL B 1 7 ? -44.727 58.837 -19.252 1 18.18 7 VAL B CA 1
ATOM 2530 C C . VAL B 1 7 ? -44.634 57.906 -20.459 1 18.18 7 VAL B C 1
ATOM 2532 O O . VAL B 1 7 ? -45.655 57.515 -21.03 1 18.18 7 VAL B O 1
ATOM 2535 N N . GLY B 1 8 ? -43.923 58.435 -21.521 1 17.7 8 GLY B N 1
ATOM 2536 C CA . GLY B 1 8 ? -44.363 57.735 -22.717 1 17.7 8 GLY B CA 1
ATOM 2537 C C . GLY B 1 8 ? -44.244 56.227 -22.603 1 17.7 8 GLY B C 1
ATOM 2538 O O . GLY B 1 8 ? -43.33 55.718 -21.951 1 17.7 8 GLY B O 1
ATOM 2539 N N . GLY B 1 9 ? -45.35 55.488 -22.902 1 16.65 9 GLY B N 1
ATOM 2540 C CA . GLY B 1 9 ? -46.03 54.211 -22.757 1 16.65 9 GLY B CA 1
ATOM 2541 C C . GLY B 1 9 ? -45.357 53.087 -23.522 1 16.65 9 GLY B C 1
ATOM 2542 O O . GLY B 1 9 ? -45.723 51.919 -23.37 1 16.65 9 GLY B O 1
ATOM 2543 N N . GLY B 1 10 ? -44.622 53.433 -24.587 1 17.11 10 GLY B N 1
ATOM 2544 C CA . GLY B 1 10 ? -44.934 52.509 -25.665 1 17.11 10 GLY B CA 1
ATOM 2545 C C . GLY B 1 10 ? -44.562 51.073 -25.347 1 17.11 10 GLY B C 1
ATOM 2546 O O . GLY B 1 10 ? -43.518 50.816 -24.742 1 17.11 10 GLY B O 1
ATOM 2547 N N . ALA B 1 11 ? -45.538 50.176 -25.474 1 17.05 11 ALA B N 1
ATOM 2548 C CA . ALA B 1 11 ? -45.924 48.812 -25.12 1 17.05 11 ALA B CA 1
ATOM 2549 C C . ALA B 1 11 ? -44.924 47.799 -25.669 1 17.05 11 ALA B C 1
ATOM 2551 O O . ALA B 1 11 ? -44.22 47.134 -24.905 1 17.05 11 ALA B O 1
ATOM 2552 N N . VAL B 1 12 ? -45.369 46.94 -26.706 1 17.45 12 VAL B N 1
ATOM 2553 C CA . VAL B 1 12 ? -45.77 45.538 -26.646 1 17.45 12 VAL B CA 1
ATOM 2554 C C . VAL B 1 12 ? -44.595 44.646 -27.039 1 17.45 12 VAL B C 1
ATOM 2556 O O . VAL B 1 12 ? -43.622 45.117 -27.633 1 17.45 12 VAL B O 1
ATOM 2559 N N . ALA B 1 13 ? -44.905 43.268 -27.504 1 17.14 13 ALA B N 1
ATOM 2560 C CA . ALA B 1 13 ? -44.804 41.847 -27.183 1 17.14 13 ALA B CA 1
ATOM 2561 C C . ALA B 1 13 ? -43.886 41.126 -28.167 1 17.14 13 ALA B C 1
ATOM 2563 O O . ALA B 1 13 ? -43.477 39.988 -27.925 1 17.14 13 ALA B O 1
ATOM 2564 N N . ALA B 1 14 ? -43.467 41.726 -29.302 1 18.08 14 ALA B N 1
ATOM 2565 C CA . ALA B 1 14 ? -43.509 40.654 -30.293 1 18.08 14 ALA B CA 1
ATOM 2566 C C . ALA B 1 14 ? -42.515 39.548 -29.947 1 18.08 14 ALA B C 1
ATOM 2568 O O . ALA B 1 14 ? -41.369 39.826 -29.585 1 18.08 14 ALA B O 1
ATOM 2569 N N . ALA B 1 15 ? -42.999 38.218 -29.881 1 17.72 15 ALA B N 1
ATOM 2570 C CA . ALA B 1 15 ? -42.64 36.866 -29.463 1 17.72 15 ALA B CA 1
ATOM 2571 C C . ALA B 1 15 ? -41.569 36.276 -30.376 1 17.72 15 ALA B C 1
ATOM 2573 O O . ALA B 1 15 ? -41.041 35.194 -30.107 1 17.72 15 ALA B O 1
ATOM 2574 N N . ALA B 1 16 ? -41.19 36.852 -31.516 1 18.53 16 ALA B N 1
ATOM 2575 C CA . ALA B 1 16 ? -41.059 35.764 -32.482 1 18.53 16 ALA B CA 1
ATOM 2576 C C . ALA B 1 16 ? -40.008 34.754 -32.031 1 18.53 16 ALA B C 1
ATOM 2578 O O . ALA B 1 16 ? -39.097 35.094 -31.271 1 18.53 16 ALA B O 1
ATOM 2579 N N . LEU B 1 17 ? -40.104 33.43 -32.586 1 19.42 17 LEU B N 1
ATOM 2580 C CA . LEU B 1 17 ? -39.805 32.003 -32.558 1 19.42 17 LEU B CA 1
ATOM 2581 C C . LEU B 1 17 ? -38.359 31.742 -32.964 1 19.42 17 LEU B C 1
ATOM 2583 O O . LEU B 1 17 ? -38.013 31.837 -34.144 1 19.42 17 LEU B O 1
ATOM 2587 N N . LEU B 1 18 ? -37.367 32.405 -32.42 1 18.61 18 LEU B N 1
ATOM 2588 C CA . LEU B 1 18 ? -36.137 32.096 -33.14 1 18.61 18 LEU B CA 1
ATOM 2589 C C . LEU B 1 18 ? -35.846 30.599 -33.102 1 18.61 18 LEU B C 1
ATOM 2591 O O . LEU B 1 18 ? -36.095 29.94 -32.089 1 18.61 18 LEU B O 1
ATOM 2595 N N . PRO B 1 19 ? -35.677 30.019 -34.316 1 20.66 19 PRO B N 1
ATOM 2596 C CA . PRO B 1 19 ? -35.498 28.591 -34.588 1 20.66 19 PRO B CA 1
ATOM 2597 C C . PRO B 1 19 ? -34.376 27.969 -33.76 1 20.66 19 PRO B C 1
ATOM 2599 O O . PRO B 1 19 ? -33.491 28.681 -33.279 1 20.66 19 PRO B O 1
ATOM 2602 N N . ALA B 1 20 ? -34.604 26.671 -33.405 1 20.43 20 ALA B N 1
ATOM 2603 C CA . ALA B 1 20 ? -33.909 25.65 -32.624 1 20.43 20 ALA B CA 1
ATOM 2604 C C . ALA B 1 20 ? -32.472 25.474 -33.106 1 20.43 20 ALA B C 1
ATOM 2606 O O . ALA B 1 20 ? -32.239 25.059 -34.244 1 20.43 20 ALA B O 1
ATOM 2607 N N . GLY B 1 21 ? -31.599 26.423 -32.815 1 19.49 21 GLY B N 1
ATOM 2608 C CA . GLY B 1 21 ? -30.224 26.209 -33.237 1 19.49 21 GLY B CA 1
ATOM 2609 C C . GLY B 1 21 ? -29.715 24.814 -32.925 1 19.49 21 GLY B C 1
ATOM 2610 O O . GLY B 1 21 ? -30.177 24.176 -31.977 1 19.49 21 GLY B O 1
ATOM 2611 N N . ALA B 1 22 ? -29.017 24.216 -33.902 1 19.99 22 ALA B N 1
ATOM 2612 C CA . ALA B 1 22 ? -28.321 22.945 -34.083 1 19.99 22 ALA B CA 1
ATOM 2613 C C . ALA B 1 22 ? -27.418 22.64 -32.891 1 19.99 22 ALA B C 1
ATOM 2615 O O . ALA B 1 22 ? -26.741 23.532 -32.373 1 19.99 22 ALA B O 1
ATOM 2616 N N . ALA B 1 23 ? -27.632 21.405 -32.305 1 22.19 23 ALA B N 1
ATOM 2617 C CA . ALA B 1 23 ? -27.089 20.634 -31.189 1 22.19 23 ALA B CA 1
ATOM 2618 C C . ALA B 1 23 ? -25.566 20.568 -31.257 1 22.19 23 ALA B C 1
ATOM 2620 O O . ALA B 1 23 ? -25.005 19.974 -32.181 1 22.19 23 ALA B O 1
ATOM 2621 N N . HIS B 1 24 ? -24.929 21.725 -31.003 1 19.16 24 HIS B N 1
ATOM 2622 C CA . HIS B 1 24 ? -23.488 21.506 -30.946 1 19.16 24 HIS B CA 1
ATOM 2623 C C . HIS B 1 24 ? -23.15 20.27 -30.119 1 19.16 24 HIS B C 1
ATOM 2625 O O . HIS B 1 24 ? -23.651 20.108 -29.004 1 19.16 24 HIS B O 1
ATOM 2631 N N . ALA B 1 25 ? -22.669 19.259 -30.811 1 22.23 25 ALA B N 1
ATOM 2632 C CA . ALA B 1 25 ? -22.147 17.992 -30.304 1 22.23 25 ALA B CA 1
ATOM 2633 C C . ALA B 1 25 ? -21.206 18.218 -29.125 1 22.23 25 ALA B C 1
ATOM 2635 O O . ALA B 1 25 ? -20.277 19.024 -29.21 1 22.23 25 ALA B O 1
ATOM 2636 N N . ASP B 1 26 ? -21.754 18.109 -27.948 1 21.08 26 ASP B N 1
ATOM 2637 C CA . ASP B 1 26 ? -21.131 18.115 -26.628 1 21.08 26 ASP B CA 1
ATOM 2638 C C . ASP B 1 26 ? -19.793 17.381 -26.648 1 21.08 26 ASP B C 1
ATOM 2640 O O . ASP B 1 26 ? -19.739 16.185 -26.943 1 21.08 26 ASP B O 1
ATOM 2644 N N . ASP B 1 27 ? -18.788 18.057 -27.174 1 21.48 27 ASP B N 1
ATOM 2645 C CA . ASP B 1 27 ? -17.419 17.566 -27.048 1 21.48 27 ASP B CA 1
ATOM 2646 C C . ASP B 1 27 ? -17.136 17.088 -25.625 1 21.48 27 ASP B C 1
ATOM 2648 O O . ASP B 1 27 ? -16.776 17.885 -24.757 1 21.48 27 ASP B O 1
ATOM 2652 N N . ARG B 1 28 ? -18.066 16.358 -25.026 1 28.01 28 ARG B N 1
ATOM 2653 C CA . ARG B 1 28 ? -17.765 15.678 -23.77 1 28.01 28 ARG B CA 1
ATOM 2654 C C . ARG B 1 28 ? -16.331 15.158 -23.76 1 28.01 28 ARG B C 1
ATOM 2656 O O . ARG B 1 28 ? -15.988 14.256 -24.527 1 28.01 28 ARG B O 1
ATOM 2663 N N . GLY B 1 29 ? -15.383 16.072 -23.613 1 25.72 29 GLY B N 1
ATOM 2664 C CA . GLY B 1 29 ? -13.995 15.681 -23.425 1 25.72 29 GLY B CA 1
ATOM 2665 C C . GLY B 1 29 ? -13.832 14.473 -22.523 1 25.72 29 GLY B C 1
ATOM 2666 O O . GLY B 1 29 ? -14.681 14.211 -21.668 1 25.72 29 GLY B O 1
ATOM 2667 N N . PRO B 1 30 ? -13.081 13.578 -22.93 1 28.02 30 PRO B N 1
ATOM 2668 C CA . PRO B 1 30 ? -12.969 12.281 -22.259 1 28.02 30 PRO B CA 1
ATOM 2669 C C . PRO B 1 30 ? -12.783 12.411 -20.749 1 28.02 30 PRO B C 1
ATOM 2671 O O . PRO B 1 30 ? -12.309 13.443 -20.269 1 28.02 30 PRO B O 1
ATOM 2674 N N . ALA B 1 31 ? -13.585 11.789 -19.859 1 31.62 31 ALA B N 1
ATOM 2675 C CA . ALA B 1 31 ? -13.51 11.556 -18.419 1 31.62 31 ALA B CA 1
ATOM 2676 C C . ALA B 1 31 ? -12.06 11.49 -17.949 1 31.62 31 ALA B C 1
ATOM 2678 O O . ALA B 1 31 ? -11.253 10.744 -18.508 1 31.62 31 ALA B O 1
ATOM 2679 N N . GLY B 1 32 ? -11.397 12.588 -17.351 1 31.86 32 GLY B N 1
ATOM 2680 C CA . GLY B 1 32 ? -10.125 12.942 -16.742 1 31.86 32 GLY B CA 1
ATOM 2681 C C . GLY B 1 32 ? -9.555 11.84 -15.868 1 31.86 32 GLY B C 1
ATOM 2682 O O . GLY B 1 32 ? -9.742 11.848 -14.65 1 31.86 32 GLY B O 1
ATOM 2683 N N . GLY B 1 33 ? -9.563 10.695 -16.218 1 34.97 33 GLY B N 1
ATOM 2684 C CA . GLY B 1 33 ? -8.91 9.695 -15.388 1 34.97 33 GLY B CA 1
ATOM 2685 C C . GLY B 1 33 ? -7.479 10.054 -15.037 1 34.97 33 GLY B C 1
ATOM 2686 O O . GLY B 1 33 ? -6.683 10.385 -15.918 1 34.97 33 GLY B O 1
ATOM 2687 N N . GLY B 1 34 ? -7.151 10.633 -13.928 1 41.63 34 GLY B N 1
ATOM 2688 C CA . GLY B 1 34 ? -5.853 10.941 -13.348 1 41.63 34 GLY B CA 1
ATOM 2689 C C . GLY B 1 34 ? -4.835 9.832 -13.541 1 41.63 34 GLY B C 1
ATOM 2690 O O . GLY B 1 34 ? -5.189 8.651 -13.542 1 41.63 34 GLY B O 1
ATOM 2691 N N . THR B 1 35 ? -3.824 9.964 -14.415 1 50.54 35 THR B N 1
ATOM 2692 C CA . THR B 1 35 ? -2.691 9.121 -14.779 1 50.54 35 THR B CA 1
ATOM 2693 C C . THR B 1 35 ? -1.553 9.279 -13.775 1 50.54 35 THR B C 1
ATOM 2695 O O . THR B 1 35 ? -1.474 10.29 -13.073 1 50.54 35 THR B O 1
ATOM 2698 N N . VAL B 1 36 ? -1.034 8.211 -13.271 1 57.74 36 VAL B N 1
ATOM 2699 C CA . VAL B 1 36 ? 0.303 8.269 -12.69 1 57.74 36 VAL B CA 1
ATOM 2700 C C . VAL B 1 36 ? 1.254 8.979 -13.651 1 57.74 36 VAL B C 1
ATOM 2702 O O . VAL B 1 36 ? 1.346 8.614 -14.826 1 57.74 36 VAL B O 1
ATOM 2705 N N . ARG B 1 37 ? 1.663 10.228 -13.316 1 58.34 37 ARG B N 1
ATOM 2706 C CA . ARG B 1 37 ? 2.436 11.105 -14.19 1 58.34 37 ARG B CA 1
ATOM 2707 C C . ARG B 1 37 ? 3.822 11.371 -13.611 1 58.34 37 ARG B C 1
ATOM 2709 O O . ARG B 1 37 ? 3.989 11.436 -12.391 1 58.34 37 ARG B O 1
ATOM 2716 N N . GLN B 1 38 ? 4.726 11.126 -14.405 1 58.62 38 GLN B N 1
ATOM 2717 C CA . GLN B 1 38 ? 5.982 11.774 -14.04 1 58.62 38 GLN B CA 1
ATOM 2718 C C . GLN B 1 38 ? 5.923 13.275 -14.305 1 58.62 38 GLN B C 1
ATOM 2720 O O . GLN B 1 38 ? 5.534 13.705 -15.393 1 58.62 38 GLN B O 1
ATOM 2725 N N . VAL B 1 39 ? 5.901 14.006 -13.26 1 53.36 39 VAL B N 1
ATOM 2726 C CA . VAL B 1 39 ? 5.943 15.458 -13.395 1 53.36 39 VAL B CA 1
ATOM 2727 C C . VAL B 1 39 ? 7.384 15.916 -13.609 1 53.36 39 VAL B C 1
ATOM 2729 O O . VAL B 1 39 ? 8.272 15.582 -12.821 1 53.36 39 VAL B O 1
ATOM 2732 N N . PRO B 1 40 ? 7.58 16.427 -14.736 1 54.29 40 PRO B N 1
ATOM 2733 C CA . PRO B 1 40 ? 8.935 16.953 -14.913 1 54.29 40 PRO B CA 1
ATOM 2734 C C . PRO B 1 40 ? 9.43 17.731 -13.696 1 54.29 40 PRO B C 1
ATOM 2736 O O . PRO B 1 40 ? 8.687 18.535 -13.128 1 54.29 40 PRO B O 1
ATOM 2739 N N . GLY B 1 41 ? 10.604 17.435 -13.299 1 56.95 41 GLY B N 1
ATOM 2740 C CA . GLY B 1 41 ? 11.207 18.083 -12.146 1 56.95 41 GLY B CA 1
ATOM 2741 C C . GLY B 1 41 ? 10.866 17.403 -10.833 1 56.95 41 GLY B C 1
ATOM 2742 O O . GLY B 1 41 ? 11.401 17.766 -9.783 1 56.95 41 GLY B O 1
ATOM 2743 N N . VAL B 1 42 ? 9.817 16.576 -10.996 1 58.22 42 VAL B N 1
ATOM 2744 C CA . VAL B 1 42 ? 9.492 15.757 -9.832 1 58.22 42 VAL B CA 1
ATOM 2745 C C . VAL B 1 42 ? 10.086 14.361 -10 1 58.22 42 VAL B C 1
ATOM 2747 O O . VAL B 1 42 ? 9.862 13.703 -11.019 1 58.22 42 VAL B O 1
ATOM 2750 N N . HIS B 1 43 ? 10.94 13.993 -9.375 1 63.09 43 HIS B N 1
ATOM 2751 C CA . HIS B 1 43 ? 11.722 12.768 -9.5 1 63.09 43 HIS B CA 1
ATOM 2752 C C . HIS B 1 43 ? 10.916 11.552 -9.054 1 63.09 43 HIS B C 1
ATOM 2754 O O . HIS B 1 43 ? 11.472 10.467 -8.868 1 63.09 43 HIS B O 1
ATOM 2760 N N . THR B 1 44 ? 9.604 11.942 -8.895 1 70.6 44 THR B N 1
ATOM 2761 C CA . THR B 1 44 ? 8.813 10.82 -8.404 1 70.6 44 THR B CA 1
ATOM 2762 C C . THR B 1 44 ? 7.602 10.578 -9.302 1 70.6 44 THR B C 1
ATOM 2764 O O . THR B 1 44 ? 7.177 11.474 -10.034 1 70.6 44 THR B O 1
ATOM 2767 N N . VAL B 1 45 ? 7.22 9.346 -9.363 1 75.73 45 VAL B N 1
ATOM 2768 C CA . VAL B 1 45 ? 5.948 8.986 -9.983 1 75.73 45 VAL B CA 1
ATOM 2769 C C . VAL B 1 45 ? 4.795 9.379 -9.062 1 75.73 45 VAL B C 1
ATOM 2771 O O . VAL B 1 45 ? 4.751 8.964 -7.901 1 75.73 45 VAL B O 1
ATOM 2774 N N . ILE B 1 46 ? 3.922 10.262 -9.609 1 87.64 46 ILE B N 1
ATOM 2775 C CA . ILE B 1 46 ? 2.836 10.78 -8.785 1 87.64 46 ILE B CA 1
ATOM 2776 C C . ILE B 1 46 ? 1.532 10.074 -9.146 1 87.64 46 ILE B C 1
ATOM 2778 O O . ILE B 1 46 ? 1.185 9.96 -10.324 1 87.64 46 ILE B O 1
ATOM 2782 N N . ASP B 1 47 ? 0.892 9.545 -8.178 1 91.34 47 ASP B N 1
ATOM 2783 C CA . ASP B 1 47 ? -0.454 9.016 -8.375 1 91.34 47 ASP B CA 1
ATOM 2784 C C . ASP B 1 47 ? -1.495 10.132 -8.332 1 91.34 47 ASP B C 1
ATOM 2786 O O . ASP B 1 47 ? -1.764 10.697 -7.27 1 91.34 47 ASP B O 1
ATOM 2790 N N . THR B 1 48 ? -2.155 10.468 -9.431 1 92.45 48 THR B N 1
ATOM 2791 C CA . THR B 1 48 ? -3.172 11.511 -9.512 1 92.45 48 THR B CA 1
ATOM 2792 C C . THR B 1 48 ? -4.518 10.923 -9.928 1 92.45 48 THR B C 1
ATOM 2794 O O . THR B 1 48 ? -5.398 11.646 -10.4 1 92.45 48 THR B O 1
ATOM 2797 N N . SER B 1 49 ? -4.655 9.613 -9.794 1 90.42 49 SER B N 1
ATOM 2798 C CA . SER B 1 49 ? -5.829 8.906 -10.295 1 90.42 49 SER B CA 1
ATOM 2799 C C . SER B 1 49 ? -7.093 9.346 -9.563 1 90.42 49 SER B C 1
ATOM 2801 O O . SER B 1 49 ? -8.203 9.171 -10.07 1 90.42 49 SER B O 1
ATOM 2803 N N . HIS B 1 50 ? -6.941 9.917 -8.424 1 95.07 50 HIS B N 1
ATOM 2804 C CA . HIS B 1 50 ? -8.091 10.339 -7.632 1 95.07 50 HIS B CA 1
ATOM 2805 C C . HIS B 1 50 ? -8.087 11.849 -7.417 1 95.07 50 HIS B C 1
ATOM 2807 O O . HIS B 1 50 ? -8.66 12.342 -6.442 1 95.07 50 HIS B O 1
ATOM 2813 N N . ALA B 1 51 ? -7.374 12.49 -8.234 1 95.56 51 ALA B N 1
ATOM 2814 C CA . ALA B 1 51 ? -7.329 13.95 -8.23 1 95.56 51 ALA B CA 1
ATOM 2815 C C . ALA B 1 51 ? -7.839 14.519 -9.551 1 95.56 51 ALA B C 1
ATOM 2817 O O . ALA B 1 51 ? -7.781 13.85 -10.585 1 95.56 51 ALA B O 1
ATOM 2818 N N . THR B 1 52 ? -8.397 15.752 -9.554 1 95.14 52 THR B N 1
ATOM 2819 C CA . THR B 1 52 ? -8.638 16.467 -10.802 1 95.14 52 THR B CA 1
ATOM 2820 C C . THR B 1 52 ? -7.325 16.946 -11.413 1 95.14 52 THR B C 1
ATOM 2822 O O . THR B 1 52 ? -6.331 17.119 -10.705 1 95.14 52 THR B O 1
ATOM 2825 N N . ASP B 1 53 ? -7.375 17.2 -12.662 1 93.1 53 ASP B N 1
ATOM 2826 C CA . ASP B 1 53 ? -6.2 17.72 -13.354 1 93.1 53 ASP B CA 1
ATOM 2827 C C . ASP B 1 53 ? -5.738 19.039 -12.738 1 93.1 53 ASP B C 1
ATOM 2829 O O . ASP B 1 53 ? -4.537 19.301 -12.646 1 93.1 53 ASP B O 1
ATOM 2833 N N . GLU B 1 54 ? -6.687 19.8 -12.347 1 95.46 54 GLU B N 1
ATOM 2834 C CA . GLU B 1 54 ? -6.364 21.103 -11.775 1 95.46 54 GLU B CA 1
ATOM 2835 C C . GLU B 1 54 ? -5.617 20.956 -10.452 1 95.46 54 GLU B C 1
ATOM 2837 O O . GLU B 1 54 ? -4.587 21.599 -10.239 1 95.46 54 GLU B O 1
ATOM 2842 N N . ALA B 1 55 ? -6.099 20.102 -9.593 1 95.98 55 ALA B N 1
ATOM 2843 C CA . ALA B 1 55 ? -5.412 19.863 -8.326 1 95.98 55 ALA B CA 1
ATOM 2844 C C . ALA B 1 55 ? -4.009 19.311 -8.558 1 95.98 55 ALA B C 1
ATOM 2846 O O . ALA B 1 55 ? -3.053 19.732 -7.902 1 95.98 55 ALA B O 1
ATOM 2847 N N . ALA B 1 56 ? -3.909 18.352 -9.465 1 93.88 56 ALA B N 1
ATOM 2848 C CA . ALA B 1 56 ? -2.612 17.769 -9.8 1 93.88 56 ALA B CA 1
ATOM 2849 C C . ALA B 1 56 ? -1.633 18.842 -10.267 1 93.88 56 ALA B C 1
ATOM 2851 O O . ALA B 1 56 ? -0.461 18.833 -9.881 1 93.88 56 ALA B O 1
ATOM 2852 N N . ARG B 1 57 ? -2.081 19.747 -11.051 1 93.33 57 ARG B N 1
ATOM 2853 C CA . ARG B 1 57 ? -1.233 20.821 -11.559 1 93.33 57 ARG B CA 1
ATOM 2854 C C . ARG B 1 57 ? -0.789 21.748 -10.433 1 93.33 57 ARG B C 1
ATOM 2856 O O . ARG B 1 57 ? 0.38 22.132 -10.362 1 93.33 57 ARG B O 1
ATOM 2863 N N . ILE B 1 58 ? -1.662 22.087 -9.573 1 95.88 58 ILE B N 1
ATOM 2864 C CA . ILE B 1 58 ? -1.351 22.993 -8.472 1 95.88 58 ILE B CA 1
ATOM 2865 C C . ILE B 1 58 ? -0.276 22.373 -7.582 1 95.88 58 ILE B C 1
ATOM 2867 O O . ILE B 1 58 ? 0.745 23.004 -7.3 1 95.88 58 ILE B O 1
ATOM 2871 N N . PHE B 1 59 ? -0.454 21.149 -7.2 1 96.15 59 PHE B N 1
ATOM 2872 C CA . PHE B 1 59 ? 0.49 20.519 -6.284 1 96.15 59 PHE B CA 1
ATOM 2873 C C . PHE B 1 59 ? 1.82 20.25 -6.977 1 96.15 59 PHE B C 1
ATOM 2875 O O . PHE B 1 59 ? 2.881 20.357 -6.358 1 96.15 59 PHE B O 1
ATOM 2882 N N . SER B 1 60 ? 1.761 19.871 -8.219 1 93.51 60 SER B N 1
ATOM 2883 C CA . SER B 1 60 ? 3.008 19.681 -8.951 1 93.51 60 SER B CA 1
ATOM 2884 C C . SER B 1 60 ? 3.829 20.966 -8.989 1 93.51 60 SER B C 1
ATOM 2886 O O . SER B 1 60 ? 5.042 20.941 -8.771 1 93.51 60 SER B O 1
ATOM 2888 N N . ALA B 1 61 ? 3.186 22.043 -9.259 1 94.26 61 ALA B N 1
ATOM 2889 C CA . ALA B 1 61 ? 3.867 23.335 -9.291 1 94.26 61 ALA B CA 1
ATOM 2890 C C . ALA B 1 61 ? 4.372 23.724 -7.905 1 94.26 61 ALA B C 1
ATOM 2892 O O . ALA B 1 61 ? 5.488 24.231 -7.763 1 94.26 61 ALA B O 1
ATOM 2893 N N . TYR B 1 62 ? 3.585 23.546 -6.938 1 96.51 62 TYR B N 1
ATOM 2894 C CA . TYR B 1 62 ? 3.953 23.85 -5.56 1 96.51 62 TYR B CA 1
ATOM 2895 C C . TYR B 1 62 ? 5.221 23.107 -5.157 1 96.51 62 TYR B C 1
ATOM 2897 O O . TYR B 1 62 ? 6.171 23.714 -4.655 1 96.51 62 TYR B O 1
ATOM 2905 N N . PHE B 1 63 ? 5.281 21.82 -5.385 1 95.59 63 PHE B N 1
ATOM 2906 C CA . PHE B 1 63 ? 6.394 21.008 -4.906 1 95.59 63 PHE B CA 1
ATOM 2907 C C . PHE B 1 63 ? 7.629 21.217 -5.774 1 95.59 63 PHE B C 1
ATOM 2909 O O . PHE B 1 63 ? 8.759 21.121 -5.289 1 95.59 63 PHE B O 1
ATOM 2916 N N . ARG B 1 64 ? 7.413 21.502 -7.047 1 93.64 64 ARG B N 1
ATOM 2917 C CA . ARG B 1 64 ? 8.551 21.916 -7.861 1 93.64 64 ARG B CA 1
ATOM 2918 C C . ARG B 1 64 ? 9.205 23.171 -7.292 1 93.64 64 ARG B C 1
ATOM 2920 O O . ARG B 1 64 ? 10.43 23.24 -7.176 1 93.64 64 ARG B O 1
ATOM 2927 N N . THR B 1 65 ? 8.386 24.131 -6.98 1 95.46 65 THR B N 1
ATOM 2928 C CA . THR B 1 65 ? 8.872 25.381 -6.407 1 95.46 65 THR B CA 1
ATOM 2929 C C . THR B 1 65 ? 9.534 25.135 -5.055 1 95.46 65 THR B C 1
ATOM 2931 O O . THR B 1 65 ? 10.577 25.718 -4.753 1 95.46 65 THR B O 1
ATOM 2934 N N . LYS B 1 66 ? 8.917 24.3 -4.257 1 94.97 66 LYS B N 1
ATOM 2935 C CA . LYS B 1 66 ? 9.471 23.944 -2.954 1 94.97 66 LYS B CA 1
ATOM 2936 C C . LYS B 1 66 ? 10.83 23.266 -3.101 1 94.97 66 LYS B C 1
ATOM 2938 O O . LYS B 1 66 ? 11.785 23.623 -2.407 1 94.97 66 LYS B O 1
ATOM 2943 N N . SER B 1 67 ? 10.988 22.324 -3.96 1 92.98 67 SER B N 1
ATOM 2944 C CA . SER B 1 67 ? 12.228 21.585 -4.174 1 92.98 67 SER B CA 1
ATOM 2945 C C . SER B 1 67 ? 13.321 22.488 -4.734 1 92.98 67 SER B C 1
ATOM 2947 O O . SER B 1 67 ? 14.51 22.222 -4.548 1 92.98 67 SER B O 1
ATOM 2949 N N . ALA B 1 68 ? 12.906 23.523 -5.415 1 92.99 68 ALA B N 1
ATOM 2950 C CA . ALA B 1 68 ? 13.847 24.517 -5.924 1 92.99 68 ALA B CA 1
ATOM 2951 C C . ALA B 1 68 ? 14.279 25.48 -4.822 1 92.99 68 ALA B C 1
ATOM 2953 O O . ALA B 1 68 ? 15.083 26.384 -5.059 1 92.99 68 ALA B O 1
ATOM 2954 N N . LYS B 1 69 ? 13.742 25.381 -3.685 1 94.78 69 LYS B N 1
ATOM 2955 C CA . LYS B 1 69 ? 14.052 26.203 -2.518 1 94.78 69 LYS B CA 1
ATOM 2956 C C . LYS B 1 69 ? 13.71 27.669 -2.771 1 94.78 69 LYS B C 1
ATOM 2958 O O . LYS B 1 69 ? 14.438 28.565 -2.339 1 94.78 69 LYS B O 1
ATOM 2963 N N . ASP B 1 70 ? 12.711 27.85 -3.563 1 96.1 70 ASP B N 1
ATOM 2964 C CA . ASP B 1 70 ? 12.212 29.187 -3.869 1 96.1 70 ASP B CA 1
ATOM 2965 C C . ASP B 1 70 ? 11.158 29.626 -2.856 1 96.1 70 ASP B C 1
ATOM 2967 O O . ASP B 1 70 ? 9.959 29.586 -3.142 1 96.1 70 ASP B O 1
ATOM 2971 N N . TYR B 1 71 ? 11.624 30.118 -1.715 1 95.5 71 TYR B N 1
ATOM 2972 C CA . TYR B 1 71 ? 10.702 30.426 -0.627 1 95.5 71 TYR B CA 1
ATOM 2973 C C . TYR B 1 71 ? 9.82 31.617 -0.98 1 95.5 71 TYR B C 1
ATOM 2975 O O . TYR B 1 71 ? 8.688 31.723 -0.501 1 95.5 71 TYR B O 1
ATOM 2983 N N . GLU B 1 72 ? 10.221 32.556 -1.891 1 97.18 72 GLU B N 1
ATOM 2984 C CA . GLU B 1 72 ? 9.343 33.615 -2.378 1 97.18 72 GLU B CA 1
ATOM 2985 C C . GLU B 1 72 ? 8.223 33.048 -3.246 1 97.18 72 GLU B C 1
ATOM 2987 O O . GLU B 1 72 ? 7.058 33.42 -3.087 1 97.18 72 GLU B O 1
ATOM 2992 N N . GLY B 1 73 ? 8.621 32.173 -4.123 1 97.55 73 GLY B N 1
ATOM 2993 C CA . GLY B 1 73 ? 7.661 31.568 -5.032 1 97.55 73 GLY B CA 1
ATOM 2994 C C . GLY B 1 73 ? 6.623 30.717 -4.325 1 97.55 73 GLY B C 1
ATOM 2995 O O . GLY B 1 73 ? 5.435 30.784 -4.647 1 97.55 73 GLY B O 1
ATOM 2996 N N . ILE B 1 74 ? 7.067 29.894 -3.396 1 96.89 74 ILE B N 1
ATOM 2997 C CA . ILE B 1 74 ? 6.154 28.954 -2.755 1 96.89 74 ILE B CA 1
ATOM 2998 C C . ILE B 1 74 ? 5.089 29.72 -1.974 1 96.89 74 ILE B C 1
ATOM 3000 O O . ILE B 1 74 ? 3.941 29.28 -1.881 1 96.89 74 ILE B O 1
ATOM 3004 N N . SER B 1 75 ? 5.431 30.847 -1.431 1 95.86 75 SER B N 1
ATOM 3005 C CA . SER B 1 75 ? 4.499 31.649 -0.645 1 95.86 75 SER B CA 1
ATOM 3006 C C . SER B 1 75 ? 3.354 32.17 -1.507 1 95.86 75 SER B C 1
ATOM 3008 O O . SER B 1 75 ? 2.278 32.485 -0.994 1 95.86 75 SER B O 1
ATOM 3010 N N . THR B 1 76 ? 3.592 32.277 -2.81 1 96.67 76 THR B N 1
ATOM 3011 C CA . THR B 1 76 ? 2.574 32.816 -3.704 1 96.67 76 THR B CA 1
ATOM 3012 C C . THR B 1 76 ? 1.426 31.826 -3.876 1 96.67 76 THR B C 1
ATOM 3014 O O . THR B 1 76 ? 0.356 32.186 -4.372 1 96.67 76 THR B O 1
ATOM 3017 N N . PHE B 1 77 ? 1.603 30.61 -3.506 1 98.34 77 PHE B N 1
ATOM 3018 C CA . PHE B 1 77 ? 0.538 29.616 -3.589 1 98.34 77 PHE B CA 1
ATOM 3019 C C . PHE B 1 77 ? -0.474 29.812 -2.467 1 98.34 77 PHE B C 1
ATOM 3021 O O . PHE B 1 77 ? -1.575 29.261 -2.514 1 98.34 77 PHE B O 1
ATOM 3028 N N . PHE B 1 78 ? -0.126 30.577 -1.434 1 98.53 78 PHE B N 1
ATOM 3029 C CA . PHE B 1 78 ? -0.979 30.76 -0.266 1 98.53 78 PHE B CA 1
ATOM 3030 C C . PHE B 1 78 ? -1.796 32.04 -0.388 1 98.53 78 PHE B C 1
ATOM 3032 O O . PHE B 1 78 ? -1.323 33.034 -0.944 1 98.53 78 PHE B O 1
ATOM 3039 N N . SER B 1 79 ? -2.984 31.946 0.151 1 97.32 79 SER B N 1
ATOM 3040 C CA . SER B 1 79 ? -3.853 33.118 0.185 1 97.32 79 SER B CA 1
ATOM 3041 C C . SER B 1 79 ? -3.27 34.213 1.072 1 97.32 79 SER B C 1
ATOM 3043 O O . SER B 1 79 ? -2.978 33.978 2.246 1 97.32 79 SER B O 1
ATOM 3045 N N . LYS B 1 80 ? -3.186 35.403 0.572 1 95.82 80 LYS B N 1
ATOM 3046 C CA . LYS B 1 80 ? -2.7 36.521 1.375 1 95.82 80 LYS B CA 1
ATOM 3047 C C . LYS B 1 80 ? -3.733 36.938 2.418 1 95.82 80 LYS B C 1
ATOM 3049 O O . LYS B 1 80 ? -3.381 37.495 3.46 1 95.82 80 LYS B O 1
ATOM 3054 N N . GLN B 1 81 ? -4.956 36.607 2.213 1 92.67 81 GLN B N 1
ATOM 3055 C CA . GLN B 1 81 ? -6.059 37.069 3.05 1 92.67 81 GLN B CA 1
ATOM 3056 C C . GLN B 1 81 ? -6.3 36.117 4.217 1 92.67 81 GLN B C 1
ATOM 3058 O O . GLN B 1 81 ? -6.598 36.555 5.331 1 92.67 81 GLN B O 1
ATOM 3063 N N . ASN B 1 82 ? -6.245 34.83 4.062 1 91.08 82 ASN B N 1
ATOM 3064 C CA . ASN B 1 82 ? -6.715 33.927 5.108 1 91.08 82 ASN B CA 1
ATOM 3065 C C . ASN B 1 82 ? -5.93 32.619 5.114 1 91.08 82 ASN B C 1
ATOM 3067 O O . ASN B 1 82 ? -6.473 31.566 5.455 1 91.08 82 ASN B O 1
ATOM 3071 N N . ALA B 1 83 ? -4.678 32.592 4.886 1 97.22 83 ALA B N 1
ATOM 3072 C CA . ALA B 1 83 ? -3.943 31.33 4.865 1 97.22 83 ALA B CA 1
ATOM 3073 C C . ALA B 1 83 ? -3.508 30.926 6.271 1 97.22 83 ALA B C 1
ATOM 3075 O O . ALA B 1 83 ? -3.124 31.776 7.078 1 97.22 83 ALA B O 1
ATOM 3076 N N . ASN B 1 84 ? -3.623 29.697 6.633 1 98.09 84 ASN B N 1
ATOM 3077 C CA . ASN B 1 84 ? -3.126 29.072 7.854 1 98.09 84 ASN B CA 1
ATOM 3078 C C . ASN B 1 84 ? -2.409 27.758 7.56 1 98.09 84 ASN B C 1
ATOM 3080 O O . ASN B 1 84 ? -2.858 26.975 6.722 1 98.09 84 ASN B O 1
ATOM 3084 N N . TYR B 1 85 ? -1.256 27.6 8.128 1 98.23 85 TYR B N 1
ATOM 3085 C CA . TYR B 1 85 ? -0.445 26.393 8.017 1 98.23 85 TYR B CA 1
ATOM 3086 C C . TYR B 1 85 ? -0.148 25.808 9.393 1 98.23 85 TYR B C 1
ATOM 3088 O O . TYR B 1 85 ? 0.442 26.476 10.245 1 98.23 85 TYR B O 1
ATOM 3096 N N . LEU B 1 86 ? -0.577 24.568 9.611 1 98.53 86 LEU B N 1
ATOM 3097 C CA . LEU B 1 86 ? -0.397 23.941 10.916 1 98.53 86 LEU B CA 1
ATOM 3098 C C . LEU B 1 86 ? 0.238 22.561 10.773 1 98.53 86 LEU B C 1
ATOM 3100 O O . LEU B 1 86 ? 0.087 21.908 9.738 1 98.53 86 LEU B O 1
ATOM 3104 N N . ASP B 1 87 ? 0.974 22.127 11.745 1 98.06 87 ASP B N 1
ATOM 3105 C CA . ASP B 1 87 ? 1.536 20.785 11.86 1 98.06 87 ASP B CA 1
ATOM 3106 C C . ASP B 1 87 ? 0.887 20.015 13.008 1 98.06 87 ASP B C 1
ATOM 3108 O O . ASP B 1 87 ? 1.068 20.364 14.177 1 98.06 87 ASP B O 1
ATOM 3112 N N . ALA B 1 88 ? 0.272 18.92 12.721 1 98.13 88 ALA B N 1
ATOM 3113 C CA . ALA B 1 88 ? -0.557 18.206 13.688 1 98.13 88 ALA B CA 1
ATOM 3114 C C . ALA B 1 88 ? 0.298 17.333 14.603 1 98.13 88 ALA B C 1
ATOM 3116 O O . ALA B 1 88 ? -0.196 16.794 15.596 1 98.13 88 ALA B O 1
ATOM 3117 N N . ILE B 1 89 ? 1.562 17.149 14.262 1 97.85 89 ILE B N 1
ATOM 3118 C CA . ILE B 1 89 ? 2.452 16.286 15.031 1 97.85 89 ILE B CA 1
ATOM 3119 C C . ILE B 1 89 ? 3.323 17.134 15.954 1 97.85 89 ILE B C 1
ATOM 3121 O O . ILE B 1 89 ? 3.477 16.819 17.136 1 97.85 89 ILE B O 1
ATOM 3125 N N . LEU B 1 90 ? 3.759 18.278 15.475 1 97.31 90 LEU B N 1
ATOM 3126 C CA . LEU B 1 90 ? 4.632 19.156 16.246 1 97.31 90 LEU B CA 1
ATOM 3127 C C . LEU B 1 90 ? 3.817 20.153 17.062 1 97.31 90 LEU B C 1
ATOM 3129 O O . LEU B 1 90 ? 4.326 20.745 18.016 1 97.31 90 LEU B O 1
ATOM 3133 N N . GLY B 1 91 ? 2.588 20.425 16.635 1 97.74 91 GLY B N 1
ATOM 3134 C CA . GLY B 1 91 ? 1.761 21.436 17.274 1 97.74 91 GLY B CA 1
ATOM 3135 C C . GLY B 1 91 ? 2.109 22.849 16.847 1 97.74 91 GLY B C 1
ATOM 3136 O O . GLY B 1 91 ? 1.804 23.811 17.556 1 97.74 91 GLY B O 1
ATOM 3137 N N . TRP B 1 92 ? 2.785 22.985 15.727 1 97.33 92 TRP B N 1
ATOM 3138 C CA . TRP B 1 92 ? 3.21 24.29 15.231 1 97.33 92 TRP B CA 1
ATOM 3139 C C . TRP B 1 92 ? 2.085 24.972 14.46 1 97.33 92 TRP B C 1
ATOM 3141 O O . TRP B 1 92 ? 1.587 24.433 13.469 1 97.33 92 TRP B O 1
ATOM 3151 N N . PRO B 1 93 ? 1.691 26.146 14.873 1 97.03 93 PRO B N 1
ATOM 3152 C CA . PRO B 1 93 ? 0.766 26.955 14.077 1 97.03 93 PRO B CA 1
ATOM 3153 C C . PRO B 1 93 ? 1.452 28.136 13.394 1 97.03 93 PRO B C 1
ATOM 3155 O O . PRO B 1 93 ? 2.283 28.811 14.007 1 97.03 93 PRO B O 1
ATOM 3158 N N . PHE B 1 94 ? 1.176 28.35 12.185 1 97.64 94 PHE B N 1
ATOM 3159 C CA . PHE B 1 94 ? 1.544 29.553 11.448 1 97.64 94 PHE B CA 1
ATOM 3160 C C . PHE B 1 94 ? 0.31 30.232 10.868 1 97.64 94 PHE B C 1
ATOM 3162 O O . PHE B 1 94 ? -0.184 29.836 9.81 1 97.64 94 PHE B O 1
ATOM 3169 N N . TYR B 1 95 ? -0.07 31.289 11.607 1 97.13 95 TYR B N 1
ATOM 3170 C CA . TYR B 1 95 ? -1.289 31.999 11.235 1 97.13 95 TYR B CA 1
ATOM 3171 C C . TYR B 1 95 ? -0.974 33.184 10.33 1 97.13 95 TYR B C 1
ATOM 3173 O O . TYR B 1 95 ? -0.207 34.074 10.706 1 97.13 95 TYR B O 1
ATOM 3181 N N . GLY B 1 96 ? -1.58 33.161 9.164 1 97.33 96 GLY B N 1
ATOM 3182 C CA . GLY B 1 96 ? -1.441 34.27 8.232 1 97.33 96 GLY B CA 1
ATOM 3183 C C . GLY B 1 96 ? -0.308 34.079 7.242 1 97.33 96 GLY B C 1
ATOM 3184 O O . GLY B 1 96 ? 0.624 33.313 7.498 1 97.33 96 GLY B O 1
ATOM 3185 N N . TRP B 1 97 ? -0.424 34.805 6.211 1 97.62 97 TRP B N 1
ATOM 3186 C CA . TRP B 1 97 ? 0.493 34.678 5.083 1 97.62 97 TRP B CA 1
ATOM 3187 C C . TRP B 1 97 ? 1.922 35.006 5.503 1 97.62 97 TRP B C 1
ATOM 3189 O O . TRP B 1 97 ? 2.864 34.307 5.121 1 97.62 97 TRP B O 1
ATOM 3199 N N . GLN B 1 98 ? 2.142 36.011 6.283 1 97.87 98 GLN B N 1
ATOM 3200 C CA . GLN B 1 98 ? 3.485 36.445 6.653 1 97.87 98 GLN B CA 1
ATOM 3201 C C . GLN B 1 98 ? 4.197 35.38 7.483 1 97.87 98 GLN B C 1
ATOM 3203 O O . GLN B 1 98 ? 5.389 35.132 7.293 1 97.87 98 GLN B O 1
ATOM 3208 N N . ALA B 1 99 ? 3.46 34.808 8.439 1 97.84 99 ALA B N 1
ATOM 3209 C CA . ALA B 1 99 ? 4.051 33.759 9.267 1 97.84 99 ALA B CA 1
ATOM 3210 C C . ALA B 1 99 ? 4.499 32.575 8.415 1 97.84 99 ALA B C 1
ATOM 3212 O O . ALA B 1 99 ? 5.552 31.984 8.666 1 97.84 99 ALA B O 1
ATOM 3213 N N . ILE B 1 100 ? 3.745 32.259 7.449 1 98.14 100 ILE B N 1
ATOM 3214 C CA . ILE B 1 100 ? 4.057 31.151 6.553 1 98.14 100 ILE B CA 1
ATOM 3215 C C . ILE B 1 100 ? 5.27 31.506 5.696 1 98.14 100 ILE B C 1
ATOM 3217 O O . ILE B 1 100 ? 6.192 30.699 5.55 1 98.14 100 ILE B O 1
ATOM 3221 N N . HIS B 1 101 ? 5.242 32.694 5.147 1 97.82 101 HIS B N 1
ATOM 3222 C CA . HIS B 1 101 ? 6.388 33.175 4.385 1 97.82 101 HIS B CA 1
ATOM 3223 C C . HIS B 1 101 ? 7.666 33.117 5.215 1 97.82 101 HIS B C 1
ATOM 3225 O O . HIS B 1 101 ? 8.701 32.646 4.738 1 97.82 101 HIS B O 1
ATOM 3231 N N . ASP B 1 102 ? 7.629 33.569 6.429 1 97.68 102 ASP B N 1
ATOM 3232 C CA . ASP B 1 102 ? 8.797 33.616 7.303 1 97.68 102 ASP B CA 1
ATOM 3233 C C . ASP B 1 102 ? 9.303 32.211 7.619 1 97.68 102 ASP B C 1
ATOM 3235 O O . ASP B 1 102 ? 10.511 31.993 7.74 1 97.68 102 ASP B O 1
ATOM 3239 N N . LEU B 1 103 ? 8.36 31.306 7.8 1 96.22 103 LEU B N 1
ATOM 3240 C CA . LEU B 1 103 ? 8.715 29.908 8.015 1 96.22 103 LEU B CA 1
ATOM 3241 C C . LEU B 1 103 ? 9.577 29.384 6.871 1 96.22 103 LEU B C 1
ATOM 3243 O O . LEU B 1 103 ? 10.658 28.837 7.103 1 96.22 103 LEU B O 1
ATOM 3247 N N . PHE B 1 104 ? 9.146 29.536 5.669 1 96.48 104 PHE B N 1
ATOM 3248 C CA . PHE B 1 104 ? 9.876 29.033 4.511 1 96.48 104 PHE B CA 1
ATOM 3249 C C . PHE B 1 104 ? 11.204 29.762 4.35 1 96.48 104 PHE B C 1
ATOM 3251 O O . PHE B 1 104 ? 12.224 29.144 4.038 1 96.48 104 PHE B O 1
ATOM 3258 N N . ALA B 1 105 ? 11.204 31.055 4.585 1 96.84 105 ALA B N 1
ATOM 3259 C CA . ALA B 1 105 ? 12.414 31.864 4.468 1 96.84 105 ALA B CA 1
ATOM 3260 C C . ALA B 1 105 ? 13.47 31.422 5.478 1 96.84 105 ALA B C 1
ATOM 3262 O O . ALA B 1 105 ? 14.67 31.532 5.218 1 96.84 105 ALA B O 1
ATOM 3263 N N . GLN B 1 106 ? 13.041 30.984 6.551 1 95.16 106 GLN B N 1
ATOM 3264 C CA . GLN B 1 106 ? 13.945 30.554 7.613 1 95.16 106 GLN B CA 1
ATOM 3265 C C . GLN B 1 106 ? 14.584 29.209 7.28 1 95.16 106 GLN B C 1
ATOM 3267 O O . GLN B 1 106 ? 15.78 29.012 7.505 1 95.16 106 GLN B O 1
ATOM 3272 N N . TYR B 1 107 ? 13.865 28.252 6.734 1 93.54 107 TYR B N 1
ATOM 3273 C CA . TYR B 1 107 ? 14.312 26.865 6.662 1 93.54 107 TYR B CA 1
ATOM 3274 C C . TYR B 1 107 ? 14.87 26.543 5.281 1 93.54 107 TYR B C 1
ATOM 3276 O O . TYR B 1 107 ? 15.891 25.862 5.16 1 93.54 107 TYR B O 1
ATOM 3284 N N . MET B 1 108 ? 14.328 27.033 4.268 1 94.94 108 MET B N 1
ATOM 3285 C CA . MET B 1 108 ? 14.595 26.545 2.918 1 94.94 108 MET B CA 1
ATOM 3286 C C . MET B 1 108 ? 16.021 26.879 2.49 1 94.94 108 MET B C 1
ATOM 3288 O O . MET B 1 108 ? 16.69 26.064 1.854 1 94.94 108 MET B O 1
ATOM 3292 N N . PRO B 1 109 ? 16.559 28.047 2.866 1 94.21 109 PRO B N 1
ATOM 3293 C CA . PRO B 1 109 ? 17.939 28.339 2.473 1 94.21 109 PRO B CA 1
ATOM 3294 C C . PRO B 1 109 ? 18.947 27.38 3.101 1 94.21 109 PRO B C 1
ATOM 3296 O O . PRO B 1 109 ? 20.086 27.283 2.636 1 94.21 109 PRO B O 1
ATOM 3299 N N . ARG B 1 110 ? 18.547 26.674 4.114 1 93.43 110 ARG B N 1
ATOM 3300 C CA . ARG B 1 110 ? 19.45 25.789 4.843 1 93.43 110 ARG B CA 1
ATOM 3301 C C . ARG B 1 110 ? 19.337 24.354 4.338 1 93.43 110 ARG B C 1
ATOM 3303 O O . ARG B 1 110 ? 20.086 23.477 4.773 1 93.43 110 ARG B O 1
ATOM 3310 N N . TRP B 1 111 ? 18.45 24.077 3.452 1 94.82 111 TRP B N 1
ATOM 3311 C CA . TRP B 1 111 ? 18.253 22.725 2.94 1 94.82 111 TRP B CA 1
ATOM 3312 C C . TRP B 1 111 ? 19.443 22.284 2.094 1 94.82 111 TRP B C 1
ATOM 3314 O O . TRP B 1 111 ? 20.083 23.108 1.436 1 94.82 111 TRP B O 1
ATOM 3324 N N . PRO B 1 112 ? 19.695 20.962 2.142 1 93.09 112 PRO B N 1
ATOM 3325 C CA . PRO B 1 112 ? 20.756 20.455 1.268 1 93.09 112 PRO B CA 1
ATOM 3326 C C . PRO B 1 112 ? 20.48 20.721 -0.21 1 93.09 112 PRO B C 1
ATOM 3328 O O . PRO B 1 112 ? 19.322 20.73 -0.634 1 93.09 112 PRO B O 1
ATOM 3331 N N . LYS B 1 113 ? 21.554 20.808 -0.952 1 91.35 113 LYS B N 1
ATOM 3332 C CA . LYS B 1 113 ? 21.473 21.126 -2.375 1 91.35 113 LYS B CA 1
ATOM 3333 C C . LYS B 1 113 ? 20.604 20.115 -3.116 1 91.35 113 LYS B C 1
ATOM 3335 O O . LYS B 1 113 ? 19.793 20.489 -3.966 1 91.35 113 LYS B O 1
ATOM 3340 N N . ASP B 1 114 ? 20.694 18.847 -2.739 1 88.27 114 ASP B N 1
ATOM 3341 C CA . ASP B 1 114 ? 19.986 17.796 -3.464 1 88.27 114 ASP B CA 1
ATOM 3342 C C . ASP B 1 114 ? 18.702 17.399 -2.739 1 88.27 114 ASP B C 1
ATOM 3344 O O . ASP B 1 114 ? 18.044 16.427 -3.118 1 88.27 114 ASP B O 1
ATOM 3348 N N . GLY B 1 115 ? 18.402 18.163 -1.692 1 90.98 115 GLY B N 1
ATOM 3349 C CA . GLY B 1 115 ? 17.173 17.88 -0.968 1 90.98 115 GLY B CA 1
ATOM 3350 C C . GLY B 1 115 ? 15.924 18.247 -1.746 1 90.98 115 GLY B C 1
ATOM 3351 O O . GLY B 1 115 ? 15.886 19.28 -2.419 1 90.98 115 GLY B O 1
ATOM 3352 N N . THR B 1 116 ? 14.962 17.327 -1.693 1 91.98 116 THR B N 1
ATOM 3353 C CA . THR B 1 116 ? 13.727 17.583 -2.427 1 91.98 116 THR B CA 1
ATOM 3354 C C . THR B 1 116 ? 12.51 17.228 -1.577 1 91.98 116 THR B C 1
ATOM 3356 O O . THR B 1 116 ? 12.612 16.437 -0.637 1 91.98 116 THR B O 1
ATOM 3359 N N . SER B 1 117 ? 11.446 17.918 -1.866 1 93.84 117 SER B N 1
ATOM 3360 C CA . SER B 1 117 ? 10.095 17.592 -1.42 1 93.84 117 SER B CA 1
ATOM 3361 C C . SER B 1 117 ? 9.193 17.24 -2.598 1 93.84 117 SER B C 1
ATOM 3363 O O . SER B 1 117 ? 8.975 18.065 -3.488 1 93.84 117 SER B O 1
ATOM 3365 N N . SER B 1 118 ? 8.641 16.024 -2.579 1 92.79 118 SER B N 1
ATOM 3366 C CA . SER B 1 118 ? 7.934 15.559 -3.768 1 92.79 118 SER B CA 1
ATOM 3367 C C . SER B 1 118 ? 6.571 14.977 -3.407 1 92.79 118 SER B C 1
ATOM 3369 O O . SER B 1 118 ? 6.46 14.17 -2.482 1 92.79 118 SER B O 1
ATOM 3371 N N . PRO B 1 119 ? 5.53 15.412 -4.183 1 95.18 119 PRO B N 1
ATOM 3372 C CA . PRO B 1 119 ? 4.252 14.719 -4.009 1 95.18 119 PRO B CA 1
ATOM 3373 C C . PRO B 1 119 ? 4.273 13.294 -4.558 1 95.18 119 PRO B C 1
ATOM 3375 O O . PRO B 1 119 ? 4.952 13.022 -5.551 1 95.18 119 PRO B O 1
ATOM 3378 N N . VAL B 1 120 ? 3.54 12.401 -3.916 1 94.76 120 VAL B N 1
ATOM 3379 C CA . VAL B 1 120 ? 3.539 11.023 -4.397 1 94.76 120 VAL B CA 1
ATOM 3380 C C . VAL B 1 120 ? 2.107 10.576 -4.68 1 94.76 120 VAL B C 1
ATOM 3382 O O . VAL B 1 120 ? 1.883 9.648 -5.461 1 94.76 120 VAL B O 1
ATOM 3385 N N . ARG B 1 121 ? 1.164 11.17 -4.09 1 95.76 121 ARG B N 1
ATOM 3386 C CA . ARG B 1 121 ? -0.244 10.837 -4.28 1 95.76 121 ARG B CA 1
ATOM 3387 C C . ARG B 1 121 ? -1.136 12.032 -3.963 1 95.76 121 ARG B C 1
ATOM 3389 O O . ARG B 1 121 ? -0.954 12.697 -2.941 1 95.76 121 ARG B O 1
ATOM 3396 N N . ILE B 1 122 ? -2.057 12.316 -4.845 1 97.32 122 ILE B N 1
ATOM 3397 C CA . ILE B 1 122 ? -2.96 13.449 -4.68 1 97.32 122 ILE B CA 1
ATOM 3398 C C . ILE B 1 122 ? -4.408 12.972 -4.765 1 97.32 122 ILE B C 1
ATOM 3400 O O . ILE B 1 122 ? -4.766 12.213 -5.669 1 97.32 122 ILE B O 1
ATOM 3404 N N . LEU B 1 123 ? -5.193 13.402 -3.802 1 98.33 123 LEU B N 1
ATOM 3405 C CA . LEU B 1 123 ? -6.615 13.078 -3.749 1 98.33 123 LEU B CA 1
ATOM 3406 C C . LEU B 1 123 ? -7.457 14.345 -3.643 1 98.33 123 LEU B C 1
ATOM 3408 O O . LEU B 1 123 ? -7.278 15.139 -2.717 1 98.33 123 LEU B O 1
ATOM 3412 N N . GLY B 1 124 ? -8.397 14.47 -4.551 1 98.45 124 GLY B N 1
ATOM 3413 C CA . GLY B 1 124 ? -9.306 15.596 -4.411 1 98.45 124 GLY B CA 1
ATOM 3414 C C . GLY B 1 124 ? -9.279 16.537 -5.6 1 98.45 124 GLY B C 1
ATOM 3415 O O . GLY B 1 124 ? -9.043 16.109 -6.732 1 98.45 124 GLY B O 1
ATOM 3416 N N . ASP B 1 125 ? -9.731 17.785 -5.386 1 98.15 125 ASP B N 1
ATOM 3417 C CA . ASP B 1 125 ? -9.831 18.762 -6.467 1 98.15 125 ASP B CA 1
ATOM 3418 C C . ASP B 1 125 ? -9.31 20.127 -6.023 1 98.15 125 ASP B C 1
ATOM 3420 O O . ASP B 1 125 ? -8.602 20.231 -5.02 1 98.15 125 ASP B O 1
ATOM 3424 N N . ALA B 1 126 ? -9.575 21.145 -6.777 1 97.43 126 ALA B N 1
ATOM 3425 C CA . ALA B 1 126 ? -8.991 22.466 -6.562 1 97.43 126 ALA B CA 1
ATOM 3426 C C . ALA B 1 126 ? -9.774 23.247 -5.509 1 97.43 126 ALA B C 1
ATOM 3428 O O . ALA B 1 126 ? -9.54 24.442 -5.312 1 97.43 126 ALA B O 1
ATOM 3429 N N . THR B 1 127 ? -10.717 22.611 -4.799 1 98.17 127 THR B N 1
ATOM 3430 C CA . THR B 1 127 ? -11.39 23.232 -3.664 1 98.17 127 THR B CA 1
ATOM 3431 C C . THR B 1 127 ? -10.822 22.71 -2.347 1 98.17 127 THR B C 1
ATOM 3433 O O . THR B 1 127 ? -10.687 23.464 -1.381 1 98.17 127 THR B O 1
ATOM 3436 N N . SER B 1 128 ? -10.569 21.465 -2.329 1 98.77 128 SER B N 1
ATOM 3437 C CA . SER B 1 128 ? -9.894 20.841 -1.196 1 98.77 128 SER B CA 1
ATOM 3438 C C . SER B 1 128 ? -9.319 19.481 -1.576 1 98.77 128 SER B C 1
ATOM 3440 O O . SER B 1 128 ? -9.809 18.831 -2.502 1 98.77 128 SER B O 1
ATOM 3442 N N . ALA B 1 129 ? -8.248 19.108 -0.872 1 98.82 129 ALA B N 1
ATOM 3443 C CA . ALA B 1 129 ? -7.518 17.91 -1.279 1 98.82 129 ALA B CA 1
ATOM 3444 C C . ALA B 1 129 ? -6.602 17.419 -0.161 1 98.82 129 ALA B C 1
ATOM 3446 O O . ALA B 1 129 ? -6.403 18.116 0.837 1 98.82 129 ALA B O 1
ATOM 3447 N N . VAL B 1 130 ? -6.187 16.196 -0.296 1 98.89 130 VAL B N 1
ATOM 3448 C CA . VAL B 1 130 ? -5.065 15.652 0.462 1 98.89 130 VAL B CA 1
ATOM 3449 C C . VAL B 1 130 ? -3.893 15.375 -0.477 1 98.89 130 VAL B C 1
ATOM 3451 O O . VAL B 1 130 ? -4.079 14.829 -1.567 1 98.89 130 VAL B O 1
ATOM 3454 N N . VAL B 1 131 ? -2.739 15.786 -0.075 1 98.48 131 VAL B N 1
ATOM 3455 C CA . VAL B 1 131 ? -1.539 15.458 -0.838 1 98.48 131 VAL B CA 1
ATOM 3456 C C . VAL B 1 131 ? -0.55 14.708 0.052 1 98.48 131 VAL B C 1
ATOM 3458 O O . VAL B 1 131 ? -0.17 15.198 1.118 1 98.48 131 VAL B O 1
ATOM 3461 N N . PHE B 1 132 ? -0.188 13.479 -0.375 1 98.04 132 PHE B N 1
ATOM 3462 C CA . PHE B 1 132 ? 0.931 12.767 0.23 1 98.04 132 PHE B CA 1
ATOM 3463 C C . PHE B 1 132 ? 2.25 13.194 -0.403 1 98.04 132 PHE B C 1
ATOM 3465 O O . PHE B 1 132 ? 2.338 13.348 -1.623 1 98.04 132 PHE B O 1
ATOM 3472 N N . PHE B 1 133 ? 3.275 13.371 0.455 1 96.18 133 PHE B N 1
ATOM 3473 C CA . PHE B 1 133 ? 4.559 13.796 -0.09 1 96.18 133 PHE B CA 1
ATOM 3474 C C . PHE B 1 133 ? 5.708 13.289 0.774 1 96.18 133 PHE B C 1
ATOM 3476 O O . PHE B 1 133 ? 5.492 12.843 1.903 1 96.18 133 PHE B O 1
ATOM 3483 N N . THR B 1 134 ? 6.854 13.261 0.177 1 94.5 134 THR B N 1
ATOM 3484 C CA . THR B 1 134 ? 8.072 12.852 0.868 1 94.5 134 THR B CA 1
ATOM 3485 C C . THR B 1 134 ? 9.088 13.991 0.895 1 94.5 134 THR B C 1
ATOM 3487 O O . THR B 1 134 ? 9.156 14.791 -0.041 1 94.5 134 THR B O 1
ATOM 3490 N N . ASN B 1 135 ? 9.763 14.105 1.96 1 94.16 135 ASN B N 1
ATOM 3491 C CA . ASN B 1 135 ? 10.936 14.959 2.115 1 94.16 135 ASN B CA 1
ATOM 3492 C C . ASN B 1 135 ? 12.212 14.136 2.268 1 94.16 135 ASN B C 1
ATOM 3494 O O . ASN B 1 135 ? 12.281 13.239 3.111 1 94.16 135 ASN B O 1
ATOM 3498 N N . THR B 1 136 ? 13.161 14.406 1.473 1 91.95 136 THR B N 1
ATOM 3499 C CA . THR B 1 136 ? 14.428 13.692 1.583 1 91.95 136 THR B CA 1
ATOM 3500 C C . THR B 1 136 ? 15.176 14.107 2.846 1 91.95 136 THR B C 1
ATOM 3502 O O . THR B 1 136 ? 14.816 15.095 3.491 1 91.95 136 THR B O 1
ATOM 3505 N N . THR B 1 137 ? 16.142 13.347 3.109 1 89.26 137 THR B N 1
ATOM 3506 C CA . THR B 1 137 ? 16.969 13.597 4.285 1 89.26 137 THR B CA 1
ATOM 3507 C C . THR B 1 137 ? 17.577 14.995 4.233 1 89.26 137 THR B C 1
ATOM 3509 O O . THR B 1 137 ? 18.012 15.449 3.172 1 89.26 137 THR B O 1
ATOM 3512 N N . GLY B 1 138 ? 17.625 15.624 5.415 1 88.72 138 GLY B N 1
ATOM 3513 C CA . GLY B 1 138 ? 18.298 16.909 5.527 1 88.72 138 GLY B CA 1
ATOM 3514 C C . GLY B 1 138 ? 17.346 18.088 5.472 1 88.72 138 GLY B C 1
ATOM 3515 O O . GLY B 1 138 ? 17.695 19.194 5.891 1 88.72 138 GLY B O 1
ATOM 3516 N N . LEU B 1 139 ? 16.149 17.886 4.934 1 91.02 139 LEU B N 1
ATOM 3517 C CA . LEU B 1 139 ? 15.208 19 4.873 1 91.02 139 LEU B CA 1
ATOM 3518 C C . LEU B 1 139 ? 14.707 19.365 6.266 1 91.02 139 LEU B C 1
ATOM 3520 O O . LEU B 1 139 ? 14.675 20.543 6.63 1 91.02 139 LEU B O 1
ATOM 3524 N N . PHE B 1 140 ? 14.251 18.391 7.008 1 88.47 140 PHE B N 1
ATOM 3525 C CA . PHE B 1 140 ? 13.711 18.632 8.341 1 88.47 140 PHE B CA 1
ATOM 3526 C C . PHE B 1 140 ? 14.373 17.719 9.367 1 88.47 140 PHE B C 1
ATOM 3528 O O . PHE B 1 140 ? 13.71 17.213 10.274 1 88.47 140 PHE B O 1
ATOM 3535 N N . GLY B 1 141 ? 15.631 17.567 9.21 1 82.15 141 GLY B N 1
ATOM 3536 C CA . GLY B 1 141 ? 16.365 16.687 10.105 1 82.15 141 GLY B CA 1
ATOM 3537 C C . GLY B 1 141 ? 17.053 15.543 9.385 1 82.15 141 GLY B C 1
ATOM 3538 O O . GLY B 1 141 ? 17.123 15.529 8.154 1 82.15 141 GLY B O 1
ATOM 3539 N N . PRO B 1 142 ? 17.509 14.645 10.146 1 82.14 142 PRO B N 1
ATOM 3540 C CA . PRO B 1 142 ? 18.366 13.61 9.562 1 82.14 142 PRO B CA 1
ATOM 3541 C C . PRO B 1 142 ? 17.569 12.489 8.899 1 82.14 142 PRO B C 1
ATOM 3543 O O . PRO B 1 142 ? 18.152 11.591 8.286 1 82.14 142 PRO B O 1
ATOM 3546 N N . SER B 1 143 ? 16.334 12.561 9.007 1 86.12 143 SER B N 1
ATOM 3547 C CA . SER B 1 143 ? 15.536 11.468 8.462 1 86.12 143 SER B CA 1
ATOM 3548 C C . SER B 1 143 ? 14.681 11.938 7.29 1 86.12 143 SER B C 1
ATOM 3550 O O . SER B 1 143 ? 14.359 13.123 7.186 1 86.12 143 SER B O 1
ATOM 3552 N N . GLU B 1 144 ? 14.446 10.99 6.404 1 90.38 144 GLU B N 1
ATOM 3553 C CA . GLU B 1 144 ? 13.367 11.218 5.447 1 90.38 144 GLU B CA 1
ATOM 3554 C C . GLU B 1 144 ? 12.013 11.291 6.149 1 90.38 144 GLU B C 1
ATOM 3556 O O . GLU B 1 144 ? 11.875 10.847 7.29 1 90.38 144 GLU B O 1
ATOM 3561 N N . MET B 1 145 ? 11.089 11.919 5.447 1 93.03 145 MET B N 1
ATOM 3562 C CA . MET B 1 145 ? 9.751 12.04 6.02 1 93.03 145 MET B CA 1
ATOM 3563 C C . MET B 1 145 ? 8.682 11.769 4.967 1 93.03 145 MET B C 1
ATOM 3565 O O . MET B 1 145 ? 8.8 12.219 3.826 1 93.03 145 MET B O 1
ATOM 3569 N N . ARG B 1 146 ? 7.725 10.993 5.354 1 95.2 146 ARG B N 1
ATOM 3570 C CA . ARG B 1 146 ? 6.486 10.828 4.601 1 95.2 146 ARG B CA 1
ATOM 3571 C C . ARG B 1 146 ? 5.318 11.501 5.314 1 95.2 146 ARG B C 1
ATOM 3573 O O . ARG B 1 146 ? 4.997 11.156 6.453 1 95.2 146 ARG B O 1
ATOM 3580 N N . ALA B 1 147 ? 4.675 12.428 4.625 1 97.43 147 ALA B N 1
ATOM 3581 C CA . ALA B 1 147 ? 3.624 13.211 5.269 1 97.43 147 ALA B CA 1
ATOM 3582 C C . ALA B 1 147 ? 2.401 13.336 4.364 1 97.43 147 ALA B C 1
ATOM 3584 O O . ALA B 1 147 ? 2.457 12.989 3.182 1 97.43 147 ALA B O 1
ATOM 3585 N N . ALA B 1 148 ? 1.317 13.693 4.969 1 98.71 148 ALA B N 1
ATOM 3586 C CA . ALA B 1 148 ? 0.087 14.055 4.269 1 98.71 148 ALA B CA 1
ATOM 3587 C C . ALA B 1 148 ? -0.354 15.47 4.632 1 98.71 148 ALA B C 1
ATOM 3589 O O . ALA B 1 148 ? -0.421 15.823 5.812 1 98.71 148 ALA B O 1
ATOM 3590 N N . GLY B 1 149 ? -0.568 16.25 3.635 1 98.83 149 GLY B N 1
ATOM 3591 C CA . GLY B 1 149 ? -1.134 17.577 3.821 1 98.83 149 GLY B CA 1
ATOM 3592 C C . GLY B 1 149 ? -2.61 17.65 3.481 1 98.83 149 GLY B C 1
ATOM 3593 O O . GLY B 1 149 ? -3.028 17.214 2.406 1 98.83 149 GLY B O 1
ATOM 3594 N N . VAL B 1 150 ? -3.385 18.125 4.418 1 98.9 150 VAL B N 1
ATOM 3595 C CA . VAL B 1 150 ? -4.8 18.397 4.19 1 98.9 150 VAL B CA 1
ATOM 3596 C C . VAL B 1 150 ? -4.992 19.865 3.818 1 98.9 150 VAL B C 1
ATOM 3598 O O . VAL B 1 150 ? -4.659 20.758 4.601 1 98.9 150 VAL B O 1
ATOM 3601 N N . VAL B 1 151 ? -5.627 20.083 2.674 1 98.85 151 VAL B N 1
ATOM 3602 C CA . VAL B 1 151 ? -5.528 21.423 2.104 1 98.85 151 VAL B CA 1
ATOM 3603 C C . VAL B 1 151 ? -6.912 21.905 1.674 1 98.85 151 VAL B C 1
ATOM 3605 O O . VAL B 1 151 ? -7.677 21.153 1.066 1 98.85 151 VAL B O 1
ATOM 3608 N N . ASN B 1 152 ? -7.234 23.106 1.976 1 98.79 152 ASN B N 1
ATOM 3609 C CA . ASN B 1 152 ? -8.352 23.853 1.411 1 98.79 152 ASN B CA 1
ATOM 3610 C C . ASN B 1 152 ? -7.871 25.03 0.567 1 98.79 152 ASN B C 1
ATOM 3612 O O . ASN B 1 152 ? -6.916 25.716 0.938 1 98.79 152 ASN B O 1
ATOM 3616 N N . PHE B 1 153 ? -8.587 25.182 -0.475 1 98.04 153 PHE B N 1
ATOM 3617 C CA . PHE B 1 153 ? -8.309 26.306 -1.362 1 98.04 153 PHE B CA 1
ATOM 3618 C C . PHE B 1 153 ? -9.43 27.336 -1.299 1 98.04 153 PHE B C 1
ATOM 3620 O O . PHE B 1 153 ? -10.596 26.982 -1.116 1 98.04 153 PHE B O 1
ATOM 3627 N N . GLN B 1 154 ? -9.071 28.519 -1.454 1 95.23 154 GLN B N 1
ATOM 3628 C CA . GLN B 1 154 ? -9.989 29.631 -1.678 1 95.23 154 GLN B CA 1
ATOM 3629 C C . GLN B 1 154 ? -9.492 30.536 -2.802 1 95.23 154 GLN B C 1
ATOM 3631 O O . GLN B 1 154 ? -8.399 31.1 -2.715 1 95.23 154 GLN B O 1
ATOM 3636 N N . ARG B 1 155 ? -10.308 30.639 -3.878 1 92.04 155 ARG B N 1
ATOM 3637 C CA . ARG B 1 155 ? -9.979 31.444 -5.05 1 92.04 155 ARG B CA 1
ATOM 3638 C C . ARG B 1 155 ? -8.636 31.027 -5.641 1 92.04 155 ARG B C 1
ATOM 3640 O O . ARG B 1 155 ? -7.773 31.871 -5.89 1 92.04 155 ARG B O 1
ATOM 3647 N N . GLY B 1 156 ? -8.41 29.741 -5.621 1 92.45 156 GLY B N 1
ATOM 3648 C CA . GLY B 1 156 ? -7.251 29.181 -6.298 1 92.45 156 GLY B CA 1
ATOM 3649 C C . GLY B 1 156 ? -5.997 29.197 -5.444 1 92.45 156 GLY B C 1
ATOM 3650 O O . GLY B 1 156 ? -4.931 28.765 -5.89 1 92.45 156 GLY B O 1
ATOM 3651 N N . LYS B 1 157 ? -6.092 29.683 -4.228 1 97.75 157 LYS B N 1
ATOM 3652 C CA . LYS B 1 157 ? -4.952 29.755 -3.318 1 97.75 157 LYS B CA 1
ATOM 3653 C C . LYS B 1 157 ? -5.172 28.874 -2.091 1 97.75 157 LYS B C 1
ATOM 3655 O O . LYS B 1 157 ? -6.312 28.638 -1.685 1 97.75 157 LYS B O 1
ATOM 3660 N N . ILE B 1 158 ? -4.085 28.46 -1.524 1 98.66 158 ILE B N 1
ATOM 3661 C CA . ILE B 1 158 ? -4.167 27.654 -0.311 1 98.66 158 ILE B CA 1
ATOM 3662 C C . ILE B 1 158 ? -4.598 28.531 0.863 1 98.66 158 ILE B C 1
ATOM 3664 O O . ILE B 1 158 ? -3.921 29.507 1.198 1 98.66 158 ILE B O 1
ATOM 3668 N N . ALA B 1 159 ? -5.671 28.155 1.478 1 98.64 159 ALA B N 1
ATOM 3669 C CA . ALA B 1 159 ? -6.201 28.908 2.613 1 98.64 159 ALA B CA 1
ATOM 3670 C C . ALA B 1 159 ? -5.951 28.17 3.925 1 98.64 159 ALA B C 1
ATOM 3672 O O . ALA B 1 159 ? -5.914 28.786 4.993 1 98.64 159 ALA B O 1
ATOM 3673 N N . ARG B 1 160 ? -5.794 26.898 3.875 1 98.67 160 ARG B N 1
ATOM 3674 C CA . ARG B 1 160 ? -5.537 26.066 5.046 1 98.67 160 ARG B CA 1
ATOM 3675 C C . ARG B 1 160 ? -4.718 24.834 4.674 1 98.67 160 ARG B C 1
ATOM 3677 O O . ARG B 1 160 ? -5.02 24.155 3.691 1 98.67 160 ARG B O 1
ATOM 3684 N N . TRP B 1 161 ? -3.682 24.61 5.41 1 98.77 161 TRP B N 1
ATOM 3685 C CA . TRP B 1 161 ? -2.845 23.422 5.274 1 98.77 161 TRP B CA 1
ATOM 3686 C C . TRP B 1 161 ? -2.521 22.825 6.639 1 98.77 161 TRP B C 1
ATOM 3688 O O . TRP B 1 161 ? -2.002 23.516 7.518 1 98.77 161 TRP B O 1
ATOM 3698 N N . VAL B 1 162 ? -2.84 21.526 6.844 1 98.81 162 VAL B N 1
ATOM 3699 C CA . VAL B 1 162 ? -2.469 20.825 8.069 1 98.81 162 VAL B CA 1
ATOM 3700 C C . VAL B 1 162 ? -1.686 19.561 7.723 1 98.81 162 VAL B C 1
ATOM 3702 O O . VAL B 1 162 ? -2.162 18.716 6.961 1 98.81 162 VAL B O 1
ATOM 3705 N N . ASP B 1 163 ? -0.525 19.367 8.291 1 98.55 163 ASP B N 1
ATOM 3706 C CA . ASP B 1 163 ? 0.325 18.206 8.045 1 98.55 163 ASP B CA 1
ATOM 3707 C C . ASP B 1 163 ? 0.06 17.104 9.068 1 98.55 163 ASP B C 1
ATOM 3709 O O . ASP B 1 163 ? 0.002 17.368 10.271 1 98.55 163 ASP B O 1
ATOM 3713 N N . TYR B 1 164 ? -0.062 15.917 8.592 1 98.7 164 TYR B N 1
ATOM 3714 C CA . TYR B 1 164 ? -0.108 14.702 9.398 1 98.7 164 TYR B CA 1
ATOM 3715 C C . TYR B 1 164 ? 1.008 13.743 9.004 1 98.7 164 TYR B C 1
ATOM 3717 O O . TYR B 1 164 ? 1.254 13.521 7.815 1 98.7 164 TYR B O 1
ATOM 3725 N N . TRP B 1 165 ? 1.646 13.184 9.932 1 97.57 165 TRP B N 1
ATOM 3726 C CA . TRP B 1 165 ? 2.705 12.208 9.697 1 97.57 165 TRP B CA 1
ATOM 3727 C C . TRP B 1 165 ? 3.006 11.415 10.964 1 97.57 165 TRP B C 1
ATOM 3729 O O . TRP B 1 165 ? 2.431 11.682 12.022 1 97.57 165 TRP B O 1
ATOM 3739 N N . ASP B 1 166 ? 3.751 10.327 10.875 1 97.18 166 ASP B N 1
ATOM 3740 C CA . ASP B 1 166 ? 4.155 9.474 11.989 1 97.18 166 ASP B CA 1
ATOM 3741 C C . ASP B 1 166 ? 5.456 9.969 12.617 1 97.18 166 ASP B C 1
ATOM 3743 O O . ASP B 1 166 ? 6.522 9.876 12.005 1 97.18 166 ASP B O 1
ATOM 3747 N N . GLY B 1 167 ? 5.376 10.38 13.832 1 96.37 167 GLY B N 1
ATOM 3748 C CA . GLY B 1 167 ? 6.544 10.89 14.531 1 96.37 167 GLY B CA 1
ATOM 3749 C C . GLY B 1 167 ? 7.662 9.871 14.647 1 96.37 167 GLY B C 1
ATOM 3750 O O . GLY B 1 167 ? 8.839 10.235 14.697 1 96.37 167 GLY B O 1
ATOM 3751 N N . ARG B 1 168 ? 7.337 8.609 14.659 1 95.82 168 ARG B N 1
ATOM 3752 C CA . ARG B 1 168 ? 8.356 7.57 14.769 1 95.82 168 ARG B CA 1
ATOM 3753 C C . ARG B 1 168 ? 9.211 7.505 13.508 1 95.82 168 ARG B C 1
ATOM 3755 O O . ARG B 1 168 ? 10.403 7.2 13.576 1 95.82 168 ARG B O 1
ATOM 3762 N N . HIS B 1 169 ? 8.62 7.755 12.425 1 93.37 169 HIS B N 1
ATOM 3763 C CA . HIS B 1 169 ? 9.346 7.765 11.16 1 93.37 169 HIS B CA 1
ATOM 3764 C C . HIS B 1 169 ? 10.414 8.853 11.146 1 93.37 169 HIS B C 1
ATOM 3766 O O . HIS B 1 169 ? 11.468 8.687 10.528 1 93.37 169 HIS B O 1
ATOM 3772 N N . PHE B 1 170 ? 10.147 9.944 11.789 1 91.67 170 PHE B N 1
ATOM 3773 C CA . PHE B 1 170 ? 11.043 11.089 11.898 1 91.67 170 PHE B CA 1
ATOM 3774 C C . PHE B 1 170 ? 12.14 10.823 12.922 1 91.67 170 PHE B C 1
ATOM 3776 O O . PHE B 1 170 ? 13.211 11.43 12.864 1 91.67 170 PHE B O 1
ATOM 3783 N N . GLY B 1 171 ? 11.957 9.881 13.788 1 91.23 171 GLY B N 1
ATOM 3784 C CA . GLY B 1 171 ? 12.831 9.623 14.921 1 91.23 171 GLY B CA 1
ATOM 3785 C C . GLY B 1 171 ? 12.343 10.259 16.208 1 91.23 171 GLY B C 1
ATOM 3786 O O . GLY B 1 171 ? 12.188 11.48 16.283 1 91.23 171 GLY B O 1
ATOM 3787 N N . THR B 1 172 ? 12.211 9.458 17.197 1 92.41 172 THR B N 1
ATOM 3788 C CA . THR B 1 172 ? 11.567 9.895 18.431 1 92.41 172 THR B CA 1
ATOM 3789 C C . THR B 1 172 ? 12.387 10.988 19.111 1 92.41 172 THR B C 1
ATOM 3791 O O . THR B 1 172 ? 11.83 11.962 19.621 1 92.41 172 THR B O 1
ATOM 3794 N N . ASP B 1 173 ? 13.693 10.86 19.049 1 91.51 173 ASP B N 1
ATOM 3795 C CA . ASP B 1 173 ? 14.549 11.876 19.654 1 91.51 173 ASP B CA 1
ATOM 3796 C C . ASP B 1 173 ? 14.443 13.201 18.902 1 91.51 173 ASP B C 1
ATOM 3798 O O . ASP B 1 173 ? 14.369 14.266 19.518 1 91.51 173 ASP B O 1
ATOM 3802 N N . ASN B 1 174 ? 14.452 13.12 17.622 1 91.1 174 ASN B N 1
ATOM 3803 C CA . ASN B 1 174 ? 14.319 14.319 16.802 1 91.1 174 ASN B CA 1
ATOM 3804 C C . ASN B 1 174 ? 12.978 15.01 17.031 1 91.1 174 ASN B C 1
ATOM 3806 O O . ASN B 1 174 ? 12.911 16.239 17.093 1 91.1 174 ASN B O 1
ATOM 3810 N N . LEU B 1 175 ? 11.976 14.217 17.131 1 93.87 175 LEU B N 1
ATOM 3811 C CA . LEU B 1 175 ? 10.636 14.75 17.347 1 93.87 175 LEU B CA 1
ATOM 3812 C C . LEU B 1 175 ? 10.543 15.459 18.694 1 93.87 175 LEU B C 1
ATOM 3814 O O . LEU B 1 175 ? 9.99 16.557 18.786 1 93.87 175 LEU B O 1
ATOM 3818 N N . ASP B 1 176 ? 11.041 14.823 19.698 1 93.21 176 ASP B N 1
ATOM 3819 C CA . ASP B 1 176 ? 10.971 15.368 21.05 1 93.21 176 ASP B CA 1
ATOM 3820 C C . ASP B 1 176 ? 11.646 16.736 21.126 1 93.21 176 ASP B C 1
ATOM 3822 O O . ASP B 1 176 ? 11.216 17.605 21.888 1 93.21 176 ASP B O 1
ATOM 3826 N N . ALA B 1 177 ? 12.599 16.918 20.342 1 92.66 177 ALA B N 1
ATOM 3827 C CA . ALA B 1 177 ? 13.352 18.169 20.346 1 92.66 177 ALA B CA 1
ATOM 3828 C C . ALA B 1 177 ? 12.536 19.301 19.728 1 92.66 177 ALA B C 1
ATOM 3830 O O . ALA B 1 177 ? 12.783 20.477 20.008 1 92.66 177 ALA B O 1
ATOM 3831 N N . GLU B 1 178 ? 11.565 18.964 18.961 1 93.55 178 GLU B N 1
ATOM 3832 C CA . GLU B 1 178 ? 10.885 19.987 18.173 1 93.55 178 GLU B CA 1
ATOM 3833 C C . GLU B 1 178 ? 9.425 20.128 18.592 1 93.55 178 GLU B C 1
ATOM 3835 O O . GLU B 1 178 ? 8.806 21.17 18.367 1 93.55 178 GLU B O 1
ATOM 3840 N N . ARG B 1 179 ? 8.87 19.15 19.169 1 96.97 179 ARG B N 1
ATOM 3841 C CA . ARG B 1 179 ? 7.441 19.09 19.462 1 96.97 179 ARG B CA 1
ATOM 3842 C C . ARG B 1 179 ? 7.083 20.005 20.628 1 96.97 179 ARG B C 1
ATOM 3844 O O . ARG B 1 179 ? 7.771 20.015 21.651 1 96.97 179 ARG B O 1
ATOM 3851 N N . LEU B 1 180 ? 5.977 20.75 20.534 1 97.36 180 LEU B N 1
ATOM 3852 C CA . LEU B 1 180 ? 5.444 21.532 21.644 1 97.36 180 LEU B CA 1
ATOM 3853 C C . LEU B 1 180 ? 4.834 20.624 22.706 1 97.36 180 LEU B C 1
ATOM 3855 O O . LEU B 1 180 ? 4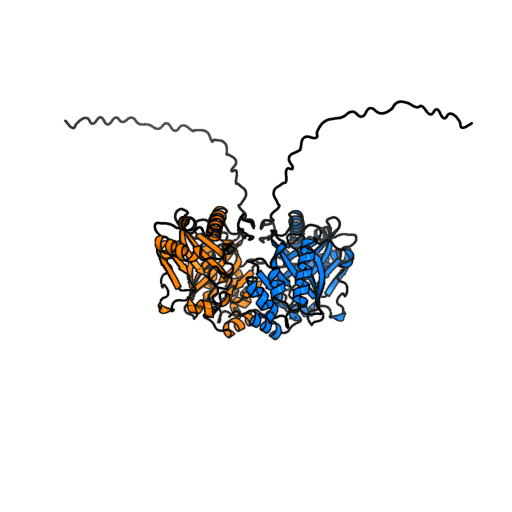.324 19.547 22.389 1 97.36 180 LEU B O 1
ATOM 3859 N N . PRO B 1 181 ? 4.849 21.12 23.929 1 96.02 181 PRO B N 1
ATOM 3860 C CA . PRO B 1 181 ? 4.052 20.42 24.939 1 96.02 181 PRO B CA 1
ATOM 3861 C C . PRO B 1 181 ? 2.573 20.339 24.571 1 96.02 181 PRO B C 1
ATOM 3863 O O . PRO B 1 181 ? 2.028 21.273 23.977 1 96.02 181 PRO B O 1
ATOM 3866 N N . ALA B 1 182 ? 1.949 19.259 24.98 1 92.86 182 ALA B N 1
ATOM 3867 C CA . ALA B 1 182 ? 0.579 18.958 24.575 1 92.86 182 ALA B CA 1
ATOM 3868 C C . ALA B 1 182 ? -0.361 20.109 24.919 1 92.86 182 ALA B C 1
ATOM 3870 O O . ALA B 1 182 ? -1.297 20.4 24.17 1 92.86 182 ALA B O 1
ATOM 3871 N N . ASP B 1 183 ? -0.161 20.746 25.992 1 94.46 183 ASP B N 1
ATOM 3872 C CA . ASP B 1 183 ? -1.057 21.799 26.458 1 94.46 183 ASP B CA 1
ATOM 3873 C C . ASP B 1 183 ? -0.859 23.084 25.657 1 94.46 183 ASP B C 1
ATOM 3875 O O . ASP B 1 183 ? -1.625 24.039 25.806 1 94.46 183 ASP B O 1
ATOM 3879 N N . GLN B 1 184 ? 0.175 23.071 24.804 1 96.42 184 GLN B N 1
ATOM 3880 C CA . GLN B 1 184 ? 0.44 24.24 23.973 1 96.42 184 GLN B CA 1
ATOM 3881 C C . GLN B 1 184 ? -0.016 24.008 22.535 1 96.42 184 GLN B C 1
ATOM 3883 O O . GLN B 1 184 ? 0.12 24.891 21.685 1 96.42 184 GLN B O 1
ATOM 3888 N N . PHE B 1 185 ? -0.527 22.844 22.293 1 96.98 185 PHE B N 1
ATOM 3889 C CA . PHE B 1 185 ? -1.054 22.578 20.96 1 96.98 185 PHE B CA 1
ATOM 3890 C C . PHE B 1 185 ? -2.268 23.454 20.674 1 96.98 185 PHE B C 1
ATOM 3892 O O . PHE B 1 185 ? -3.04 23.771 21.581 1 96.98 185 PHE B O 1
ATOM 3899 N N . PRO B 1 186 ? -2.442 23.738 19.378 1 95.26 186 PRO B N 1
ATOM 3900 C CA . PRO B 1 186 ? -3.684 24.418 19.004 1 95.26 186 PRO B CA 1
ATOM 3901 C C . PRO B 1 186 ? -4.931 23.618 19.377 1 95.26 186 PRO B C 1
ATOM 3903 O O . PRO B 1 186 ? -4.927 22.388 19.291 1 95.26 186 PRO B O 1
ATOM 3906 N N . THR B 1 187 ? -5.925 24.302 19.736 1 90.68 187 THR B N 1
ATOM 3907 C CA . THR B 1 187 ? -7.207 23.655 19.995 1 90.68 187 THR B CA 1
ATOM 3908 C C . THR B 1 187 ? -8.144 23.813 18.801 1 90.68 187 THR B C 1
ATOM 3910 O O . THR B 1 187 ? -9.161 23.124 18.708 1 90.68 187 THR B O 1
ATOM 3913 N N . ASP B 1 188 ? -7.789 24.765 17.981 1 92.34 188 ASP B N 1
ATOM 3914 C CA . ASP B 1 188 ? -8.494 25.025 16.73 1 92.34 188 ASP B CA 1
ATOM 3915 C C . ASP B 1 188 ? -7.577 24.813 15.528 1 92.34 188 ASP B C 1
ATOM 3917 O O . ASP B 1 188 ? -6.488 25.387 15.462 1 92.34 188 ASP B O 1
ATOM 3921 N N . TRP B 1 189 ? -7.995 24.068 14.684 1 95.87 189 TRP B N 1
ATOM 3922 C CA . TRP B 1 189 ? -7.151 23.72 13.546 1 95.87 189 TRP B CA 1
ATOM 3923 C C . TRP B 1 189 ? -7.622 24.431 12.281 1 95.87 189 TRP B C 1
ATOM 3925 O O . TRP B 1 189 ? -7.38 23.957 11.169 1 95.87 189 TRP B O 1
ATOM 3935 N N . MET B 1 190 ? -8.422 25.459 12.41 1 96.48 190 MET B N 1
ATOM 3936 C CA . MET B 1 190 ? -8.771 26.499 11.446 1 96.48 190 MET B CA 1
ATOM 3937 C C . MET B 1 190 ? -9.724 25.96 10.384 1 96.48 190 MET B C 1
ATOM 3939 O O . MET B 1 190 ? -9.82 26.518 9.29 1 96.48 190 MET B O 1
ATOM 3943 N N . GLU B 1 191 ? -10.379 24.837 10.649 1 94.48 191 GLU B N 1
ATOM 3944 C CA . GLU B 1 191 ? -11.338 24.316 9.679 1 94.48 191 GLU B CA 1
ATOM 3945 C C . GLU B 1 191 ? -12.531 25.255 9.525 1 94.48 191 GLU B C 1
ATOM 3947 O O . GLU B 1 191 ? -13.139 25.324 8.454 1 94.48 191 GLU B O 1
ATOM 3952 N N . SER B 1 192 ? -12.837 26.037 10.519 1 92.53 192 SER B N 1
ATOM 3953 C CA . SER B 1 192 ? -13.974 26.949 10.463 1 92.53 192 SER B CA 1
ATOM 3954 C C . SER B 1 192 ? -13.721 28.09 9.483 1 92.53 192 SER B C 1
ATOM 3956 O O . SER B 1 192 ? -14.662 28.734 9.015 1 92.53 192 SER B O 1
ATOM 3958 N N . THR B 1 193 ? -12.502 28.358 9.148 1 94.76 193 THR B N 1
ATOM 3959 C CA . THR B 1 193 ? -12.154 29.493 8.3 1 94.76 193 THR B CA 1
ATOM 3960 C C . THR B 1 193 ? -12.365 29.153 6.827 1 94.76 193 THR B C 1
ATOM 3962 O O . THR B 1 193 ? -12.385 30.044 5.976 1 94.76 193 THR B O 1
ATOM 3965 N N . VAL B 1 194 ? -12.476 27.896 6.501 1 96.04 194 VAL B N 1
ATOM 3966 C CA . VAL B 1 194 ? -12.53 27.511 5.095 1 96.04 194 VAL B CA 1
ATOM 3967 C C . VAL B 1 194 ? -13.913 26.953 4.764 1 96.04 194 VAL B C 1
ATOM 3969 O O . VAL B 1 194 ? -14.278 26.835 3.592 1 96.04 194 VAL B O 1
ATOM 3972 N N . GLY B 1 195 ? -14.743 26.69 5.764 1 92.12 195 GLY B N 1
ATOM 3973 C CA . GLY B 1 195 ? -16.078 26.166 5.523 1 92.12 195 GLY B CA 1
ATOM 3974 C C . GLY B 1 195 ? -16.073 24.768 4.934 1 92.12 195 GLY B C 1
ATOM 3975 O O . GLY B 1 195 ? -15.065 24.063 5.004 1 92.12 195 GLY B O 1
ATOM 3976 N N . GLU B 1 196 ? -17.257 24.373 4.411 1 94.38 196 GLU B N 1
ATOM 3977 C CA . GLU B 1 196 ? -17.425 23.047 3.825 1 94.38 196 GLU B CA 1
ATOM 3978 C C . GLU B 1 196 ? -17.099 23.057 2.334 1 94.38 196 GLU B C 1
ATOM 3980 O O . GLU B 1 196 ? -17.854 23.612 1.533 1 94.38 196 GLU B O 1
ATOM 3985 N N . THR B 1 197 ? -16.039 22.439 1.949 1 96.21 197 THR B N 1
ATOM 3986 C CA . THR B 1 197 ? -15.57 22.496 0.569 1 96.21 197 THR B CA 1
ATOM 3987 C C . THR B 1 197 ? -15.557 21.104 -0.055 1 96.21 197 THR B C 1
ATOM 3989 O O . THR B 1 197 ? -15.378 20.963 -1.267 1 96.21 197 THR B O 1
ATOM 3992 N N . ALA B 1 198 ? -15.732 20.046 0.691 1 98.2 198 ALA B N 1
ATOM 3993 C CA . ALA B 1 198 ? -15.671 18.673 0.195 1 98.2 198 ALA B CA 1
ATOM 3994 C C . ALA B 1 198 ? -16.919 18.327 -0.613 1 98.2 198 ALA B C 1
ATOM 3996 O O . ALA B 1 198 ? -18.002 18.854 -0.351 1 98.2 198 ALA B O 1
ATOM 3997 N N . SER B 1 199 ? -16.763 17.449 -1.595 1 98.2 199 SER B N 1
ATOM 3998 C CA . SER B 1 199 ? -17.922 16.97 -2.341 1 98.2 199 SER B CA 1
ATOM 3999 C C . SER B 1 199 ? -18.9 16.235 -1.43 1 98.2 199 SER B C 1
ATOM 4001 O O . SER B 1 199 ? -18.494 15.619 -0.443 1 98.2 199 SER B O 1
ATOM 4003 N N . PRO B 1 200 ? -20.143 16.262 -1.781 1 98 200 PRO B N 1
ATOM 4004 C CA . PRO B 1 200 ? -21.122 15.529 -0.975 1 98 200 PRO B CA 1
ATOM 4005 C C . PRO B 1 200 ? -20.826 14.032 -0.905 1 98 200 PRO B C 1
ATOM 4007 O O . PRO B 1 200 ? -21.126 13.386 0.102 1 98 200 PRO B O 1
ATOM 4010 N N . VAL B 1 201 ? -20.226 13.49 -1.91 1 98.15 201 VAL B N 1
ATOM 4011 C CA . VAL B 1 201 ? -19.955 12.057 -1.959 1 98.15 201 VAL B CA 1
ATOM 4012 C C . VAL B 1 201 ? -18.933 11.686 -0.886 1 98.15 201 VAL B C 1
ATOM 4014 O O . VAL B 1 201 ? -19.177 10.794 -0.07 1 98.15 201 VAL B O 1
ATOM 4017 N N . ILE B 1 202 ? -17.829 12.354 -0.862 1 98.55 202 ILE B N 1
ATOM 4018 C CA . ILE B 1 202 ? -16.782 12.027 0.099 1 98.55 202 ILE B CA 1
ATOM 4019 C C . ILE B 1 202 ? -17.268 12.329 1.515 1 98.55 202 ILE B C 1
ATOM 4021 O O . ILE B 1 202 ? -16.9 11.635 2.466 1 98.55 202 ILE B O 1
ATOM 4025 N N . ARG B 1 203 ? -18.063 13.343 1.702 1 98.62 203 ARG B N 1
ATOM 4026 C CA . ARG B 1 203 ? -18.627 13.648 3.013 1 98.62 203 ARG B CA 1
ATOM 4027 C C . ARG B 1 203 ? -19.505 12.504 3.511 1 98.62 203 ARG B C 1
ATOM 4029 O O . ARG B 1 203 ? -19.39 12.084 4.665 1 98.62 203 ARG B O 1
ATOM 4036 N N . LYS B 1 204 ? -20.304 12.037 2.637 1 98.55 204 LYS B N 1
ATOM 4037 C CA . LYS B 1 204 ? -21.214 10.956 3.002 1 98.55 204 LYS B CA 1
ATOM 4038 C C . LYS B 1 204 ? -20.444 9.699 3.398 1 98.55 204 LYS B C 1
ATOM 4040 O O . LYS B 1 204 ? -20.73 9.09 4.431 1 98.55 204 LYS B O 1
ATOM 4045 N N . VAL B 1 205 ? -19.51 9.309 2.626 1 98.67 205 VAL B N 1
ATOM 4046 C CA . VAL B 1 205 ? -18.728 8.109 2.902 1 98.67 205 VAL B CA 1
ATOM 4047 C C . VAL B 1 205 ? -17.941 8.292 4.198 1 98.67 205 VAL B C 1
ATOM 4049 O O . VAL B 1 205 ? -17.839 7.365 5.006 1 98.67 205 VAL B O 1
ATOM 4052 N N . SER B 1 206 ? -17.379 9.485 4.413 1 98.74 206 SER B N 1
ATOM 4053 C CA . SER B 1 206 ? -16.631 9.782 5.63 1 98.74 206 SER B CA 1
ATOM 4054 C C . SER B 1 206 ? -17.509 9.64 6.868 1 98.74 206 SER B C 1
ATOM 4056 O O . SER B 1 206 ? -17.091 9.053 7.869 1 98.74 206 SER B O 1
ATOM 4058 N N . GLU B 1 207 ? -18.661 10.144 6.774 1 98.49 207 GLU B N 1
ATOM 4059 C CA . GLU B 1 207 ? -19.588 10.081 7.9 1 98.49 207 GLU B CA 1
ATOM 4060 C C . GLU B 1 207 ? -19.999 8.642 8.197 1 98.49 207 GLU B C 1
ATOM 4062 O O . GLU B 1 207 ? -20.052 8.233 9.359 1 98.49 207 GLU B O 1
ATOM 4067 N N . GLN B 1 208 ? -20.295 7.89 7.168 1 98.73 208 GLN B N 1
ATOM 4068 C CA . GLN B 1 208 ? -20.693 6.497 7.336 1 98.73 208 GLN B CA 1
ATOM 4069 C C . GLN B 1 208 ? -19.559 5.669 7.935 1 98.73 208 GLN B C 1
ATOM 4071 O O . GLN B 1 208 ? -19.784 4.863 8.84 1 98.73 208 GLN B O 1
ATOM 4076 N N . LEU B 1 209 ? -18.39 5.897 7.423 1 98.85 209 LEU B N 1
ATOM 4077 C CA . LEU B 1 209 ? -17.237 5.167 7.938 1 98.85 209 LEU B CA 1
ATOM 4078 C C . LEU B 1 209 ? -16.973 5.528 9.396 1 98.85 209 LEU B C 1
ATOM 4080 O O . LEU B 1 209 ? -16.758 4.645 10.229 1 98.85 209 LEU B O 1
ATOM 4084 N N . SER B 1 210 ? -16.98 6.809 9.667 1 98.67 210 SER B N 1
ATOM 4085 C CA . SER B 1 210 ? -16.736 7.265 11.031 1 98.67 210 SER B CA 1
ATOM 4086 C C . SER B 1 210 ? -17.762 6.687 12 1 98.67 210 SER B C 1
ATOM 4088 O O . SER B 1 210 ? -17.415 6.286 13.113 1 98.67 210 SER B O 1
ATOM 4090 N N . ALA B 1 211 ? -18.96 6.648 11.598 1 98.54 211 ALA B N 1
ATOM 4091 C CA . ALA B 1 211 ? -20.014 6.1 12.448 1 98.54 211 ALA B CA 1
ATOM 4092 C C . ALA B 1 211 ? -19.776 4.62 12.733 1 98.54 211 ALA B C 1
ATOM 4094 O O . ALA B 1 211 ? -19.95 4.163 13.865 1 98.54 211 ALA B O 1
ATOM 4095 N N . ALA B 1 212 ? -19.437 3.875 11.722 1 98.66 212 ALA B N 1
ATOM 4096 C CA . ALA B 1 212 ? -19.156 2.452 11.896 1 98.66 212 ALA B CA 1
ATOM 4097 C C . ALA B 1 212 ? -17.972 2.237 12.835 1 98.66 212 ALA B C 1
ATOM 4099 O O . ALA B 1 212 ? -18.014 1.368 13.708 1 98.66 212 ALA B O 1
ATOM 4100 N N . LEU B 1 213 ? -16.929 3.022 12.692 1 98.42 213 LEU B N 1
ATOM 4101 C CA . LEU B 1 213 ? -15.731 2.898 13.515 1 98.42 213 LEU B CA 1
ATOM 4102 C C . LEU B 1 213 ? -16.016 3.308 14.955 1 98.42 213 LEU B C 1
ATOM 4104 O O . LEU B 1 213 ? -15.512 2.686 15.894 1 98.42 213 LEU B O 1
ATOM 4108 N N . GLN B 1 214 ? -16.775 4.318 15.067 1 97.61 214 GLN B N 1
ATOM 4109 C CA . GLN B 1 214 ? -17.168 4.763 16.4 1 97.61 214 GLN B CA 1
ATOM 4110 C C . GLN B 1 214 ? -17.896 3.656 17.157 1 97.61 214 GLN B C 1
ATOM 4112 O O . GLN B 1 214 ? -17.718 3.503 18.367 1 97.61 214 GLN B O 1
ATOM 4117 N N . ALA B 1 215 ? -18.665 2.9 16.456 1 96.94 215 ALA B N 1
ATOM 4118 C CA . ALA B 1 215 ? -19.473 1.842 17.057 1 96.94 215 ALA B CA 1
ATOM 4119 C C . ALA B 1 215 ? -18.688 0.537 17.149 1 96.94 215 ALA B C 1
ATOM 4121 O O . ALA B 1 215 ? -19.178 -0.452 17.698 1 96.94 215 ALA B O 1
ATOM 4122 N N . GLY B 1 216 ? -17.507 0.497 16.637 1 95.53 216 GLY B N 1
ATOM 4123 C CA . GLY B 1 216 ? -16.715 -0.723 16.628 1 95.53 216 GLY B CA 1
ATOM 4124 C C . GLY B 1 216 ? -17.283 -1.796 15.718 1 95.53 216 GLY B C 1
ATOM 4125 O O . GLY B 1 216 ? -17.13 -2.989 15.987 1 95.53 216 GLY B O 1
ATOM 4126 N N . GLU B 1 217 ? -17.994 -1.381 14.704 1 97.15 217 GLU B N 1
ATOM 4127 C CA . GLU B 1 217 ? -18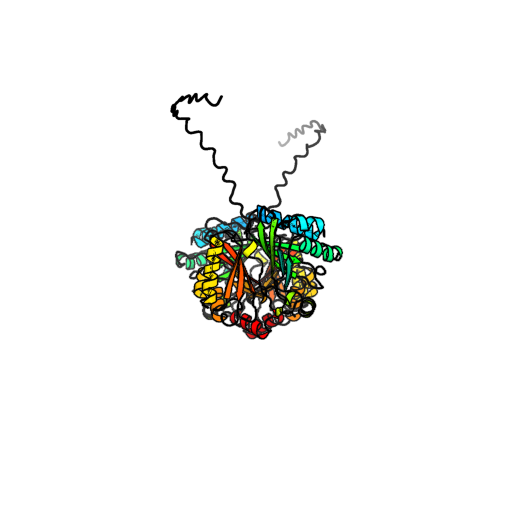.674 -2.303 13.8 1 97.15 217 GLU B CA 1
ATOM 4128 C C . GLU B 1 217 ? -17.871 -2.513 12.519 1 97.15 217 GLU B C 1
ATOM 4130 O O . GLU B 1 217 ? -18.142 -1.878 11.498 1 97.15 217 GLU B O 1
ATOM 4135 N N . GLY B 1 218 ? -16.974 -3.447 12.562 1 97.54 218 GLY B N 1
ATOM 4136 C CA . GLY B 1 218 ? -16.096 -3.714 11.434 1 97.54 218 GLY B CA 1
ATOM 4137 C C . GLY B 1 218 ? -16.839 -4.182 10.197 1 97.54 218 GLY B C 1
ATOM 4138 O O . GLY B 1 218 ? -16.482 -3.814 9.076 1 97.54 218 GLY B O 1
ATOM 4139 N N . GLU B 1 219 ? -17.836 -4.958 10.334 1 96.42 219 GLU B N 1
ATOM 4140 C CA . GLU B 1 219 ? -18.602 -5.447 9.192 1 96.42 219 GLU B CA 1
ATOM 4141 C C . GLU B 1 219 ? -19.346 -4.31 8.498 1 96.42 219 GLU B C 1
ATOM 4143 O O . GLU B 1 219 ? -19.442 -4.282 7.269 1 96.42 219 GLU B O 1
ATOM 4148 N N . ARG B 1 220 ? -19.927 -3.433 9.318 1 98.05 220 ARG B N 1
ATOM 4149 C CA . ARG B 1 220 ? -20.586 -2.263 8.748 1 98.05 220 ARG B CA 1
ATOM 4150 C C . ARG B 1 220 ? -19.594 -1.394 7.983 1 98.05 220 ARG B C 1
ATOM 4152 O O . ARG B 1 220 ? -19.915 -0.869 6.914 1 98.05 220 ARG B O 1
ATOM 4159 N N . ALA B 1 221 ? -18.421 -1.21 8.507 1 98.5 221 ALA B N 1
ATOM 4160 C CA . ALA B 1 221 ? -17.376 -0.482 7.792 1 98.5 221 ALA B CA 1
ATOM 4161 C C . ALA B 1 221 ? -17.004 -1.193 6.494 1 98.5 221 ALA B C 1
ATOM 4163 O O . ALA B 1 221 ? -16.882 -0.558 5.444 1 98.5 221 ALA B O 1
ATOM 4164 N N . ALA B 1 222 ? -16.846 -2.485 6.58 1 97.39 222 ALA B N 1
ATOM 4165 C CA . ALA B 1 222 ? -16.424 -3.293 5.438 1 97.39 222 ALA B CA 1
ATOM 4166 C C . ALA B 1 222 ? -17.397 -3.145 4.272 1 97.39 222 ALA B C 1
ATOM 4168 O O . ALA B 1 222 ? -16.993 -3.191 3.108 1 97.39 222 ALA B O 1
ATOM 4169 N N . ALA B 1 223 ? -18.636 -2.949 4.554 1 97.64 223 ALA B N 1
ATOM 4170 C CA . ALA B 1 223 ? -19.675 -2.834 3.533 1 97.64 223 ALA B CA 1
ATOM 4171 C C . ALA B 1 223 ? -19.458 -1.598 2.666 1 97.64 223 ALA B C 1
ATOM 4173 O O . ALA B 1 223 ? -20.022 -1.49 1.575 1 97.64 223 ALA B O 1
ATOM 4174 N N . LEU B 1 224 ? -18.664 -0.658 3.1 1 98.49 224 LEU B N 1
ATOM 4175 C CA . LEU B 1 224 ? -18.384 0.561 2.351 1 98.49 224 LEU B CA 1
ATOM 4176 C C . LEU B 1 224 ? -17.253 0.339 1.353 1 98.49 224 LEU B C 1
ATOM 4178 O O . LEU B 1 224 ? -17.009 1.181 0.486 1 98.49 224 LEU B O 1
ATOM 4182 N N . PHE B 1 225 ? -16.563 -0.818 1.422 1 97.24 225 PHE B N 1
ATOM 4183 C CA . PHE B 1 225 ? -15.346 -1.052 0.653 1 97.24 225 PHE B CA 1
ATOM 4184 C C . PHE B 1 225 ? -15.657 -1.807 -0.634 1 97.24 225 PHE B C 1
ATOM 4186 O O . PHE B 1 225 ? -16.581 -2.621 -0.675 1 97.24 225 PHE B O 1
ATOM 4193 N N . ALA B 1 226 ? -14.877 -1.513 -1.646 1 94.23 226 ALA B N 1
ATOM 4194 C CA . ALA B 1 226 ? -14.88 -2.295 -2.88 1 94.23 226 ALA B CA 1
ATOM 4195 C C . ALA B 1 226 ? -14.27 -3.675 -2.656 1 94.23 226 ALA B C 1
ATOM 4197 O O . ALA B 1 226 ? -13.583 -3.903 -1.658 1 94.23 226 ALA B O 1
ATOM 4198 N N . SER B 1 227 ? -14.469 -4.595 -3.577 1 90.27 227 SER B N 1
ATOM 4199 C CA . SER B 1 227 ? -14.031 -5.98 -3.438 1 90.27 227 SER B CA 1
ATOM 4200 C C . SER B 1 227 ? -12.509 -6.082 -3.449 1 90.27 227 SER B C 1
ATOM 4202 O O . SER B 1 227 ? -11.942 -7.036 -2.912 1 90.27 227 SER B O 1
ATOM 4204 N N . ASP B 1 228 ? -11.846 -5.073 -4.031 1 91.6 228 ASP B N 1
ATOM 4205 C CA . ASP B 1 228 ? -10.389 -5.091 -4.129 1 91.6 228 ASP B CA 1
ATOM 4206 C C . ASP B 1 228 ? -9.762 -4.077 -3.175 1 91.6 228 ASP B C 1
ATOM 4208 O O . ASP B 1 228 ? -8.639 -3.62 -3.398 1 91.6 228 ASP B O 1
ATOM 4212 N N . ALA B 1 229 ? -10.425 -3.78 -2.157 1 95.88 229 ALA B N 1
ATOM 4213 C CA . ALA B 1 229 ? -10.05 -2.67 -1.284 1 95.88 229 ALA B CA 1
ATOM 4214 C C . ALA B 1 229 ? -8.771 -2.985 -0.514 1 95.88 229 ALA B C 1
ATOM 4216 O O . ALA B 1 229 ? -8.473 -4.151 -0.243 1 95.88 229 ALA B O 1
ATOM 4217 N N . VAL B 1 230 ? -8.065 -1.897 -0.177 1 96.89 230 VAL B N 1
ATOM 4218 C CA . VAL B 1 230 ? -6.852 -1.926 0.634 1 96.89 230 VAL B CA 1
ATOM 4219 C C . VAL B 1 230 ? -7.013 -1.001 1.838 1 96.89 230 VAL B C 1
ATOM 4221 O O . VAL B 1 230 ? -7.449 0.144 1.695 1 96.89 230 VAL B O 1
ATOM 4224 N N . PHE B 1 231 ? -6.794 -1.517 3.012 1 98.46 231 PHE B N 1
ATOM 4225 C CA . PHE B 1 231 ? -6.644 -0.698 4.209 1 98.46 231 PHE B CA 1
ATOM 4226 C C . PHE B 1 231 ? -5.179 -0.596 4.616 1 98.46 231 PHE B C 1
ATOM 4228 O O . PHE B 1 231 ? -4.505 -1.613 4.787 1 98.46 231 PHE B O 1
ATOM 4235 N N . GLU B 1 232 ? -4.725 0.632 4.768 1 98.41 232 GLU B N 1
ATOM 4236 C CA . GLU B 1 232 ? -3.352 0.905 5.182 1 98.41 232 GLU B CA 1
ATOM 4237 C C . GLU B 1 232 ? -3.316 1.77 6.438 1 98.41 232 GLU B C 1
ATOM 4239 O O . GLU B 1 232 ? -3.952 2.824 6.491 1 98.41 232 GLU B O 1
ATOM 4244 N N . ASP B 1 233 ? -2.657 1.298 7.404 1 98.64 233 ASP B N 1
ATOM 4245 C CA . ASP B 1 233 ? -2.261 2.149 8.521 1 98.64 233 ASP B CA 1
ATOM 4246 C C . ASP B 1 233 ? -0.777 2.504 8.443 1 98.64 233 ASP B C 1
ATOM 4248 O O . ASP B 1 233 ? 0.079 1.701 8.82 1 98.64 233 ASP B O 1
ATOM 4252 N N . MET B 1 234 ? -0.501 3.677 7.918 1 97.84 234 MET B N 1
ATOM 4253 C CA . MET B 1 234 ? 0.875 4.095 7.664 1 97.84 234 MET B CA 1
ATOM 4254 C C . MET B 1 234 ? 1.685 4.114 8.956 1 97.84 234 MET B C 1
ATOM 4256 O O . MET B 1 234 ? 2.852 3.719 8.968 1 97.84 234 MET B O 1
ATOM 4260 N N . THR B 1 235 ? 1.055 4.496 10.012 1 97.93 235 THR B N 1
ATOM 4261 C CA . THR B 1 235 ? 1.742 4.608 11.294 1 97.93 235 THR B CA 1
ATOM 4262 C C . THR B 1 235 ? 2.064 3.227 11.857 1 97.93 235 THR B C 1
ATOM 4264 O O . THR B 1 235 ? 3.181 2.984 12.32 1 97.93 235 THR B O 1
ATOM 4267 N N . ALA B 1 236 ? 1.139 2.327 11.744 1 98.09 236 ALA B N 1
ATOM 4268 C CA . ALA B 1 236 ? 1.315 0.993 12.312 1 98.09 236 ALA B CA 1
ATOM 4269 C C . ALA B 1 236 ? 2.053 0.076 11.34 1 98.09 236 ALA B C 1
ATOM 4271 O O . ALA B 1 236 ? 2.348 -1.076 11.666 1 98.09 236 ALA B O 1
ATOM 4272 N N . HIS B 1 237 ? 2.345 0.532 10.165 1 98.13 237 HIS B N 1
ATOM 4273 C CA . HIS B 1 237 ? 3.015 -0.227 9.114 1 98.13 237 HIS B CA 1
ATOM 4274 C C . HIS B 1 237 ? 2.196 -1.447 8.708 1 98.13 237 HIS B C 1
ATOM 4276 O O . HIS B 1 237 ? 2.75 -2.526 8.486 1 98.13 237 HIS B O 1
ATOM 4282 N N . LEU B 1 238 ? 0.871 -1.3 8.649 1 98.59 238 LEU B N 1
ATOM 4283 C CA . LEU B 1 238 ? -0.002 -2.423 8.329 1 98.59 238 LEU B CA 1
ATOM 4284 C C . LEU B 1 238 ? -0.702 -2.204 6.992 1 98.59 238 LEU B C 1
ATOM 4286 O O . LEU B 1 238 ? -1.08 -1.077 6.662 1 98.59 238 LEU B O 1
ATOM 4290 N N . GLN B 1 239 ? -0.873 -3.233 6.32 1 98.32 239 GLN B N 1
ATOM 4291 C CA . GLN B 1 239 ? -1.699 -3.277 5.118 1 98.32 239 GLN B CA 1
ATOM 4292 C C . GLN B 1 239 ? -2.588 -4.517 5.106 1 98.32 239 GLN B C 1
ATOM 4294 O O . GLN B 1 239 ? -2.096 -5.641 5.22 1 98.32 239 GLN B O 1
ATOM 4299 N N . ILE B 1 240 ? -3.847 -4.32 4.974 1 97.66 240 ILE B N 1
ATOM 4300 C CA . ILE B 1 240 ? -4.839 -5.389 4.951 1 97.66 240 ILE B CA 1
ATOM 4301 C C . ILE B 1 240 ? -5.623 -5.338 3.642 1 97.66 240 ILE B C 1
ATOM 4303 O O . ILE B 1 240 ? -6.074 -4.269 3.222 1 97.66 240 ILE B O 1
ATOM 4307 N N . LEU B 1 241 ? -5.82 -6.477 3.026 1 95.86 241 LEU B N 1
ATOM 4308 C CA . LEU B 1 241 ? -6.405 -6.54 1.691 1 95.86 241 LEU B CA 1
ATOM 4309 C C . LEU B 1 241 ? -7.745 -7.267 1.718 1 95.86 241 LEU B C 1
ATOM 4311 O O . LEU B 1 241 ? -7.852 -8.36 2.279 1 95.86 241 LEU B O 1
ATOM 4315 N N . GLY B 1 242 ? -8.788 -6.624 1.053 1 94.86 242 GLY B N 1
ATOM 4316 C CA . GLY B 1 242 ? -10.089 -7.255 0.906 1 94.86 242 GLY B CA 1
ATOM 4317 C C . GLY B 1 242 ? -11.053 -6.904 2.024 1 94.86 242 GLY B C 1
ATOM 4318 O O . GLY B 1 242 ? -10.66 -6.835 3.191 1 94.86 242 GLY B O 1
ATOM 4319 N N . PRO B 1 243 ? -12.329 -6.715 1.71 1 95.63 243 PRO B N 1
ATOM 4320 C CA . PRO B 1 243 ? -13.299 -6.245 2.701 1 95.63 243 PRO B CA 1
ATOM 4321 C C . PRO B 1 243 ? -13.474 -7.219 3.864 1 95.63 243 PRO B C 1
ATOM 4323 O O . PRO B 1 243 ? -13.664 -6.795 5.007 1 95.63 243 PRO B O 1
ATOM 4326 N N . ARG B 1 244 ? -13.414 -8.463 3.608 1 94.57 244 ARG B N 1
ATOM 4327 C CA . ARG B 1 244 ? -13.573 -9.437 4.683 1 94.57 244 ARG B CA 1
ATOM 4328 C C . ARG B 1 244 ? -12.47 -9.287 5.725 1 94.57 244 ARG B C 1
ATOM 4330 O O . ARG B 1 244 ? -12.748 -9.197 6.923 1 94.57 244 ARG B O 1
ATOM 4337 N N . SER B 1 245 ? -11.247 -9.266 5.262 1 96.08 245 SER B N 1
ATOM 4338 C CA . SER B 1 245 ? -10.106 -9.134 6.162 1 96.08 245 SER B CA 1
ATOM 4339 C C . SER B 1 245 ? -10.099 -7.774 6.851 1 96.08 245 SER B C 1
ATOM 4341 O O . SER B 1 245 ? -9.776 -7.673 8.036 1 96.08 245 SER B O 1
ATOM 4343 N N . ILE B 1 246 ? -10.461 -6.751 6.093 1 97.96 246 ILE B N 1
ATOM 4344 C CA . ILE B 1 246 ? -10.509 -5.407 6.657 1 97.96 246 ILE B CA 1
ATOM 4345 C C . ILE B 1 246 ? -11.555 -5.35 7.768 1 97.96 246 ILE B C 1
ATOM 4347 O O . ILE B 1 246 ? -11.281 -4.851 8.862 1 97.96 246 ILE B O 1
ATOM 4351 N N . GLY B 1 247 ? -12.747 -5.861 7.493 1 98.03 247 GLY B N 1
ATOM 4352 C CA . GLY B 1 247 ? -13.796 -5.878 8.499 1 98.03 247 GLY B CA 1
ATOM 4353 C C . GLY B 1 247 ? -13.41 -6.642 9.752 1 98.03 247 GLY B C 1
ATOM 4354 O O . GLY B 1 247 ? -13.663 -6.183 10.868 1 98.03 247 GLY B O 1
ATOM 4355 N N . ALA B 1 248 ? -12.784 -7.8 9.56 1 97.05 248 ALA B N 1
ATOM 4356 C CA . ALA B 1 248 ? -12.334 -8.602 10.696 1 97.05 248 ALA B CA 1
ATOM 4357 C C . ALA B 1 248 ? -11.313 -7.839 11.536 1 97.05 248 ALA B C 1
ATOM 4359 O O . ALA B 1 248 ? -11.402 -7.82 12.766 1 97.05 248 ALA B O 1
ATOM 4360 N N . TYR B 1 249 ? -10.393 -7.224 10.919 1 98.26 249 TYR B N 1
ATOM 4361 C CA . TYR B 1 249 ? -9.37 -6.46 11.622 1 98.26 249 TYR B CA 1
ATOM 4362 C C . TYR B 1 249 ? -9.988 -5.297 12.389 1 98.26 249 TYR B C 1
ATOM 4364 O O . TYR B 1 249 ? -9.698 -5.101 13.571 1 98.26 249 TYR B O 1
ATOM 4372 N N . LEU B 1 250 ? -10.873 -4.53 11.68 1 98.54 250 LEU B N 1
ATOM 4373 C CA . LEU B 1 250 ? -11.479 -3.358 12.303 1 98.54 250 LEU B CA 1
ATOM 4374 C C . LEU B 1 250 ? -12.349 -3.762 13.488 1 98.54 250 LEU B C 1
ATOM 4376 O O . LEU B 1 250 ? -12.469 -3.012 14.46 1 98.54 250 LEU B O 1
ATOM 4380 N N . THR B 1 251 ? -12.887 -4.973 13.425 1 98.12 251 THR B N 1
ATOM 4381 C CA . THR B 1 251 ? -13.672 -5.482 14.544 1 98.12 251 THR B CA 1
ATOM 4382 C C . THR B 1 251 ? -12.762 -5.908 15.693 1 98.12 251 THR B C 1
ATOM 4384 O O . THR B 1 251 ? -12.925 -5.447 16.824 1 98.12 251 THR B O 1
ATOM 4387 N N . THR B 1 252 ? -11.755 -6.654 15.407 1 97.84 252 THR B N 1
ATOM 4388 C CA . THR B 1 252 ? -10.97 -7.29 16.458 1 97.84 252 THR B CA 1
ATOM 4389 C C . THR B 1 252 ? -9.988 -6.299 17.075 1 97.84 252 THR B C 1
ATOM 4391 O O . THR B 1 252 ? -9.598 -6.443 18.236 1 97.84 252 THR B O 1
ATOM 4394 N N . ALA B 1 253 ? -9.627 -5.295 16.305 1 97.91 253 ALA B N 1
ATOM 4395 C CA . ALA B 1 253 ? -8.651 -4.327 16.799 1 97.91 253 ALA B CA 1
ATOM 4396 C C . ALA B 1 253 ? -9.339 -3.068 17.317 1 97.91 253 ALA B C 1
ATOM 4398 O O . ALA B 1 253 ? -8.675 -2.111 17.721 1 97.91 253 ALA B O 1
ATOM 4399 N N . SER B 1 254 ? -10.626 -3.018 17.409 1 97.33 254 SER B N 1
ATOM 4400 C CA . SER B 1 254 ? -11.391 -1.811 17.703 1 97.33 254 SER B CA 1
ATOM 4401 C C . SER B 1 254 ? -11.006 -1.229 19.059 1 97.33 254 SER B C 1
ATOM 4403 O O . SER B 1 254 ? -11.107 -0.019 19.273 1 97.33 254 SER B O 1
ATOM 4405 N N . ASP B 1 255 ? -10.483 -2.014 19.956 1 96.25 255 ASP B N 1
ATOM 4406 C CA . ASP B 1 255 ? -10.186 -1.567 21.314 1 96.25 255 ASP B CA 1
ATOM 4407 C C . ASP B 1 255 ? -8.828 -0.873 21.379 1 96.25 255 ASP B C 1
ATOM 4409 O O . ASP B 1 255 ? -8.526 -0.176 22.351 1 96.25 255 ASP B O 1
ATOM 4413 N N . VAL B 1 256 ? -8.03 -0.981 20.321 1 97.2 256 VAL B N 1
ATOM 4414 C CA . VAL B 1 256 ? -6.683 -0.428 20.418 1 97.2 256 VAL B CA 1
ATOM 4415 C C . VAL B 1 256 ? -6.467 0.603 19.313 1 97.2 256 VAL B C 1
ATOM 4417 O O . VAL B 1 256 ? -5.508 1.378 19.357 1 97.2 256 VAL B O 1
ATOM 4420 N N . LEU B 1 257 ? -7.333 0.663 18.313 1 98.03 257 LEU B N 1
ATOM 4421 C CA . LEU B 1 257 ? -7.205 1.642 17.239 1 98.03 257 LEU B CA 1
ATOM 4422 C C . LEU B 1 257 ? -7.551 3.042 17.736 1 98.03 257 LEU B C 1
ATOM 4424 O O . LEU B 1 257 ? -8.611 3.249 18.331 1 98.03 257 LEU B O 1
ATOM 4428 N N . PRO B 1 258 ? -6.724 4.024 17.411 1 97.89 258 PRO B N 1
ATOM 4429 C CA . PRO B 1 258 ? -6.958 5.357 17.97 1 97.89 258 PRO B CA 1
ATOM 4430 C C . PRO B 1 258 ? -8.163 6.056 17.345 1 97.89 258 PRO B C 1
ATOM 4432 O O . PRO B 1 258 ? -8.637 7.066 17.872 1 97.89 258 PRO B O 1
ATOM 4435 N N . TYR B 1 259 ? -8.625 5.604 16.323 1 97.93 259 TYR B N 1
ATOM 4436 C CA . TYR B 1 259 ? -9.687 6.268 15.575 1 97.93 259 TYR B CA 1
ATOM 4437 C C . TYR B 1 259 ? -10.995 5.494 15.68 1 97.93 259 TYR B C 1
ATOM 4439 O O . TYR B 1 259 ? -11.88 5.64 14.833 1 97.93 259 TYR B O 1
ATOM 4447 N N . THR B 1 260 ? -11.102 4.625 16.622 1 97.54 260 THR B N 1
ATOM 4448 C CA . THR B 1 260 ? -12.334 3.894 16.896 1 97.54 260 THR B CA 1
ATOM 4449 C C . THR B 1 260 ? -12.869 4.237 18.284 1 97.54 260 THR B C 1
ATOM 4451 O O . THR B 1 260 ? -12.14 4.774 19.12 1 97.54 260 THR B O 1
ATOM 4454 N N . GLY B 1 261 ? -14.162 4.031 18.459 1 96.67 261 GLY B N 1
ATOM 4455 C CA . GLY B 1 261 ? -14.786 4.181 19.764 1 96.67 261 GLY B CA 1
ATOM 4456 C C . GLY B 1 261 ? -15.591 5.46 19.896 1 96.67 261 GLY B C 1
ATOM 4457 O O . GLY B 1 261 ? -15.452 6.374 19.081 1 96.67 261 GLY B O 1
ATOM 4458 N N . LYS B 1 262 ? -16.328 5.716 20.937 1 93.4 262 LYS B N 1
ATOM 4459 C CA . LYS B 1 262 ? -17.311 6.777 21.137 1 93.4 262 LYS B CA 1
ATOM 4460 C C . LYS B 1 262 ? -16.635 8.141 21.237 1 93.4 262 LYS B C 1
ATOM 4462 O O . LYS B 1 262 ? -17.246 9.167 20.933 1 93.4 262 LYS B O 1
ATOM 4467 N N . GLY B 1 263 ? -15.465 8.195 21.483 1 95.3 263 GLY B N 1
ATOM 4468 C CA . GLY B 1 263 ? -14.776 9.467 21.627 1 95.3 263 GLY B CA 1
ATOM 4469 C C . GLY B 1 263 ? -14.193 9.98 20.324 1 95.3 263 GLY B C 1
ATOM 4470 O O . GLY B 1 263 ? -13.546 11.029 20.299 1 95.3 263 GLY B O 1
ATOM 4471 N N . THR B 1 264 ? -14.506 9.287 19.24 1 97.47 264 THR B N 1
ATOM 4472 C CA . THR B 1 264 ? -13.963 9.696 17.949 1 97.47 264 THR B CA 1
ATOM 4473 C C . THR B 1 264 ? -15.018 10.43 17.127 1 97.47 264 THR B C 1
ATOM 4475 O O . THR B 1 264 ? -16.212 10.147 17.245 1 97.47 264 THR B O 1
ATOM 4478 N N . ARG B 1 265 ? -14.576 11.436 16.324 1 96.5 265 ARG B N 1
ATOM 4479 C CA . ARG B 1 265 ? -15.483 12.176 15.453 1 96.5 265 ARG B CA 1
ATOM 4480 C C . ARG B 1 265 ? -14.751 12.711 14.227 1 96.5 265 ARG B C 1
ATOM 4482 O O . ARG B 1 265 ? -13.533 12.902 14.259 1 96.5 265 ARG B O 1
ATOM 4489 N N . VAL B 1 266 ? -15.569 12.982 13.255 1 98.12 266 VAL B N 1
ATOM 4490 C CA . VAL B 1 266 ? -15.058 13.694 12.088 1 98.12 266 VAL B CA 1
ATOM 4491 C C . VAL B 1 266 ? -14.875 15.172 12.424 1 98.12 266 VAL B C 1
ATOM 4493 O O . VAL B 1 266 ? -15.818 15.839 12.857 1 98.12 266 VAL B O 1
ATOM 4496 N N . ARG B 1 267 ? -13.707 15.673 12.274 1 97.67 267 ARG B N 1
ATOM 4497 C CA . ARG B 1 267 ? -13.455 17.088 12.526 1 97.67 267 ARG B CA 1
ATOM 4498 C C . ARG B 1 267 ? -13.648 17.912 11.257 1 97.67 267 ARG B C 1
ATOM 4500 O O . ARG B 1 267 ? -14.24 18.993 11.297 1 97.67 267 ARG B O 1
ATOM 4507 N N . HIS B 1 268 ? -13.099 17.394 10.122 1 98.52 268 HIS B N 1
ATOM 4508 C CA . HIS B 1 268 ? -13.074 18.149 8.874 1 98.52 268 HIS B CA 1
ATOM 4509 C C . HIS B 1 268 ? -12.912 17.222 7.673 1 98.52 268 HIS B C 1
ATOM 4511 O O . HIS B 1 268 ? -12.084 16.308 7.697 1 98.52 268 HIS B O 1
ATOM 4517 N N . VAL B 1 269 ? -13.73 17.376 6.622 1 98.83 269 VAL B N 1
ATOM 4518 C CA . VAL B 1 269 ? -13.683 16.546 5.422 1 98.83 269 VAL B CA 1
ATOM 4519 C C . VAL B 1 269 ? -13.189 17.376 4.239 1 98.83 269 VAL B C 1
ATOM 4521 O O . VAL B 1 269 ? -13.551 18.547 4.1 1 98.83 269 VAL B O 1
ATOM 4524 N N . VAL B 1 270 ? -12.317 16.817 3.415 1 98.89 270 VAL B N 1
ATOM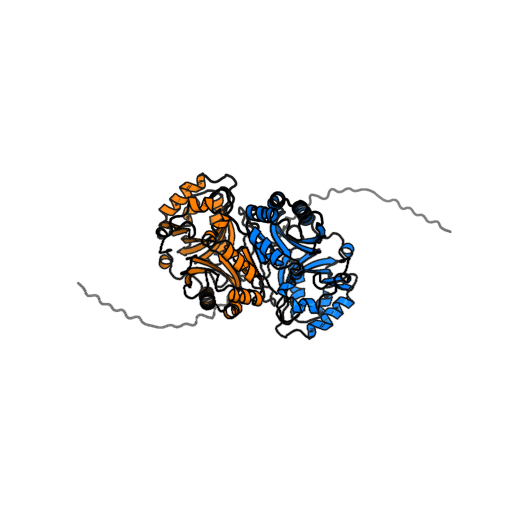 4525 C CA . VAL B 1 270 ? -11.846 17.443 2.184 1 98.89 270 VAL B CA 1
ATOM 4526 C C . VAL B 1 270 ? -11.931 16.446 1.031 1 98.89 270 VAL B C 1
ATOM 4528 O O . VAL B 1 270 ? -11.897 15.232 1.248 1 98.89 270 VAL B O 1
ATOM 4531 N N . GLY B 1 271 ? -12.006 16.953 -0.177 1 98.78 271 GLY B N 1
ATOM 4532 C CA . GLY B 1 271 ? -11.842 16.097 -1.341 1 98.78 271 GLY B CA 1
ATOM 4533 C C . GLY B 1 271 ? -13.021 16.154 -2.294 1 98.78 271 GLY B C 1
ATOM 4534 O O . GLY B 1 271 ? -13.941 16.952 -2.105 1 98.78 271 GLY B O 1
ATOM 4535 N N . SER B 1 272 ? -12.987 15.373 -3.359 1 98.3 272 SER B N 1
ATOM 4536 C CA . SER B 1 272 ? -13.971 15.273 -4.432 1 98.3 272 SER B CA 1
ATOM 4537 C C . SER B 1 272 ? -14.729 13.951 -4.366 1 98.3 272 SER B C 1
ATOM 4539 O O . SER B 1 272 ? -14.608 13.209 -3.389 1 98.3 272 SER B O 1
ATOM 4541 N N . ALA B 1 273 ? -15.48 13.74 -5.403 1 96.76 273 ALA B N 1
ATOM 4542 C CA . ALA B 1 273 ? -16.25 12.502 -5.486 1 96.76 273 ALA B CA 1
ATOM 4543 C C . ALA B 1 273 ? -15.338 11.304 -5.737 1 96.76 273 ALA B C 1
ATOM 4545 O O . ALA B 1 273 ? -15.749 10.155 -5.559 1 96.76 273 ALA B O 1
ATOM 4546 N N . ARG B 1 274 ? -14.085 11.536 -6.081 1 94.55 274 ARG B N 1
ATOM 4547 C CA . ARG B 1 274 ? -13.187 10.443 -6.442 1 94.55 274 ARG B CA 1
ATOM 4548 C C . ARG B 1 274 ? -12.259 10.091 -5.284 1 94.55 274 ARG B C 1
ATOM 4550 O O . ARG B 1 274 ? -11.672 9.007 -5.259 1 94.55 274 ARG B O 1
ATOM 4557 N N . GLY B 1 275 ? -12.085 11.052 -4.437 1 97.33 275 GLY B N 1
ATOM 4558 C CA . GLY B 1 275 ? -11.162 10.817 -3.338 1 97.33 275 GLY B CA 1
ATOM 4559 C C . GLY B 1 275 ? -10.939 12.043 -2.473 1 97.33 275 GLY B C 1
ATOM 4560 O O . GLY B 1 275 ? -11.294 13.157 -2.863 1 97.33 275 GLY B O 1
ATOM 4561 N N . GLY B 1 276 ? -10.417 11.896 -1.366 1 98.51 276 GLY B N 1
ATOM 4562 C CA . GLY B 1 276 ? -10.154 12.874 -0.322 1 98.51 276 GLY B CA 1
ATOM 4563 C C . GLY B 1 276 ? -9.833 12.243 1.019 1 98.51 276 GLY B C 1
ATOM 4564 O O . GLY B 1 276 ? -8.978 11.359 1.107 1 98.51 276 GLY B O 1
ATOM 4565 N N . GLY B 1 277 ? -10.444 12.797 2.046 1 98.31 277 GLY B N 1
ATOM 4566 C CA . GLY B 1 277 ? -10.244 12.257 3.381 1 98.31 277 GLY B CA 1
ATOM 4567 C C . GLY B 1 277 ? -10.865 13.111 4.47 1 98.31 277 GLY B C 1
ATOM 4568 O O . GLY B 1 277 ? -11.54 14.101 4.18 1 98.31 277 GLY B O 1
ATOM 4569 N N . TYR B 1 278 ? -10.725 12.612 5.696 1 98.83 278 TYR B N 1
ATOM 4570 C CA . TYR B 1 278 ? -11.216 13.412 6.812 1 98.83 278 TYR B CA 1
ATOM 4571 C C . TYR B 1 278 ? -10.244 13.369 7.985 1 98.83 278 TYR B C 1
ATOM 4573 O O . TYR B 1 278 ? -9.621 12.336 8.244 1 98.83 278 TYR B O 1
ATOM 4581 N N . GLU B 1 279 ? -10.104 14.533 8.571 1 98.77 279 GLU B N 1
ATOM 4582 C CA . GLU B 1 279 ? -9.437 14.665 9.863 1 98.77 279 GLU B CA 1
ATOM 4583 C C . GLU B 1 279 ? -10.349 14.221 11.003 1 98.77 279 GLU B C 1
ATOM 4585 O O . GLU B 1 279 ? -11.531 14.568 11.03 1 98.77 279 GLU B O 1
ATOM 4590 N N . TRP B 1 280 ? -9.777 13.444 11.893 1 98.51 280 TRP B N 1
ATOM 4591 C CA . TRP B 1 280 ? -10.59 13.015 13.026 1 98.51 280 TRP B CA 1
ATOM 4592 C C . TRP B 1 280 ? -10.005 13.522 14.339 1 98.51 280 TRP B C 1
ATOM 4594 O O . TRP B 1 280 ? -8.829 13.891 14.401 1 98.51 280 TRP B O 1
ATOM 4604 N N . ALA B 1 281 ? -10.827 13.622 15.317 1 97.89 281 ALA B N 1
ATOM 4605 C CA . ALA B 1 281 ? -10.491 13.875 16.715 1 97.89 281 ALA B CA 1
ATOM 4606 C C . ALA B 1 281 ? -10.926 12.713 17.603 1 97.89 281 ALA B C 1
ATOM 4608 O O . ALA B 1 281 ? -11.912 12.034 17.309 1 97.89 281 ALA B O 1
ATOM 4609 N N . ALA B 1 282 ? -10.18 12.486 18.611 1 97.45 282 ALA B N 1
ATOM 4610 C CA . ALA B 1 282 ? -10.466 11.386 19.529 1 97.45 282 ALA B CA 1
ATOM 4611 C C . ALA B 1 282 ? -10.145 11.776 20.969 1 97.45 282 ALA B C 1
ATOM 4613 O O . ALA B 1 282 ? -9.394 12.724 21.209 1 97.45 282 ALA B O 1
ATOM 4614 N N . ALA B 1 283 ? -10.686 11.013 21.916 1 94.88 283 ALA B N 1
ATOM 4615 C CA . ALA B 1 283 ? -10.49 11.273 23.34 1 94.88 283 ALA B CA 1
ATOM 4616 C C . ALA B 1 283 ? -9.369 10.407 23.907 1 94.88 283 ALA B C 1
ATOM 4618 O O . ALA B 1 283 ? -8.934 10.608 25.043 1 94.88 283 ALA B O 1
ATOM 4619 N N . GLY B 1 284 ? -8.815 9.56 23.202 1 93.7 284 GLY B N 1
ATOM 4620 C CA . GLY B 1 284 ? -7.772 8.66 23.667 1 93.7 284 GLY B CA 1
ATOM 4621 C C . GLY B 1 284 ? -6.384 9.268 23.6 1 93.7 284 GLY B C 1
ATOM 4622 O O . GLY B 1 284 ? -6.24 10.485 23.469 1 93.7 284 GLY B O 1
ATOM 4623 N N . PRO B 1 285 ? -5.411 8.475 23.732 1 95.16 285 PRO B N 1
ATOM 4624 C CA . PRO B 1 285 ? -4.029 8.957 23.779 1 95.16 285 PRO B CA 1
ATOM 4625 C C . PRO B 1 285 ? -3.598 9.641 22.484 1 95.16 285 PRO B C 1
ATOM 4627 O O . PRO B 1 285 ? -2.708 10.495 22.498 1 95.16 285 PRO B O 1
ATOM 4630 N N . VAL B 1 286 ? -4.16 9.22 21.454 1 97.94 286 VAL B N 1
ATOM 4631 C CA . VAL B 1 286 ? -3.927 9.866 20.167 1 97.94 286 VAL B CA 1
ATOM 4632 C C . VAL B 1 286 ? -5.099 10.785 19.829 1 97.94 286 VAL B C 1
ATOM 4634 O O . VAL B 1 286 ? -6.113 10.335 19.291 1 97.94 286 VAL B O 1
ATOM 4637 N N . PRO B 1 287 ? -4.966 12.036 19.995 1 97.47 287 PRO B N 1
ATOM 4638 C CA . PRO B 1 287 ? -6.132 12.922 19.968 1 97.47 287 PRO B CA 1
ATOM 4639 C C . PRO B 1 287 ? -6.559 13.291 18.549 1 97.47 287 PRO B C 1
ATOM 4641 O O . PRO B 1 287 ? -7.652 13.828 18.349 1 97.47 287 PRO B O 1
ATOM 4644 N N . ARG B 1 288 ? -5.696 13.044 17.563 1 98.17 288 ARG B N 1
ATOM 4645 C CA . ARG B 1 288 ? -6.05 13.45 16.207 1 98.17 288 ARG B CA 1
ATOM 4646 C C . ARG B 1 288 ? -5.307 12.611 15.173 1 98.17 288 ARG B C 1
ATOM 4648 O O . ARG B 1 288 ? -4.256 12.039 15.469 1 98.17 288 ARG B O 1
ATOM 4655 N N . GLY B 1 289 ? -5.82 12.59 14.004 1 98.74 289 GLY B N 1
ATOM 4656 C CA . GLY B 1 289 ? -5.236 11.91 12.86 1 98.74 289 GLY B CA 1
ATOM 4657 C C . GLY B 1 289 ? -6.021 12.115 11.578 1 98.74 289 GLY B C 1
ATOM 4658 O O . GLY B 1 289 ? -6.882 12.995 11.506 1 98.74 289 GLY B O 1
ATOM 4659 N N . LEU B 1 290 ? -5.61 11.404 10.579 1 98.91 290 LEU B N 1
ATOM 4660 C CA . LEU B 1 290 ? -6.152 11.554 9.233 1 98.91 290 LEU B CA 1
ATOM 4661 C C . LEU B 1 290 ? -6.517 10.198 8.64 1 98.91 290 LEU B C 1
ATOM 4663 O O . LEU B 1 290 ? -5.76 9.234 8.771 1 98.91 290 LEU B O 1
ATOM 4667 N N . HIS B 1 291 ? -7.713 10.099 8.065 1 98.93 291 HIS B N 1
ATOM 4668 C CA . HIS B 1 291 ? -8.074 9.049 7.119 1 98.93 291 HIS B CA 1
ATOM 4669 C C . HIS B 1 291 ? -8.2 9.603 5.703 1 98.93 291 HIS B C 1
ATOM 4671 O O . HIS B 1 291 ? -8.876 10.61 5.484 1 98.93 291 HIS B O 1
ATOM 4677 N N . THR B 1 292 ? -7.53 8.954 4.812 1 98.9 292 THR B N 1
ATOM 4678 C CA . THR B 1 292 ? -7.79 9.281 3.415 1 98.9 292 THR B CA 1
ATOM 4679 C C . THR B 1 292 ? -8.565 8.158 2.732 1 98.9 292 THR B C 1
ATOM 4681 O O . THR B 1 292 ? -8.448 6.993 3.117 1 98.9 292 THR B O 1
ATOM 4684 N N . LEU B 1 293 ? -9.343 8.536 1.728 1 98.75 293 LEU B N 1
ATOM 4685 C CA . LEU B 1 293 ? -10.227 7.622 1.015 1 98.75 293 LEU B CA 1
ATOM 4686 C C . LEU B 1 293 ? -10.072 7.781 -0.494 1 98.75 293 LEU B C 1
ATOM 4688 O O . LEU B 1 293 ? -10.166 8.894 -1.018 1 98.75 293 LEU B O 1
ATOM 4692 N N . GLU B 1 294 ? -9.791 6.756 -1.138 1 97.47 294 GLU B N 1
ATOM 4693 C CA . GLU B 1 294 ? -9.946 6.65 -2.586 1 97.47 294 GLU B CA 1
ATOM 4694 C C . GLU B 1 294 ? -11.227 5.906 -2.952 1 97.47 294 GLU B C 1
ATOM 4696 O O . GLU B 1 294 ? -11.51 4.84 -2.401 1 97.47 294 GLU B O 1
ATOM 4701 N N . LEU B 1 295 ? -11.988 6.486 -3.858 1 96.14 295 LEU B N 1
ATOM 4702 C CA . LEU B 1 295 ? -13.3 5.929 -4.17 1 96.14 295 LEU B CA 1
ATOM 4703 C C . LEU B 1 295 ? -13.372 5.491 -5.629 1 96.14 295 LEU B C 1
ATOM 4705 O O . LEU B 1 295 ? -12.762 6.116 -6.5 1 96.14 295 LEU B O 1
ATOM 4709 N N . ASP B 1 296 ? -14.107 4.433 -5.861 1 91.82 296 ASP B N 1
ATOM 4710 C CA . ASP B 1 296 ? -14.429 4.087 -7.243 1 91.82 296 ASP B CA 1
ATOM 4711 C C . ASP B 1 296 ? -15.649 4.864 -7.733 1 91.82 296 ASP B C 1
ATOM 4713 O O . ASP B 1 296 ? -16.15 5.749 -7.036 1 91.82 296 ASP B O 1
ATOM 4717 N N . ALA B 1 297 ? -16.097 4.551 -8.912 1 88.76 297 ALA B N 1
ATOM 4718 C CA . ALA B 1 297 ? -17.151 5.323 -9.564 1 88.76 297 ALA B CA 1
ATOM 4719 C C . ALA B 1 297 ? -18.481 5.161 -8.835 1 88.76 297 ALA B C 1
ATOM 4721 O O . ALA B 1 297 ? -19.39 5.978 -9 1 88.76 297 ALA B O 1
ATOM 4722 N N . GLN B 1 298 ? -18.602 4.124 -7.984 1 90.21 298 GLN B N 1
ATOM 4723 C CA . GLN B 1 298 ? -19.835 3.874 -7.245 1 90.21 298 GLN B CA 1
ATOM 4724 C C . GLN B 1 298 ? -19.747 4.425 -5.825 1 90.21 298 GLN B C 1
ATOM 4726 O O . GLN B 1 298 ? -20.657 4.225 -5.018 1 90.21 298 GLN B O 1
ATOM 4731 N N . GLY B 1 299 ? -18.624 5.045 -5.517 1 93.67 299 GLY B N 1
ATOM 4732 C CA . GLY B 1 299 ? -18.462 5.643 -4.201 1 93.67 299 GLY B CA 1
ATOM 4733 C C . GLY B 1 299 ? -17.961 4.663 -3.158 1 93.67 299 GLY B C 1
ATOM 4734 O O . GLY B 1 299 ? -18.012 4.945 -1.959 1 93.67 299 GLY B O 1
ATOM 4735 N N . ARG B 1 300 ? -17.552 3.482 -3.611 1 96.05 300 ARG B N 1
ATOM 4736 C CA . ARG B 1 300 ? -16.978 2.516 -2.679 1 96.05 300 ARG B CA 1
ATOM 4737 C C . ARG B 1 300 ? -15.501 2.803 -2.434 1 96.05 300 ARG B C 1
ATOM 4739 O O . ARG B 1 300 ? -14.79 3.243 -3.339 1 96.05 300 ARG B O 1
ATOM 4746 N N . ILE B 1 301 ? -15.087 2.458 -1.228 1 97.79 301 ILE B N 1
ATOM 4747 C CA . ILE B 1 301 ? -13.706 2.725 -0.841 1 97.79 301 ILE B CA 1
ATOM 4748 C C . ILE B 1 301 ? -12.786 1.673 -1.456 1 97.79 301 ILE B C 1
ATOM 4750 O O . ILE B 1 301 ? -12.898 0.484 -1.149 1 97.79 301 ILE B O 1
ATOM 4754 N N . THR B 1 302 ? -11.89 2.124 -2.261 1 96.3 302 THR B N 1
ATOM 4755 C CA . THR B 1 302 ? -10.893 1.214 -2.813 1 96.3 302 THR B CA 1
ATOM 4756 C C . THR B 1 302 ? -9.627 1.217 -1.961 1 96.3 302 THR B C 1
ATOM 4758 O O . THR B 1 302 ? -8.873 0.242 -1.957 1 96.3 302 THR B O 1
ATOM 4761 N N . ARG B 1 303 ? -9.42 2.308 -1.238 1 97.75 303 ARG B N 1
ATOM 4762 C CA . ARG B 1 303 ? -8.267 2.41 -0.349 1 97.75 303 ARG B CA 1
ATOM 4763 C C . ARG B 1 303 ? -8.556 3.353 0.815 1 97.75 303 ARG B C 1
ATOM 4765 O O . ARG B 1 303 ? -9.07 4.455 0.615 1 97.75 303 ARG B O 1
ATOM 4772 N N . LEU B 1 304 ? -8.338 2.941 1.965 1 98.82 304 LEU B N 1
ATOM 4773 C CA . LEU B 1 304 ? -8.321 3.754 3.176 1 98.82 304 LEU B CA 1
ATOM 4774 C C . LEU B 1 304 ? -6.92 3.805 3.777 1 98.82 304 LEU B C 1
ATOM 4776 O O . LEU B 1 304 ? -6.313 2.763 4.036 1 98.82 304 LEU B O 1
ATOM 4780 N N . THR B 1 305 ? -6.385 4.988 3.963 1 98.85 305 THR B N 1
ATOM 4781 C CA . THR B 1 305 ? -5.087 5.176 4.602 1 98.85 305 THR B CA 1
ATOM 4782 C C . THR B 1 305 ? -5.235 5.943 5.913 1 98.85 305 THR B C 1
ATOM 4784 O O . THR B 1 305 ? -5.808 7.034 5.939 1 98.85 305 THR B O 1
ATOM 4787 N N . ALA B 1 306 ? -4.764 5.376 6.977 1 98.89 306 ALA B N 1
ATOM 4788 C CA . ALA B 1 306 ? -4.732 6.046 8.275 1 98.89 306 ALA B CA 1
ATOM 4789 C C . ALA B 1 306 ? -3.346 6.614 8.565 1 98.89 306 ALA B C 1
ATOM 4791 O O . ALA B 1 306 ? -2.335 5.946 8.339 1 98.89 306 ALA B O 1
ATOM 4792 N N . VAL B 1 307 ? -3.286 7.842 9.057 1 98.82 307 VAL B N 1
ATOM 4793 C CA . VAL B 1 307 ? -2.049 8.508 9.453 1 98.82 307 VAL B CA 1
ATOM 4794 C C . VAL B 1 307 ? -2.23 9.162 10.821 1 98.82 307 VAL B C 1
ATOM 4796 O O . VAL B 1 307 ? -3.163 9.942 11.025 1 98.82 307 VAL B O 1
ATOM 4799 N N . TRP B 1 308 ? -1.407 8.866 11.715 1 98.64 308 TRP B N 1
ATOM 4800 C CA . TRP B 1 308 ? -1.44 9.415 13.066 1 98.64 308 TRP B CA 1
ATOM 4801 C C . TRP B 1 308 ? -0.067 9.324 13.724 1 98.64 308 TRP B C 1
ATOM 4803 O O . TRP B 1 308 ? 0.879 8.799 13.131 1 98.64 308 TRP B O 1
ATOM 4813 N N . ASP B 1 309 ? 0.109 9.901 14.886 1 98.2 309 ASP B N 1
ATOM 4814 C CA . ASP B 1 309 ? 1.396 9.973 15.57 1 98.2 309 ASP B CA 1
ATOM 4815 C C . ASP B 1 309 ? 1.635 8.73 16.424 1 98.2 309 ASP B C 1
ATOM 4817 O O . ASP B 1 309 ? 1.168 8.654 17.562 1 98.2 309 ASP B O 1
ATOM 4821 N N . GLY B 1 310 ? 2.5 7.894 15.956 1 97.91 310 GLY B N 1
ATOM 4822 C CA . GLY B 1 310 ? 2.768 6.633 16.629 1 97.91 310 GLY B CA 1
ATOM 4823 C C . GLY B 1 310 ? 3.551 6.799 17.918 1 97.91 310 GLY B C 1
ATOM 4824 O O . GLY B 1 310 ? 3.631 5.871 18.726 1 97.91 310 GLY B O 1
ATOM 4825 N N . THR B 1 311 ? 4.179 7.959 18.142 1 97.61 311 THR B N 1
ATOM 4826 C CA . THR B 1 311 ? 4.959 8.168 19.357 1 97.61 311 THR B CA 1
ATOM 4827 C C . THR B 1 311 ? 4.044 8.28 20.574 1 97.61 311 THR B C 1
ATOM 4829 O O . THR B 1 311 ? 4.509 8.223 21.714 1 97.61 311 THR B O 1
ATOM 4832 N N . LEU B 1 312 ? 2.792 8.413 20.359 1 97.59 312 LEU B N 1
ATOM 4833 C CA . LEU B 1 312 ? 1.835 8.618 21.441 1 97.59 312 LEU B CA 1
ATOM 4834 C C . LEU B 1 312 ? 1.32 7.284 21.972 1 97.59 312 LEU B C 1
ATOM 4836 O O . LEU B 1 312 ? 0.519 7.252 22.909 1 97.59 312 LEU B O 1
ATOM 4840 N N . VAL B 1 313 ? 1.757 6.193 21.399 1 97.41 313 VAL B N 1
ATOM 4841 C CA . VAL B 1 313 ? 1.433 4.865 21.909 1 97.41 313 VAL B CA 1
ATOM 4842 C C . VAL B 1 313 ? 2.717 4.069 22.13 1 97.41 313 VAL B C 1
ATOM 4844 O O . VAL B 1 313 ? 3.758 4.383 21.548 1 97.41 313 VAL B O 1
ATOM 4847 N N . ASP B 1 314 ? 2.623 3.025 22.95 1 97.11 314 ASP B N 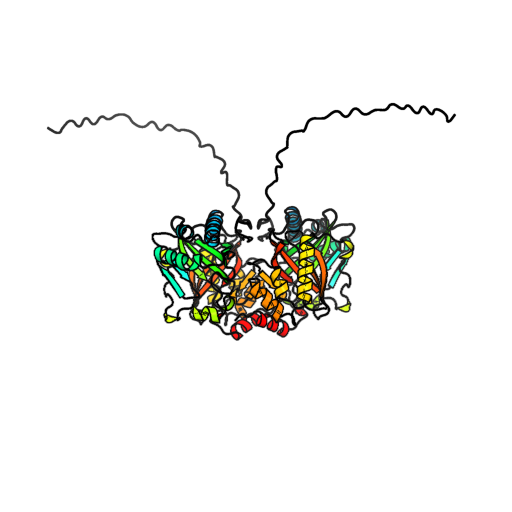1
ATOM 4848 C CA . ASP B 1 314 ? 3.788 2.184 23.204 1 97.11 314 ASP B CA 1
ATOM 4849 C C . ASP B 1 314 ? 3.903 1.074 22.162 1 97.11 314 ASP B C 1
ATOM 4851 O O . ASP B 1 314 ? 3 0.888 21.343 1 97.11 314 ASP B O 1
ATOM 4855 N N . ASP B 1 315 ? 5.008 0.408 22.207 1 97.72 315 ASP B N 1
ATOM 4856 C CA . ASP B 1 315 ? 5.258 -0.683 21.269 1 97.72 315 ASP B CA 1
ATOM 4857 C C . ASP B 1 315 ? 4.215 -1.787 21.42 1 97.72 315 ASP B C 1
ATOM 4859 O O . ASP B 1 315 ? 3.825 -2.419 20.436 1 97.72 315 ASP B O 1
ATOM 4863 N N . GLU B 1 316 ? 3.799 -2.032 22.59 1 97.89 316 GLU B N 1
ATOM 4864 C CA . GLU B 1 316 ? 2.841 -3.105 22.841 1 97.89 316 GLU B CA 1
ATOM 4865 C C . GLU B 1 316 ? 1.519 -2.843 22.125 1 97.89 316 GLU B C 1
ATOM 4867 O O . GLU B 1 316 ? 0.873 -3.775 21.642 1 97.89 316 GLU B O 1
ATOM 4872 N N . THR B 1 317 ? 1.084 -1.597 22.125 1 98.2 317 THR B N 1
ATOM 4873 C CA . THR B 1 317 ? -0.125 -1.239 21.391 1 98.2 317 THR B CA 1
ATOM 4874 C C . THR B 1 317 ? 0.03 -1.558 19.907 1 98.2 317 THR B C 1
ATOM 4876 O O . THR B 1 317 ? -0.853 -2.172 19.303 1 98.2 317 THR B O 1
ATOM 4879 N N . LEU B 1 318 ? 1.159 -1.205 19.33 1 98.38 318 LEU B N 1
ATOM 4880 C CA . LEU B 1 318 ? 1.427 -1.493 17.925 1 98.38 318 LEU B CA 1
ATOM 4881 C C . LEU B 1 318 ? 1.506 -2.997 17.684 1 98.38 318 LEU B C 1
ATOM 4883 O O . LEU B 1 318 ? 1.005 -3.494 16.673 1 98.38 318 LEU B O 1
ATOM 4887 N N . MET B 1 319 ? 2.076 -3.726 18.633 1 98.44 319 MET B N 1
ATOM 4888 C CA . MET B 1 319 ? 2.184 -5.177 18.504 1 98.44 319 MET B CA 1
ATOM 4889 C C . MET B 1 319 ? 0.811 -5.834 18.598 1 98.44 319 MET B C 1
ATOM 4891 O O . MET B 1 319 ? 0.552 -6.838 17.932 1 98.44 319 MET B O 1
ATOM 4895 N N . THR B 1 320 ? -0.015 -5.288 19.436 1 98.66 320 THR B N 1
ATOM 4896 C CA . THR B 1 320 ? -1.377 -5.805 19.515 1 98.66 320 THR B CA 1
ATOM 4897 C C . THR B 1 320 ? -2.111 -5.598 18.192 1 98.66 320 THR B C 1
ATOM 4899 O O . THR B 1 320 ? -2.831 -6.485 17.731 1 98.66 320 THR B O 1
ATOM 4902 N N . MET B 1 321 ? -1.954 -4.464 17.595 1 98.57 321 MET B N 1
ATOM 4903 C CA . MET B 1 321 ? -2.537 -4.209 16.28 1 98.57 321 MET B CA 1
ATOM 4904 C C . MET B 1 321 ? -2.044 -5.229 15.259 1 98.57 321 MET B C 1
ATOM 4906 O O . MET B 1 321 ? -2.84 -5.797 14.509 1 98.57 321 MET B O 1
ATOM 4910 N N . ALA B 1 322 ? -0.749 -5.48 15.248 1 98.55 322 ALA B N 1
ATOM 4911 C CA . ALA B 1 322 ? -0.159 -6.442 14.32 1 98.55 322 ALA B CA 1
ATOM 4912 C C . ALA B 1 322 ? -0.708 -7.845 14.561 1 98.55 322 ALA B C 1
ATOM 4914 O O . ALA B 1 322 ? -0.985 -8.582 13.612 1 98.55 322 ALA B O 1
ATOM 4915 N N . ARG B 1 323 ? -0.862 -8.195 15.789 1 98.39 323 ARG B N 1
ATOM 4916 C CA . ARG B 1 323 ? -1.379 -9.516 16.133 1 98.39 323 ARG B CA 1
ATOM 4917 C C . ARG B 1 323 ? -2.791 -9.709 15.59 1 98.39 323 ARG B C 1
ATOM 4919 O O . ARG B 1 323 ? -3.125 -10.781 15.08 1 98.39 323 ARG B O 1
ATOM 4926 N N . ARG B 1 324 ? -3.569 -8.644 15.684 1 98.3 324 ARG B N 1
ATOM 4927 C CA . ARG B 1 324 ? -4.961 -8.72 15.251 1 98.3 324 ARG B CA 1
ATOM 4928 C C . ARG B 1 324 ? -5.059 -8.783 13.731 1 98.3 324 ARG B C 1
ATOM 4930 O O . ARG B 1 324 ? -6.109 -9.128 13.185 1 98.3 324 ARG B O 1
ATOM 4937 N N . ALA B 1 325 ? -3.967 -8.464 13.045 1 97.82 325 ALA B N 1
ATOM 4938 C CA . ALA B 1 325 ? -3.951 -8.498 11.585 1 97.82 325 ALA B CA 1
ATOM 4939 C C . ALA B 1 325 ? -3.615 -9.896 11.073 1 97.82 325 ALA B C 1
ATOM 4941 O O . ALA B 1 325 ? -3.78 -10.184 9.885 1 97.82 325 ALA B O 1
ATOM 4942 N N . ILE B 1 326 ? -3.097 -10.809 11.885 1 97.35 326 ILE B N 1
ATOM 4943 C CA . ILE B 1 326 ? -2.751 -12.162 11.464 1 97.35 326 ILE B CA 1
ATOM 4944 C C . ILE B 1 326 ? -4.024 -12.949 11.16 1 97.35 326 ILE B C 1
ATOM 4946 O O . ILE B 1 326 ? -4.926 -13.03 11.996 1 97.35 326 ILE B O 1
ATOM 4950 N N . GLU B 1 327 ? -4.087 -13.487 10.009 1 94.27 327 GLU B N 1
ATOM 4951 C CA . GLU B 1 327 ? -5.258 -14.241 9.573 1 94.27 327 GLU B CA 1
ATOM 4952 C C . GLU B 1 327 ? -5.064 -15.739 9.793 1 94.27 327 GLU B C 1
ATOM 4954 O O . GLU B 1 327 ? -3.932 -16.225 9.822 1 94.27 327 GLU B O 1
ATOM 4959 N N . HIS B 1 328 ? -6.226 -16.474 9.959 1 91.67 328 HIS B N 1
ATOM 4960 C CA . HIS B 1 328 ? -6.193 -17.912 10.202 1 91.67 328 HIS B CA 1
ATOM 4961 C C . HIS B 1 328 ? -7.233 -18.638 9.356 1 91.67 328 HIS B C 1
ATOM 4963 O O . HIS B 1 328 ? -8.28 -18.072 9.031 1 91.67 328 HIS B O 1
#

InterPro domains:
  IPR032710 NTF2-like domain superfamily [SSF54427] (53-167)
  IPR032710 NTF2-like domain superfamily [SSF54427] (201-309)

Radius of gyration: 29.12 Å; Cα contacts (8 Å, |Δi|>4): 1512; chains: 2; bounding box: 73×108×106 Å

Sequence (656 aa):
MLRGVAVGGGAVAAAALLPAGAAHADDRGPAGGGTVRQVPGVHTVIDTSHATDEAARIFSAYFRTKSAKDYEGISTFFSKQNANYLDAILGWPFYGWQAIHDLFAQYMPRWPKDGTSSPVRILGDATSAVVFFTNTTGLFGPSEMRAAGVVNFQRGKIARWVDYWDGRHFGTDNLDAERLPADQFPTDWMESTVGETASPVIRKVSEQLSAALQAGEGERAAALFASDAVFEDMTAHLQILGPRSIGAYLTTASDVLPYTGKGTRVRHVVGSARGGGYEWAAAGPVPRGLHTLELDAQGRITRLTAVWDGTLVDDETLMTMARRAIEHMLRGVAVGGGAVAAAALLPAGAAHADDRGPAGGGTVRQVPGVHTVIDTSHATDEAARIFSAYFRTKSAKDYEGISTFFSKQNANYLDAILGWPFYGWQAIHDLFAQYMPRWPKDGTSSPVRILGDATSAVVFFTNTTGLFGPSEMRAAGVVNFQRGKIARWVDYWDGRHFGTDNLDAERLPADQFPTDWMESTVGETASPVIRKVSEQLSAALQAGEGERAAALFASDAVFEDMTAHLQILGPRSIGAYLTTASDVLPYTGKGTRVRHVVGSARGGGYEWAAAGPVPRGLHTLELDAQGRITRLTAVWDGTLVDDETLMTMARRAIEH

Foldseek 3Di:
DDDDCPPDDDDDDDPDDPDDDPDPDPPPPPDQQFDQDDQVQAPARAGCRAEHPLQVVLVSVLQSCLFVLVLVVNLVQADQPAAWEAEPLQLDIQTGSVSSSVVSVVQSVQADPRWGKHWHYWHFYQAWIKTWIKTCARRLHGAIFIWIWTFGDDPSHTRAIYIFAAVVRVPVVSSVVRHDDPVSHDPDRCQVVSPAREAPLQVVLQQQLLVCQQVLQLLSNLVLADQFAWEAEPNLRDIATGSVLRSQLSNVLSVLDQQGHNQKDFDGWGHYLQWHWTWMAGDDLFGIWIWIFGADPVSGGRYIYTTTYNVSDDPVSSVVSVVSSDDD/DPDDPPPDDDDDDDDDDPDDPDDPDPPVPPDQQFDQDDQVQAPARAGCRAEHPLQVVLVSVLQSCLFVLVLVVNLVQADQPAAWEAEPLQLDTQGGSVSSSVVSVVQSVQADPRWGKHWHYWHFYQAWIKTWIKTCARRLHGAIFIWIWTFGDDPSHTRAIYIFAAVVRVPVVSSVVRHDDPVSHDPDRCQVVSPAREAPLQVVLQQQLLVCQQVLQLLSNLVLADQFAWEAEPNLRDIDTGSVLRSQLSNVLSVLDQQGHNQKDFDGWGHYLQWHWTKMAGDDLFGIWIWIFGADPVSGGRYIYTTTYNVSDDPVSSVVSVVSSDDD

Nearest PDB structures (foldseek):
  3fh1-assembly1_A-2  TM=8.043E-01  e=6.029E-05  Mesorhizobium loti
  3mso-assembly1_B  TM=7.009E-01  e=4.501E-05  Pseudomonas aeruginosa
  5ieo-assembly1_A  TM=7.291E-01  e=1.449E-04  synthetic construct
  4j8t-assembly5_B  TM=7.639E-01  e=9.973E-04  Pseudomonas aeruginosa PAO1
  3blz-assembly1_D  TM=6.829E-01  e=1.096E-02  Shewanella baltica OS155

Secondary structure (DSSP, 8-state):
----------------------------------BEEE-TT--SEEEEEEE-HHHHHHHHHHHHHHHTT-HHHHHTTB-TTT-EEEETTTTEEEESHHHHHHHHHHHGGGS-TT--EEEEEEEE-SSEEEEEEEE-TTSSSSS-EEEEEEEEEETTEEEEEEEEE-HHHH-HHHHHHHPPPGGGS-S--SGGGT---S-HHHHHHHHHHHHHHHTT-HHHHHTTEEEEEEEEETTTTEEEESHHHHHHHHHHTTTT-TT-STT-EEEEEEE-SSEEEEEEE-SSSS-EEEEEEEE-TTS-EEEEEEEE-GGGS-HHHHHHHHHHH---/----------------------------------BEEE-TT--SEEEEEEE-HHHHHHHHHHHHHHHTT-HHHHHTTB-TTT-EEEETTTTEEEESHHHHHHHHHHHGGGS-TT--EEEEEEEE-SSEEEEEEEE-TTSSSSS-EEEEEEEEEETTEEEEEEEEE-HHHH-HHHHHHHPPPGGGS-S--SGGGT---S-HHHHHHHHHHHHHHHTT-HHHHHTTEEEEEEEEETTTTEEEESHHHHHHHHHHTTTT-TT-STT-EEEEEEE-SSEEEEEEE-SSSS-EEEEEEEE-TTS-EEEEEEEE-GGGS-HHHHHHHHHHH---

Organism: NCBI:txid40318